Protein AF-A0A7S2CVH2-F1 (afdb_monomer)

pLDDT: mean 74.97, std 20.85, range [20.38, 96.75]

Mean predicted aligned error: 11.87 Å

Secondary structure (DSSP, 8-state):
-----------------------------------------------------------------------------------EEEEEEEETTTTTHHHHHHHHTTTTSS-S-EE-BTS-EEEEEEETTS-SGGGTT-EEEEEE--TT-PEEEE-EEEGGGTEEEE-B--SSEEEEEEEE-TTTPPPEEEEEEE-EEE-BTTTS-HHHHHHHHHHHHHHTT---HHHHHHTT--TT---HHHHHHHHHTTTTTTTS--TTSSSTHHHHHHHHHHHHHHHHHHHH-TT--S---B--HHHHHHH-SSGGGSGGGSTTTT--S-TT-TT-SSSTTPBPPBP-TT-SS--TTSBSS-TT-----SB----SEETTEE-S----B-TTSSB-SSS--SS--HHHHHHHHHH--BHHHHHHHHHHHHHHHHHHHH-EES--S--HHHHHHHH-HHHHHHHHHHHHHHHHTTHHHHTTS--EEPPPTT-S-TT------TTSS---TT-TTS-EEGGGGGGG--HHHHHHHHHHHHHHHTTSTTHHHHHHHHHHHHHS-HHHHHHHHHHHHHHHH---EE-TTT-TTTGGGSTTHHHHHHHHHHHHHHHHHHS-TT--SS-B----TT-TT-TT-TT-STTPEEEEEGGGGT-TTHHHHHHT----TTPEEEHHHHHHHT-TT-SSS-EEES--SS--

Structure (mmCIF, N/CA/C/O backbone):
data_AF-A0A7S2CVH2-F1
#
_entry.id   AF-A0A7S2CVH2-F1
#
loop_
_atom_site.group_PDB
_atom_site.id
_atom_site.type_symbol
_atom_site.label_atom_id
_atom_site.label_alt_id
_atom_site.label_comp_id
_atom_site.label_asym_id
_atom_site.label_entity_id
_atom_site.label_seq_id
_atom_site.pdbx_PDB_ins_code
_atom_site.Cartn_x
_atom_site.Cartn_y
_atom_site.Cartn_z
_atom_site.occupancy
_atom_site.B_iso_or_equiv
_atom_site.auth_seq_id
_atom_site.auth_comp_id
_atom_site.auth_asym_id
_atom_site.auth_atom_id
_atom_site.pdbx_PDB_model_num
ATOM 1 N N . MET A 1 1 ? -25.522 -8.352 -26.148 1.00 27.47 1 MET A N 1
ATOM 2 C CA . MET A 1 1 ? -26.181 -9.680 -26.181 1.00 27.47 1 MET A CA 1
ATOM 3 C C . MET A 1 1 ? -26.547 -10.046 -24.755 1.00 27.47 1 MET A C 1
ATOM 5 O O . MET A 1 1 ? -25.761 -9.744 -23.872 1.00 27.47 1 MET A O 1
ATOM 9 N N . ILE A 1 2 ? -27.731 -10.616 -24.527 1.00 24.89 2 ILE A N 1
ATOM 10 C CA . ILE A 1 2 ? -28.201 -10.998 -23.186 1.00 24.89 2 ILE A CA 1
ATOM 11 C C . ILE A 1 2 ? -27.830 -12.462 -22.962 1.00 24.89 2 ILE A C 1
ATOM 13 O O . ILE A 1 2 ? -28.225 -13.294 -23.775 1.00 24.89 2 ILE A O 1
ATOM 17 N N . TYR A 1 3 ? -27.139 -12.776 -21.866 1.00 23.91 3 TYR A N 1
ATOM 18 C CA . TYR A 1 3 ? -27.067 -14.140 -21.346 1.00 23.91 3 TYR A CA 1
ATOM 19 C C . TYR A 1 3 ? -27.321 -14.160 -19.841 1.00 23.91 3 TYR A C 1
ATOM 21 O O . TYR A 1 3 ? -26.864 -13.301 -19.093 1.00 23.91 3 TYR A O 1
ATOM 29 N N . THR A 1 4 ? -28.140 -15.126 -19.444 1.00 27.30 4 THR A N 1
ATOM 30 C CA . THR A 1 4 ? -28.680 -15.325 -18.100 1.00 27.30 4 THR A CA 1
ATOM 31 C C . THR A 1 4 ? -27.758 -16.186 -17.246 1.00 27.30 4 THR A C 1
ATOM 33 O O . THR A 1 4 ? -27.109 -17.093 -17.761 1.00 27.30 4 THR A O 1
ATOM 36 N N . ALA A 1 5 ? -27.777 -15.956 -15.933 1.00 24.83 5 ALA A N 1
ATOM 37 C CA . ALA A 1 5 ? -27.140 -16.836 -14.961 1.00 24.83 5 ALA A CA 1
ATOM 38 C C . ALA A 1 5 ? -27.733 -18.258 -14.993 1.00 24.83 5 ALA A C 1
ATOM 40 O O . ALA A 1 5 ? -28.931 -18.435 -15.225 1.00 24.83 5 ALA A O 1
ATOM 41 N N . SER A 1 6 ? -26.901 -19.256 -14.690 1.00 26.22 6 SER A N 1
ATOM 42 C CA . SER A 1 6 ? -27.329 -20.618 -14.365 1.00 26.22 6 SER A CA 1
ATOM 43 C C . SER A 1 6 ? -26.552 -21.137 -13.159 1.00 26.22 6 SER A C 1
ATOM 45 O O . SER A 1 6 ? -25.338 -20.959 -13.075 1.00 26.22 6 SER A O 1
ATOM 47 N N . GLU A 1 7 ? -27.270 -21.770 -12.241 1.00 26.78 7 GLU A N 1
ATOM 48 C CA . GLU A 1 7 ? -26.791 -22.241 -10.942 1.00 26.78 7 GLU A CA 1
ATOM 49 C C . GLU A 1 7 ? -25.737 -23.358 -11.070 1.00 26.78 7 GLU A C 1
ATOM 51 O O . GLU A 1 7 ? -25.825 -24.206 -11.959 1.00 26.78 7 GLU A O 1
ATOM 56 N N . MET A 1 8 ? -24.786 -23.425 -10.130 1.00 25.12 8 MET A N 1
ATOM 57 C CA . MET A 1 8 ? -23.955 -24.617 -9.918 1.00 25.12 8 MET A CA 1
ATOM 58 C C . MET A 1 8 ? -24.217 -25.205 -8.531 1.00 25.12 8 MET A C 1
ATOM 60 O O . MET A 1 8 ? -23.917 -24.591 -7.510 1.00 25.12 8 MET A O 1
ATOM 64 N N . ASN A 1 9 ? -24.765 -26.422 -8.513 1.00 24.53 9 ASN A N 1
ATOM 65 C CA . ASN A 1 9 ? -24.927 -27.221 -7.302 1.00 24.53 9 ASN A CA 1
ATOM 66 C C . ASN A 1 9 ? -23.589 -27.827 -6.853 1.00 24.53 9 ASN A C 1
ATOM 68 O O . ASN A 1 9 ? -22.853 -28.405 -7.653 1.00 24.53 9 ASN A O 1
ATOM 72 N N . LEU A 1 10 ? -23.343 -27.782 -5.545 1.00 27.03 10 LEU A N 1
ATOM 73 C CA . LEU A 1 10 ? -22.380 -28.637 -4.849 1.00 27.03 10 LEU A CA 1
ATOM 74 C C . LEU A 1 10 ? -22.912 -30.078 -4.770 1.00 27.03 10 LEU A C 1
ATOM 76 O O . LEU A 1 10 ? -24.043 -30.243 -4.326 1.00 27.03 10 LEU A O 1
ATOM 80 N N . GLN A 1 11 ? -22.091 -31.094 -5.079 1.00 25.11 11 GLN A N 1
ATOM 81 C CA . GLN A 1 11 ? -21.989 -32.354 -4.307 1.00 25.11 11 GLN A CA 1
ATOM 82 C C . GLN A 1 11 ? -20.762 -33.215 -4.710 1.00 25.11 11 GLN A C 1
ATOM 84 O O . GLN A 1 11 ? -20.609 -33.596 -5.862 1.00 25.11 11 GLN A O 1
ATOM 89 N N . GLU A 1 12 ? -19.942 -33.518 -3.694 1.00 27.39 12 GLU A N 1
ATOM 90 C CA . GLU A 1 12 ? -19.184 -34.755 -3.372 1.00 27.39 12 GLU A CA 1
ATOM 91 C C . GLU A 1 12 ? -18.393 -35.592 -4.418 1.00 27.39 12 GLU A C 1
ATOM 93 O O . GLU A 1 12 ? -18.912 -36.043 -5.433 1.00 27.39 12 GLU A O 1
ATOM 98 N N . GLY A 1 13 ? -17.152 -35.973 -4.042 1.00 25.42 13 GLY A N 1
ATOM 99 C CA . GLY A 1 13 ? -16.353 -37.025 -4.710 1.00 25.42 13 GLY A CA 1
ATOM 100 C C . GLY A 1 13 ? -14.822 -36.952 -4.489 1.00 25.42 13 GLY A C 1
ATOM 101 O O . GLY A 1 13 ? -14.085 -36.731 -5.435 1.00 25.42 13 GLY A O 1
ATOM 102 N N . VAL A 1 14 ? -14.291 -36.934 -3.258 1.00 26.34 14 VAL A N 1
ATOM 103 C CA . VAL A 1 14 ? -13.813 -38.120 -2.491 1.00 26.34 14 VAL A CA 1
ATOM 104 C C . VAL A 1 14 ? -12.439 -38.727 -2.914 1.00 26.34 14 VAL A C 1
ATOM 106 O O . VAL A 1 14 ? -12.370 -39.622 -3.746 1.00 26.34 14 VAL A O 1
ATOM 109 N N . LYS A 1 15 ? -11.408 -38.372 -2.113 1.00 25.67 15 LYS A N 1
ATOM 110 C CA . LYS A 1 15 ? -10.252 -39.171 -1.596 1.00 25.67 15 LYS A CA 1
ATOM 111 C C . LYS A 1 15 ? -8.948 -39.433 -2.395 1.00 25.67 15 LYS A C 1
ATOM 113 O O . LYS A 1 15 ? -8.933 -40.170 -3.367 1.00 25.67 15 LYS A O 1
ATOM 118 N N . LYS A 1 16 ? -7.860 -39.109 -1.660 1.00 27.06 16 LYS A N 1
ATOM 119 C CA . LYS A 1 16 ? -6.543 -39.782 -1.505 1.00 27.06 16 LYS A CA 1
ATOM 120 C C . LYS A 1 16 ? -5.520 -39.717 -2.652 1.00 27.06 16 LYS A C 1
ATOM 122 O O . LYS A 1 16 ? -5.635 -40.466 -3.606 1.00 27.06 16 LYS A O 1
ATOM 127 N N . GLU A 1 17 ? -4.378 -39.087 -2.359 1.00 25.11 17 GLU A N 1
ATOM 128 C CA . GLU A 1 17 ? -3.183 -39.808 -1.875 1.00 25.11 17 GLU A CA 1
ATOM 129 C C . GLU A 1 17 ? -2.282 -38.900 -1.009 1.00 25.11 17 GLU A C 1
ATOM 131 O O . GLU A 1 17 ? -2.092 -37.732 -1.320 1.00 25.11 17 GLU A O 1
ATOM 136 N N . ILE A 1 18 ? -1.768 -39.437 0.106 1.00 24.36 18 ILE A N 1
ATOM 137 C CA . ILE A 1 18 ? -0.672 -38.870 0.914 1.00 24.36 18 ILE A CA 1
ATOM 138 C C . ILE A 1 18 ? 0.198 -40.056 1.337 1.00 24.36 18 ILE A C 1
ATOM 140 O O . ILE A 1 18 ? -0.311 -41.000 1.947 1.00 24.36 18 ILE A O 1
ATOM 144 N N . ALA A 1 19 ? 1.496 -39.984 1.053 1.00 23.42 19 ALA A N 1
ATOM 145 C CA . ALA A 1 19 ? 2.533 -40.821 1.650 1.00 23.42 19 ALA A CA 1
ATOM 146 C C . ALA A 1 19 ? 3.827 -39.985 1.762 1.00 23.42 19 ALA A C 1
ATOM 148 O O . ALA A 1 19 ? 4.158 -39.290 0.802 1.00 23.42 19 ALA A O 1
ATOM 149 N N . PRO A 1 20 ? 4.536 -39.998 2.906 1.00 30.91 20 PRO A N 1
ATOM 150 C CA . PRO A 1 20 ? 5.697 -39.138 3.131 1.00 30.91 20 PRO A CA 1
ATOM 151 C C . PRO A 1 20 ? 7.008 -39.798 2.682 1.00 30.91 20 PRO A C 1
ATOM 153 O O . PRO A 1 20 ? 7.160 -41.017 2.781 1.00 30.91 20 PRO A O 1
ATOM 156 N N . LEU A 1 21 ? 7.988 -38.982 2.287 1.00 23.69 21 LEU A N 1
ATOM 157 C CA . LEU A 1 21 ? 9.384 -39.403 2.163 1.00 23.69 21 LEU A CA 1
ATOM 158 C C . LEU A 1 21 ? 10.177 -38.960 3.398 1.00 23.69 21 LEU A C 1
ATOM 160 O O . LEU A 1 21 ? 10.335 -37.773 3.663 1.00 23.69 21 LEU A O 1
ATOM 164 N N . LEU A 1 22 ? 10.671 -39.952 4.138 1.00 23.78 22 LEU A N 1
ATOM 165 C CA . LEU A 1 22 ? 11.680 -39.821 5.187 1.00 23.78 22 LEU A CA 1
ATOM 166 C C . LEU A 1 22 ? 13.015 -40.334 4.630 1.00 23.78 22 LEU A C 1
ATOM 168 O O . LEU A 1 22 ? 13.083 -41.502 4.257 1.00 23.78 22 LEU A O 1
ATOM 172 N N . CYS A 1 23 ? 14.053 -39.497 4.648 1.00 25.66 23 CYS A N 1
ATOM 173 C CA . CYS A 1 23 ? 15.473 -39.876 4.597 1.00 25.66 23 CYS A CA 1
ATOM 174 C C . CYS A 1 23 ? 16.209 -38.865 5.494 1.00 25.66 23 CYS A C 1
ATOM 176 O O . CYS A 1 23 ? 16.246 -37.683 5.175 1.00 25.66 23 CYS A O 1
ATOM 178 N N . GLU A 1 24 ? 16.497 -39.207 6.748 1.00 25.64 24 GLU A N 1
ATOM 179 C CA . GLU A 1 24 ? 17.711 -39.902 7.222 1.00 25.64 24 GLU A CA 1
ATOM 180 C C . GLU A 1 24 ? 18.956 -39.001 7.319 1.00 25.64 24 GLU A C 1
ATOM 182 O O . GLU A 1 24 ? 19.482 -38.484 6.337 1.00 25.64 24 GLU A O 1
ATOM 187 N N . GLU A 1 25 ? 19.434 -38.852 8.557 1.00 28.39 25 GLU A N 1
ATOM 188 C CA . GLU A 1 25 ? 20.611 -38.076 8.944 1.00 28.39 25 GLU A CA 1
ATOM 189 C C . GLU A 1 25 ? 21.915 -38.707 8.419 1.00 28.39 25 GLU A C 1
ATOM 191 O O . GLU A 1 25 ? 22.146 -39.909 8.552 1.00 28.39 25 GLU A O 1
ATOM 196 N N . GLY A 1 26 ? 22.820 -37.877 7.889 1.00 26.64 26 GLY A N 1
ATOM 197 C CA . GLY A 1 26 ? 24.069 -38.314 7.253 1.00 26.64 26 GLY A CA 1
ATOM 198 C C . GLY A 1 26 ? 25.339 -37.705 7.853 1.00 26.64 26 GLY A C 1
ATOM 199 O O . GLY A 1 26 ? 26.176 -37.187 7.117 1.00 26.64 26 GLY A O 1
ATOM 200 N N . THR A 1 27 ? 25.516 -37.738 9.177 1.00 30.50 27 THR A N 1
ATOM 201 C CA . THR A 1 27 ? 26.716 -37.166 9.821 1.00 30.50 27 THR A CA 1
ATOM 202 C C . THR A 1 27 ? 28.008 -37.906 9.436 1.00 30.50 27 THR A C 1
ATOM 204 O O . THR A 1 27 ? 28.239 -39.053 9.825 1.00 30.50 27 THR A O 1
ATOM 207 N N . ARG A 1 28 ? 28.919 -37.228 8.723 1.00 28.53 28 ARG A N 1
ATOM 208 C CA . ARG A 1 28 ? 30.332 -37.637 8.593 1.00 28.53 28 ARG A CA 1
ATOM 209 C C . ARG A 1 28 ? 31.278 -36.443 8.651 1.00 28.53 28 ARG A C 1
ATOM 211 O O . ARG A 1 28 ? 31.585 -35.820 7.641 1.00 28.53 28 ARG A O 1
ATOM 218 N N . SER A 1 29 ? 31.804 -36.182 9.842 1.00 29.62 29 SER A N 1
ATOM 219 C CA . SER A 1 29 ? 32.958 -35.308 10.029 1.00 29.62 29 SER A CA 1
ATOM 220 C C . SER A 1 29 ? 34.237 -35.976 9.506 1.00 29.62 29 SER A C 1
ATOM 222 O O . SER A 1 29 ? 34.537 -37.121 9.849 1.00 29.62 29 SER A O 1
ATOM 224 N N . ASN A 1 30 ? 35.029 -35.251 8.711 1.00 29.48 30 ASN A N 1
ATOM 225 C CA . ASN A 1 30 ? 36.414 -35.619 8.408 1.00 29.48 30 ASN A CA 1
ATOM 226 C C . ASN A 1 30 ? 37.365 -34.588 9.046 1.00 29.48 30 ASN A C 1
ATOM 228 O O . ASN A 1 30 ? 37.430 -33.455 8.571 1.00 29.48 30 ASN A O 1
ATOM 232 N N . PRO A 1 31 ? 38.086 -34.931 10.127 1.00 31.86 31 PRO A N 1
ATOM 233 C CA . PRO A 1 31 ? 38.907 -33.982 10.867 1.00 31.86 31 PRO A CA 1
ATOM 234 C C . PRO A 1 31 ? 40.363 -34.010 10.382 1.00 31.86 31 PRO A C 1
ATOM 236 O O . PRO A 1 31 ? 41.238 -34.504 11.090 1.00 31.86 31 PRO A O 1
ATOM 239 N N . ASN A 1 32 ? 40.636 -33.489 9.184 1.00 31.50 32 ASN A N 1
ATOM 240 C CA . ASN A 1 32 ? 41.999 -33.216 8.713 1.00 31.50 32 ASN A CA 1
ATOM 241 C C . ASN A 1 32 ? 42.002 -32.113 7.646 1.00 31.50 32 ASN A C 1
ATOM 243 O O . ASN A 1 32 ? 41.921 -32.423 6.466 1.00 31.50 32 ASN A O 1
ATOM 247 N N . ASP A 1 33 ? 42.189 -30.858 8.060 1.00 30.81 33 ASP A N 1
ATOM 248 C CA . ASP A 1 33 ? 43.207 -30.020 7.418 1.00 30.81 33 ASP A CA 1
ATOM 249 C C . ASP A 1 33 ? 43.657 -28.865 8.328 1.00 30.81 33 ASP A C 1
ATOM 251 O O . ASP A 1 33 ? 42.890 -27.988 8.720 1.00 30.81 33 ASP A O 1
ATOM 255 N N . ILE A 1 34 ? 44.942 -28.888 8.694 1.00 29.58 34 ILE A N 1
ATOM 256 C CA . ILE A 1 34 ? 45.642 -27.806 9.397 1.00 29.58 34 ILE A CA 1
ATOM 257 C C . ILE A 1 34 ? 46.995 -27.602 8.710 1.00 29.58 34 ILE A C 1
ATOM 259 O O . ILE A 1 34 ? 47.898 -28.426 8.877 1.00 29.58 34 ILE A O 1
ATOM 263 N N . LYS A 1 35 ? 47.159 -26.462 8.023 1.00 28.78 35 LYS A N 1
ATOM 264 C CA . LYS A 1 35 ? 48.419 -25.692 7.886 1.00 28.78 35 LYS A CA 1
ATOM 265 C C . LYS A 1 35 ? 48.107 -24.320 7.249 1.00 28.78 35 LYS A C 1
ATOM 267 O O . LYS A 1 35 ? 47.714 -24.282 6.098 1.00 28.78 35 LYS A O 1
ATOM 272 N N . LEU A 1 36 ? 48.056 -23.196 7.973 1.00 27.42 36 LEU A N 1
ATOM 273 C CA . LEU A 1 36 ? 49.132 -22.425 8.635 1.00 27.42 36 LEU A CA 1
ATOM 274 C C . LEU A 1 36 ? 50.075 -21.687 7.661 1.00 27.42 36 LEU A C 1
ATOM 276 O O . LEU A 1 36 ? 50.968 -22.318 7.104 1.00 27.42 36 LEU A O 1
ATOM 280 N N . LEU A 1 37 ? 49.903 -20.354 7.548 1.00 24.92 37 LEU A N 1
ATOM 281 C CA . LEU A 1 37 ? 50.918 -19.274 7.688 1.00 24.92 37 LEU A CA 1
ATOM 282 C C . LEU A 1 37 ? 50.288 -17.897 7.328 1.00 24.92 37 LEU A C 1
ATOM 284 O O . LEU A 1 37 ? 49.838 -17.712 6.210 1.00 24.92 37 LEU A O 1
ATOM 288 N N . SER A 1 38 ? 50.054 -16.998 8.305 1.00 27.00 38 SER A N 1
ATOM 289 C CA . SER A 1 38 ? 50.841 -15.763 8.606 1.00 27.00 38 SER A CA 1
ATOM 290 C C . SER A 1 38 ? 50.667 -14.606 7.600 1.00 27.00 38 SER A C 1
ATOM 292 O O . SER A 1 38 ? 50.773 -14.856 6.412 1.00 27.00 38 SER A O 1
ATOM 294 N N . SER A 1 39 ? 50.522 -13.315 7.938 1.00 27.36 39 SER A N 1
ATOM 295 C CA . SER A 1 39 ? 50.547 -12.504 9.184 1.00 27.36 39 SER A CA 1
ATOM 296 C C . SER A 1 39 ? 49.914 -11.119 8.847 1.00 27.36 39 SER A C 1
ATOM 298 O O . SER A 1 39 ? 49.868 -10.782 7.674 1.00 27.36 39 SER A O 1
ATOM 300 N N . THR A 1 40 ? 49.441 -10.217 9.727 1.00 28.53 40 THR A N 1
ATOM 301 C CA . THR A 1 40 ? 50.095 -9.624 10.915 1.00 28.53 40 THR A CA 1
ATOM 302 C C . THR A 1 40 ? 49.101 -8.724 11.703 1.00 28.53 40 THR A C 1
ATOM 304 O O . THR A 1 40 ? 48.472 -7.876 11.095 1.00 28.53 40 THR A O 1
ATOM 307 N N . LYS A 1 41 ? 49.016 -8.892 13.041 1.00 28.56 41 LYS A N 1
ATOM 308 C CA . LYS A 1 41 ? 48.983 -7.886 14.157 1.00 28.56 41 LYS A CA 1
ATOM 309 C C . LYS A 1 41 ? 48.361 -6.472 13.974 1.00 28.56 41 LYS A C 1
ATOM 311 O O . LYS A 1 41 ? 48.644 -5.821 12.986 1.00 28.56 41 LYS A O 1
ATOM 316 N N . LYS A 1 42 ? 47.813 -5.790 15.004 1.00 29.30 42 LYS A N 1
ATOM 317 C CA . LYS A 1 42 ? 47.254 -6.083 16.366 1.00 29.30 42 LYS A CA 1
ATOM 318 C C . LYS A 1 42 ? 47.057 -4.731 17.101 1.00 29.30 42 LYS A C 1
ATOM 320 O O . LYS A 1 42 ? 48.008 -3.963 17.077 1.00 29.30 42 LYS A O 1
ATOM 325 N N . MET A 1 43 ? 45.978 -4.537 17.874 1.00 23.73 43 MET A N 1
ATOM 326 C CA . MET A 1 43 ? 45.884 -3.857 19.203 1.00 23.73 43 MET A CA 1
ATOM 327 C C . MET A 1 43 ? 44.395 -3.609 19.544 1.00 23.73 43 MET A C 1
ATOM 329 O O . MET A 1 43 ? 43.630 -3.355 18.629 1.00 23.73 43 MET A O 1
ATOM 333 N N . ALA A 1 44 ? 43.912 -3.617 20.793 1.00 25.53 44 ALA A N 1
ATOM 334 C CA . ALA A 1 44 ? 44.374 -4.263 22.028 1.00 25.53 44 ALA A CA 1
ATOM 335 C C . ALA A 1 44 ? 43.185 -4.357 23.019 1.00 25.53 44 ALA A C 1
ATOM 337 O O . ALA A 1 44 ? 42.342 -3.469 23.056 1.00 25.53 44 ALA A O 1
ATOM 338 N N . LEU A 1 45 ? 43.136 -5.418 23.830 1.00 22.77 45 LEU A N 1
ATOM 339 C CA . LEU A 1 45 ? 42.080 -5.680 24.820 1.00 22.77 45 LEU A CA 1
ATOM 340 C C . LEU A 1 45 ? 42.537 -5.247 26.226 1.00 22.77 45 LEU A C 1
ATOM 342 O O . LEU A 1 45 ? 43.716 -5.420 26.546 1.00 22.77 45 LEU A O 1
ATOM 346 N N . LEU A 1 46 ? 41.621 -4.817 27.102 1.00 20.38 46 LEU A N 1
ATOM 347 C CA . LEU A 1 46 ? 41.854 -4.847 28.551 1.00 20.38 46 LEU A CA 1
ATOM 348 C C . LEU A 1 46 ? 40.572 -5.212 29.314 1.00 20.38 46 LEU A C 1
ATOM 350 O O . LEU A 1 46 ? 39.574 -4.506 29.236 1.00 20.38 46 LEU A O 1
ATOM 354 N N . ALA A 1 47 ? 40.628 -6.295 30.087 1.00 24.72 47 ALA A N 1
ATOM 355 C CA . ALA A 1 47 ? 39.594 -6.693 31.037 1.00 24.72 47 ALA A CA 1
ATOM 356 C C . ALA A 1 47 ? 40.270 -7.176 32.326 1.00 24.72 47 ALA A C 1
ATOM 358 O O . ALA A 1 47 ? 41.248 -7.922 32.264 1.00 24.72 47 ALA A O 1
ATOM 359 N N . CYS A 1 48 ? 39.751 -6.764 33.485 1.00 21.67 48 CYS A N 1
ATOM 360 C CA . CYS A 1 48 ? 40.192 -7.239 34.796 1.00 21.67 48 CYS A CA 1
ATOM 361 C C . CYS A 1 48 ? 38.985 -7.464 35.712 1.00 21.67 48 CYS A C 1
ATOM 363 O O . CYS A 1 48 ? 38.093 -6.625 35.804 1.00 21.67 48 CYS A O 1
ATOM 365 N N . ILE A 1 49 ? 38.991 -8.606 36.397 1.00 25.72 49 ILE A N 1
ATOM 366 C CA . ILE A 1 49 ? 37.939 -9.083 37.300 1.00 25.72 49 ILE A CA 1
ATOM 367 C C . ILE A 1 49 ? 38.241 -8.619 38.729 1.00 25.72 49 ILE A C 1
ATOM 369 O O . ILE A 1 49 ? 39.353 -8.851 39.203 1.00 25.72 49 ILE A O 1
ATOM 373 N N . ILE A 1 50 ? 37.246 -8.091 39.453 1.00 24.41 50 ILE A N 1
ATOM 374 C CA . ILE A 1 50 ? 37.225 -8.096 40.927 1.00 24.41 50 ILE A CA 1
ATOM 375 C C . ILE A 1 50 ? 35.812 -8.448 41.422 1.00 24.41 50 ILE A C 1
ATOM 377 O O . ILE A 1 50 ? 34.838 -7.793 41.069 1.00 24.41 50 ILE A O 1
ATOM 381 N N . ILE A 1 51 ? 35.737 -9.467 42.280 1.00 32.62 51 ILE A N 1
ATOM 382 C CA . ILE A 1 51 ? 34.575 -9.852 43.100 1.00 32.62 51 ILE A CA 1
ATOM 383 C C . ILE A 1 51 ? 34.863 -9.419 44.548 1.00 32.62 51 ILE A C 1
ATOM 385 O O . ILE A 1 51 ? 36.023 -9.472 44.967 1.00 32.62 51 ILE A O 1
ATOM 389 N N . PRO A 1 52 ? 33.837 -9.086 45.350 1.00 31.72 52 PRO A N 1
ATOM 390 C CA . PRO A 1 52 ? 33.878 -9.514 46.750 1.00 31.72 52 PRO A CA 1
ATOM 391 C C . PRO A 1 52 ? 32.564 -10.142 47.257 1.00 31.72 52 PRO A C 1
ATOM 393 O O . PRO A 1 52 ? 31.484 -9.576 47.106 1.00 31.72 52 PRO A O 1
ATOM 396 N N . THR A 1 53 ? 32.688 -11.275 47.961 1.00 30.84 53 THR A N 1
ATOM 397 C CA . THR A 1 53 ? 31.593 -11.970 48.668 1.00 30.84 53 THR A CA 1
ATOM 398 C C . THR A 1 53 ? 31.987 -12.208 50.135 1.00 30.84 53 THR A C 1
ATOM 400 O O . THR A 1 53 ? 32.876 -13.017 50.389 1.00 30.84 53 THR A O 1
ATOM 403 N N . VAL A 1 54 ? 31.349 -11.513 51.092 1.00 28.42 54 VAL A N 1
ATOM 404 C CA . VAL A 1 54 ? 31.560 -11.553 52.569 1.00 28.42 54 VAL A CA 1
ATOM 405 C C . VAL A 1 54 ? 30.297 -10.955 53.242 1.00 28.42 54 VAL A C 1
ATOM 407 O O . VAL A 1 54 ? 29.859 -9.910 52.779 1.00 28.42 54 VAL A O 1
ATOM 410 N N . LEU A 1 55 ? 29.662 -11.471 54.313 1.00 28.19 55 LEU A N 1
ATOM 411 C CA . LEU A 1 55 ? 29.730 -12.761 55.034 1.00 28.19 55 LEU A CA 1
ATOM 412 C C . LEU A 1 55 ? 28.374 -13.051 55.758 1.00 28.19 55 LEU A C 1
ATOM 414 O O . LEU A 1 55 ? 27.409 -12.312 55.603 1.00 28.19 55 LEU A O 1
ATOM 418 N N . PHE A 1 56 ? 28.316 -14.127 56.553 1.00 30.83 56 PHE A N 1
ATOM 419 C CA . PHE A 1 56 ? 27.183 -14.598 57.379 1.00 30.83 56 PHE A CA 1
ATOM 420 C C . PHE A 1 56 ? 27.001 -13.900 58.749 1.00 30.83 56 PHE A C 1
ATOM 422 O O . PHE A 1 56 ? 27.994 -13.676 59.438 1.00 30.83 56 PHE A O 1
ATOM 429 N N . SER A 1 57 ? 25.745 -13.814 59.223 1.00 28.28 57 SER A N 1
ATOM 430 C CA . SER A 1 57 ? 25.231 -14.362 60.514 1.00 28.28 57 SER A CA 1
ATOM 431 C C . SER A 1 57 ? 23.694 -14.171 60.584 1.00 28.28 57 SER A C 1
ATOM 433 O O . SER A 1 57 ? 23.188 -13.207 60.026 1.00 28.28 57 SER A O 1
ATOM 435 N N . GLY A 1 58 ? 22.883 -15.159 60.997 1.00 26.89 58 GLY A N 1
ATOM 436 C CA . GLY A 1 58 ? 22.453 -15.418 62.393 1.00 26.89 58 GLY A CA 1
ATOM 437 C C . GLY A 1 58 ? 21.185 -14.594 62.729 1.00 26.89 58 GLY A C 1
ATOM 438 O O . GLY A 1 58 ? 21.214 -13.387 62.551 1.00 26.89 58 GLY A O 1
ATOM 439 N N . ASP A 1 59 ? 20.025 -15.122 63.148 1.00 27.59 59 ASP A N 1
ATOM 440 C CA . ASP A 1 59 ? 19.740 -16.377 63.862 1.00 27.59 59 ASP A CA 1
ATOM 441 C C . ASP A 1 59 ? 18.343 -16.975 63.558 1.00 27.59 59 ASP A C 1
ATOM 443 O O . ASP A 1 59 ? 17.372 -16.266 63.300 1.00 27.59 59 ASP A O 1
ATOM 447 N N . MET A 1 60 ? 18.221 -18.301 63.705 1.00 30.94 60 MET A N 1
ATOM 448 C CA . MET A 1 60 ? 16.964 -18.979 64.069 1.00 30.94 60 MET A CA 1
ATOM 449 C C . MET A 1 60 ? 16.884 -19.093 65.596 1.00 30.94 60 MET A C 1
ATOM 451 O O . MET A 1 60 ? 17.916 -19.376 66.196 1.00 30.94 60 MET A O 1
ATOM 455 N N . LEU A 1 61 ? 15.678 -19.076 66.194 1.00 30.42 61 LEU A N 1
ATOM 456 C CA . LEU A 1 61 ? 15.274 -20.075 67.209 1.00 30.42 61 LEU A CA 1
ATOM 457 C C . LEU A 1 61 ? 13.793 -19.979 67.653 1.00 30.42 61 LEU A C 1
ATOM 459 O O . LEU A 1 61 ? 13.343 -18.972 68.179 1.00 30.42 61 LEU A O 1
ATOM 463 N N . LEU A 1 62 ? 13.119 -21.127 67.511 1.00 29.66 62 LEU A N 1
ATOM 464 C CA . LEU A 1 62 ? 12.017 -21.705 68.302 1.00 29.66 62 LEU A CA 1
ATOM 465 C C . LEU A 1 62 ? 10.695 -20.960 68.593 1.00 29.66 62 LEU A C 1
ATOM 467 O O . LEU A 1 62 ? 10.614 -19.898 69.198 1.00 29.66 62 LEU A O 1
ATOM 471 N N . ALA A 1 63 ? 9.622 -21.706 68.315 1.00 32.69 63 ALA A N 1
ATOM 472 C CA . ALA A 1 63 ? 8.267 -21.489 68.801 1.00 32.69 63 ALA A CA 1
ATOM 473 C C . ALA A 1 63 ? 8.079 -21.911 70.273 1.00 32.69 63 ALA A C 1
ATOM 475 O O . ALA A 1 63 ? 8.794 -22.775 70.783 1.00 32.69 63 ALA A O 1
ATOM 476 N N . SER A 1 64 ? 7.000 -21.428 70.899 1.00 31.06 64 SER A N 1
ATOM 477 C CA . SER A 1 64 ? 6.165 -22.244 71.796 1.00 31.06 64 SER A CA 1
ATOM 478 C C . SER A 1 64 ? 4.747 -21.679 71.922 1.00 31.06 64 SER A C 1
ATOM 480 O O . SER A 1 64 ? 4.531 -20.474 71.981 1.00 31.06 64 SER A O 1
ATOM 482 N N . SER A 1 65 ? 3.780 -22.591 71.936 1.00 32.97 65 SER A N 1
ATOM 483 C CA . SER A 1 65 ? 2.333 -22.360 71.965 1.00 32.97 65 SER A CA 1
ATOM 484 C C . SER A 1 65 ? 1.791 -21.905 73.323 1.00 32.97 65 SER A C 1
ATOM 486 O O . SER A 1 65 ? 2.267 -22.382 74.354 1.00 32.97 65 SER A O 1
ATOM 488 N N . LEU A 1 66 ? 0.656 -21.195 73.328 1.00 28.91 66 LEU A N 1
ATOM 489 C CA . LEU A 1 66 ? -0.310 -21.316 74.427 1.00 28.91 66 LEU A CA 1
ATOM 490 C C . LEU A 1 66 ? -1.764 -21.172 73.951 1.00 28.91 66 LEU A C 1
ATOM 492 O O . LEU A 1 66 ? -2.071 -20.393 73.054 1.00 28.91 66 LEU A O 1
ATOM 496 N N . LEU A 1 67 ? -2.644 -21.985 74.539 1.00 34.94 67 LEU A N 1
ATOM 497 C CA . LEU A 1 67 ? -4.058 -22.109 74.179 1.00 34.94 67 LEU A CA 1
ATOM 498 C C . LEU A 1 67 ? -4.911 -20.971 74.755 1.00 34.94 67 LEU A C 1
ATOM 500 O O . LEU A 1 67 ? -4.768 -20.625 75.925 1.00 34.94 67 LEU A O 1
ATOM 504 N N . ALA A 1 68 ? -5.915 -20.533 73.992 1.00 31.78 68 ALA A N 1
ATOM 505 C CA . ALA A 1 68 ? -7.109 -19.884 74.532 1.00 31.78 68 ALA A CA 1
ATOM 506 C C . ALA A 1 68 ? -8.354 -20.314 73.736 1.00 31.78 68 ALA A C 1
ATOM 508 O O . ALA A 1 68 ? -8.612 -19.842 72.632 1.00 31.78 68 ALA A O 1
ATOM 509 N N . THR A 1 69 ? -9.139 -21.237 74.293 1.00 38.19 69 THR A N 1
ATOM 510 C CA . THR A 1 69 ? -10.414 -21.680 73.711 1.00 38.19 69 THR A CA 1
ATOM 511 C C . THR A 1 69 ? -11.523 -20.667 74.005 1.00 38.19 69 THR A C 1
ATOM 513 O O . THR A 1 69 ? -12.094 -20.680 75.096 1.00 38.19 69 THR A O 1
ATOM 516 N N . GLY A 1 70 ? -11.856 -19.816 73.033 1.00 29.67 70 GLY A N 1
ATOM 517 C CA . GLY A 1 70 ? -12.983 -18.880 73.099 1.00 29.67 70 GLY A CA 1
ATOM 518 C C . GLY A 1 70 ? -14.090 -19.253 72.113 1.00 29.67 70 GLY A C 1
ATOM 519 O O . GLY A 1 70 ? -14.008 -18.924 70.936 1.00 29.67 70 GLY A O 1
ATOM 520 N N . ARG A 1 71 ? -15.143 -19.934 72.583 1.00 40.91 71 ARG A N 1
ATOM 521 C CA . ARG A 1 71 ? -16.348 -20.195 71.777 1.00 40.91 71 ARG A CA 1
ATOM 522 C C . ARG A 1 71 ? -17.167 -18.904 71.667 1.00 40.91 71 ARG A C 1
ATOM 524 O O . ARG A 1 71 ? -17.859 -18.544 72.614 1.00 40.91 71 ARG A O 1
ATOM 531 N N . ALA A 1 72 ? -17.127 -18.253 70.510 1.00 33.41 72 ALA A N 1
ATOM 532 C CA . ALA A 1 72 ? -18.074 -17.210 70.134 1.00 33.41 72 ALA A CA 1
ATOM 533 C C . ALA A 1 72 ? -18.757 -17.616 68.825 1.00 33.41 72 ALA A C 1
ATOM 535 O O . ALA A 1 72 ? -18.128 -17.655 67.771 1.00 33.41 72 ALA A O 1
ATOM 536 N N . SER A 1 73 ? -20.046 -17.943 68.894 1.00 38.03 73 SER A N 1
ATOM 537 C CA . SER A 1 73 ? -20.894 -18.142 67.718 1.00 38.03 73 SER A CA 1
ATOM 538 C C . SER A 1 73 ? -21.314 -16.781 67.158 1.00 38.03 73 SER A C 1
ATOM 540 O O . SER A 1 73 ? -22.460 -16.364 67.323 1.00 38.03 73 SER A O 1
ATOM 542 N N . GLY A 1 74 ? -20.364 -16.068 66.556 1.00 34.69 74 GLY A N 1
ATOM 543 C CA . GLY A 1 74 ? -20.662 -14.991 65.617 1.00 34.69 74 GLY A CA 1
ATOM 544 C C . GLY A 1 74 ? -20.900 -15.595 64.238 1.00 34.69 74 GLY A C 1
ATOM 545 O O . GLY A 1 74 ? -20.216 -16.550 63.868 1.00 34.69 74 GLY A O 1
ATOM 546 N N . ALA A 1 75 ? -21.867 -15.067 63.490 1.00 39.72 75 ALA A N 1
ATOM 547 C CA . ALA A 1 75 ? -21.965 -15.386 62.075 1.00 39.72 75 ALA A CA 1
ATOM 548 C C . ALA A 1 75 ? -20.671 -14.914 61.403 1.00 39.72 75 ALA A C 1
ATOM 550 O O . ALA A 1 75 ? -20.363 -13.723 61.422 1.00 39.72 75 ALA A O 1
ATOM 551 N N . VAL A 1 76 ? -19.907 -15.849 60.841 1.00 35.69 76 VAL A N 1
ATOM 552 C CA . VAL A 1 76 ? -18.923 -15.491 59.826 1.00 35.69 76 VAL A CA 1
ATOM 553 C C . VAL A 1 76 ? -19.756 -15.134 58.605 1.00 35.69 76 VAL A C 1
ATOM 555 O O . VAL A 1 76 ? -20.194 -16.021 57.874 1.00 35.69 76 VAL A O 1
ATOM 558 N N . GLU A 1 77 ? -20.023 -13.840 58.423 1.00 41.84 77 GLU A N 1
ATOM 559 C CA . GLU A 1 77 ? -20.197 -13.314 57.075 1.00 41.84 77 GLU A CA 1
ATOM 560 C C . GLU A 1 77 ? -18.905 -13.660 56.343 1.00 41.84 77 GLU A C 1
ATOM 562 O O . GLU A 1 77 ? -17.854 -13.049 56.539 1.00 41.84 77 GLU A O 1
ATOM 567 N N . GLU A 1 78 ? -18.979 -14.753 55.586 1.00 42.88 78 GLU A N 1
ATOM 568 C CA . GLU A 1 78 ? -17.986 -15.141 54.605 1.00 42.88 78 GLU A CA 1
ATOM 569 C C . GLU A 1 78 ? -17.960 -13.991 53.602 1.00 42.88 78 GLU A C 1
ATOM 571 O O . GLU A 1 78 ? -18.810 -13.908 52.718 1.00 42.88 78 GLU A O 1
ATOM 576 N N . MET A 1 79 ? -17.060 -13.036 53.846 1.00 42.09 79 MET A N 1
ATOM 577 C CA . MET A 1 79 ? -16.940 -11.790 53.102 1.00 42.09 79 MET A CA 1
ATOM 578 C C . MET A 1 79 ? -16.401 -12.132 51.716 1.00 42.09 79 MET A C 1
ATOM 580 O O . MET A 1 79 ? -15.200 -12.083 51.452 1.00 42.09 79 MET A O 1
ATOM 584 N N . ARG A 1 80 ? -17.312 -12.589 50.856 1.00 50.38 80 ARG A N 1
ATOM 585 C CA . ARG A 1 80 ? -17.045 -12.959 49.476 1.00 50.38 80 ARG A CA 1
ATOM 586 C C . ARG A 1 80 ? -16.662 -11.688 48.735 1.00 50.38 80 ARG A C 1
ATOM 588 O O . ARG A 1 80 ? -17.533 -10.965 48.271 1.00 50.38 80 ARG A O 1
ATOM 595 N N . SER A 1 81 ? -15.352 -11.450 48.625 1.00 51.25 81 SER A N 1
ATOM 596 C CA . SER A 1 81 ? -14.769 -10.635 47.556 1.00 51.25 81 SER A CA 1
ATOM 597 C C . SER A 1 81 ? -15.204 -11.267 46.233 1.00 51.25 81 SER A C 1
ATOM 599 O O . SER A 1 81 ? -14.553 -12.167 45.704 1.00 51.25 81 SER A O 1
ATOM 601 N N . SER A 1 82 ? -16.375 -10.868 45.742 1.00 54.66 82 SER A N 1
ATOM 602 C CA . SER A 1 82 ? -16.915 -11.205 44.423 1.00 54.66 82 SER A CA 1
ATOM 603 C C . SER A 1 82 ? -16.443 -10.182 43.389 1.00 54.66 82 SER A C 1
ATOM 605 O O . SER A 1 82 ? -17.161 -9.818 42.464 1.00 54.66 82 SER A O 1
ATOM 607 N N . THR A 1 83 ? -15.207 -9.719 43.558 1.00 67.25 83 THR A N 1
ATOM 608 C CA . THR A 1 83 ? -14.547 -8.761 42.685 1.00 67.25 83 THR A CA 1
ATOM 609 C C . THR A 1 83 ? -14.233 -9.469 41.364 1.00 67.25 83 THR A C 1
ATOM 611 O O . THR A 1 83 ? -13.479 -10.448 41.319 1.00 67.25 83 THR A O 1
ATOM 614 N N . ILE A 1 84 ? -14.842 -8.998 40.271 1.00 64.62 84 ILE A N 1
ATOM 615 C CA . ILE A 1 84 ? -14.320 -9.250 38.921 1.00 64.62 84 ILE A CA 1
ATOM 616 C C . ILE A 1 84 ? -12.922 -8.613 38.876 1.00 64.62 84 ILE A C 1
ATOM 618 O O . ILE A 1 84 ? -12.683 -7.602 39.529 1.00 64.62 84 ILE A O 1
ATOM 622 N N . VAL A 1 85 ? -11.960 -9.218 38.188 1.00 70.94 85 VAL A N 1
ATOM 623 C CA . VAL A 1 85 ? -10.579 -8.687 38.153 1.00 70.94 85 VAL A CA 1
ATOM 624 C C . VAL A 1 85 ? -10.070 -8.526 36.729 1.00 70.94 85 VAL A C 1
ATOM 626 O O . VAL A 1 85 ? -9.230 -7.667 36.454 1.00 70.94 85 VAL A O 1
ATOM 629 N N . SER A 1 86 ? -10.617 -9.294 35.792 1.00 86.31 86 SER A N 1
ATOM 630 C CA . SER A 1 86 ? -10.299 -9.151 34.382 1.00 86.31 86 SER A CA 1
ATOM 631 C C . SER A 1 86 ? -11.518 -9.341 33.492 1.00 86.31 86 SER A C 1
ATOM 633 O O . SER A 1 86 ? -12.457 -10.081 33.789 1.00 86.31 86 SER A O 1
ATOM 635 N N . LEU A 1 87 ? -11.453 -8.647 32.363 1.00 90.12 87 LEU A N 1
ATOM 636 C CA . LEU A 1 87 ? -12.263 -8.880 31.187 1.00 90.12 87 LEU A CA 1
ATOM 637 C C . LEU A 1 87 ? -11.369 -9.606 30.174 1.00 90.12 87 LEU A C 1
ATOM 639 O O . LEU A 1 87 ? -10.275 -9.125 29.884 1.00 90.12 87 LEU A O 1
ATOM 643 N N . ASN A 1 88 ? -11.816 -10.747 29.656 1.00 90.31 88 ASN A N 1
ATOM 644 C CA . ASN A 1 88 ? -11.288 -11.334 28.426 1.00 90.31 88 ASN A CA 1
ATOM 645 C C . ASN A 1 88 ? -12.218 -10.900 27.278 1.00 90.31 88 ASN A C 1
ATOM 647 O O . ASN A 1 88 ? -13.446 -10.926 27.423 1.00 90.31 88 ASN A O 1
ATOM 651 N N . VAL A 1 89 ? -11.623 -10.446 26.176 1.00 90.56 89 VAL A N 1
ATOM 652 C CA . VAL A 1 89 ? -12.311 -10.016 24.957 1.00 90.56 89 VAL A CA 1
ATOM 653 C C . VAL A 1 89 ? -11.782 -10.889 23.831 1.00 90.56 89 VAL A C 1
ATOM 655 O O . VAL A 1 89 ? -10.592 -10.842 23.529 1.00 90.56 89 VAL A O 1
ATOM 658 N N . SER A 1 90 ? -12.660 -11.687 23.232 1.00 90.31 90 SER A N 1
ATOM 659 C CA . SER A 1 90 ? -12.302 -12.677 22.214 1.00 90.31 90 SER A CA 1
ATOM 660 C C . SER A 1 90 ? -13.220 -12.589 21.003 1.00 90.31 90 SER A C 1
ATOM 662 O O . SER A 1 90 ? -14.390 -12.211 21.108 1.00 90.31 90 SER A O 1
ATOM 664 N N . ASN A 1 91 ? -12.686 -12.953 19.843 1.00 87.50 91 ASN A N 1
ATOM 665 C CA . ASN A 1 91 ? -13.418 -13.030 18.589 1.00 87.50 91 ASN A CA 1
ATOM 666 C C . ASN A 1 91 ? -13.518 -14.502 18.165 1.00 87.50 91 ASN A C 1
ATOM 668 O O . ASN A 1 91 ? -12.501 -15.191 18.085 1.00 87.50 91 ASN A O 1
ATOM 672 N N . SER A 1 92 ? -14.734 -14.993 17.901 1.00 81.62 92 SER A N 1
ATOM 673 C CA . SER A 1 92 ? -14.955 -16.396 17.522 1.00 81.62 92 SER A CA 1
ATOM 674 C C . SER A 1 92 ? -14.272 -16.793 16.218 1.00 81.62 92 SER A C 1
ATOM 676 O O . SER A 1 92 ? -13.973 -17.971 16.039 1.00 81.62 92 SER A O 1
ATOM 678 N N . ASP A 1 93 ? -14.044 -15.831 15.324 1.00 80.38 93 ASP A N 1
ATOM 679 C CA . ASP A 1 93 ? -13.529 -16.096 13.983 1.00 80.38 93 ASP A CA 1
ATOM 680 C C . ASP A 1 93 ? -12.052 -16.527 14.035 1.00 80.38 93 ASP A C 1
ATOM 682 O O . ASP A 1 93 ? -11.691 -17.514 13.403 1.00 80.38 93 ASP A O 1
ATOM 686 N N . TYR A 1 94 ? -11.241 -15.848 14.861 1.00 74.62 94 TYR A N 1
ATOM 687 C CA . TYR A 1 94 ? -9.780 -16.026 14.961 1.00 74.62 94 TYR A CA 1
ATOM 688 C C . TYR A 1 94 ? -9.323 -16.929 16.128 1.00 74.62 94 TYR A C 1
ATOM 690 O O . TYR A 1 94 ? -8.128 -17.146 16.314 1.00 74.62 94 TYR A O 1
ATOM 698 N N . GLY A 1 95 ? -10.253 -17.492 16.908 1.00 74.69 95 GLY A N 1
ATOM 699 C CA . GLY A 1 95 ? -9.971 -18.581 17.853 1.00 74.69 95 GLY A CA 1
ATOM 700 C C . GLY A 1 95 ? -8.887 -18.285 18.903 1.00 74.69 95 GLY A C 1
ATOM 701 O O . GLY A 1 95 ? -8.907 -17.242 19.551 1.00 74.69 95 GLY A O 1
ATOM 702 N N . SER A 1 96 ? -7.972 -19.241 19.106 1.00 68.00 96 SER A N 1
ATOM 703 C CA . SER A 1 96 ? -6.826 -19.126 20.028 1.00 68.00 96 SER A CA 1
ATOM 704 C C . SER A 1 96 ? -5.797 -18.096 19.581 1.00 68.00 96 SER A C 1
ATOM 706 O O . SER A 1 96 ? -5.205 -17.425 20.418 1.00 68.00 96 SER A O 1
ATOM 708 N N . ASP A 1 97 ? -5.621 -17.947 18.271 1.00 66.81 97 ASP A N 1
ATOM 709 C CA . ASP A 1 97 ? -4.618 -17.074 17.659 1.00 66.81 97 ASP A CA 1
ATOM 710 C C . ASP A 1 97 ? -4.907 -15.604 18.002 1.00 66.81 97 ASP A C 1
ATOM 712 O O . ASP A 1 97 ? -4.001 -14.773 18.038 1.00 66.81 97 ASP A O 1
ATOM 716 N N . TRP A 1 98 ? -6.166 -15.298 18.343 1.00 68.31 98 TRP A N 1
ATOM 717 C CA . TRP A 1 98 ? -6.551 -14.035 18.956 1.00 68.31 98 TRP A CA 1
ATOM 718 C C . TRP A 1 98 ? -5.772 -13.750 20.246 1.00 68.31 98 TRP A C 1
ATOM 720 O O . TRP A 1 98 ? -5.297 -12.635 20.387 1.00 68.31 98 TRP A O 1
ATOM 730 N N . GLU A 1 99 ? -5.588 -14.702 21.170 1.00 67.25 99 GLU A N 1
ATOM 731 C CA . GLU A 1 99 ? -4.854 -14.451 22.427 1.00 67.25 99 GLU A CA 1
ATOM 732 C C . GLU A 1 99 ? -3.350 -14.213 22.191 1.00 67.25 99 GLU A C 1
ATOM 734 O O . GLU A 1 99 ? -2.752 -13.383 22.881 1.00 67.25 99 GLU A O 1
ATOM 739 N N . ASP A 1 100 ? -2.749 -14.850 21.182 1.00 64.56 100 ASP A N 1
ATOM 740 C CA . ASP A 1 100 ? -1.347 -14.623 20.799 1.00 64.56 100 ASP A CA 1
ATOM 741 C C . ASP A 1 100 ? -1.152 -13.250 20.133 1.00 64.56 100 ASP A C 1
ATOM 743 O O . ASP A 1 100 ? -0.269 -12.489 20.541 1.00 64.56 100 ASP A O 1
ATOM 747 N N . LEU A 1 101 ? -2.033 -12.888 19.187 1.00 64.94 101 LEU A N 1
ATOM 748 C CA . LEU A 1 101 ? -2.116 -11.544 18.595 1.00 64.94 101 LEU A CA 1
ATOM 749 C C . LEU A 1 101 ? -2.308 -10.469 19.676 1.00 64.94 101 LEU A C 1
ATOM 751 O O . LEU A 1 101 ? -1.644 -9.429 19.669 1.00 64.94 101 LEU A O 1
ATOM 755 N N . TYR A 1 102 ? -3.198 -10.733 20.634 1.00 68.50 102 TYR A N 1
ATOM 756 C CA . TYR A 1 102 ? -3.540 -9.796 21.696 1.00 68.50 102 TYR A CA 1
ATOM 757 C C . TYR A 1 102 ? -2.395 -9.594 22.693 1.00 68.50 102 TYR A C 1
ATOM 759 O O . TYR A 1 102 ? -2.117 -8.472 23.112 1.00 68.50 102 TYR A O 1
ATOM 767 N N . SER A 1 103 ? -1.741 -10.676 23.110 1.00 64.25 103 SER A N 1
ATOM 768 C CA . SER A 1 103 ? -0.739 -10.632 24.179 1.00 64.25 103 SER A CA 1
ATOM 769 C C . SER A 1 103 ? 0.575 -9.976 23.756 1.00 64.25 103 SER A C 1
ATOM 771 O O . SER A 1 103 ? 1.193 -9.309 24.586 1.00 64.25 103 SER A O 1
ATOM 773 N N . HIS A 1 104 ? 0.978 -10.117 22.490 1.00 67.88 104 HIS A N 1
ATOM 774 C CA . HIS A 1 104 ? 2.246 -9.576 21.994 1.00 67.88 104 HIS A CA 1
ATOM 775 C C . HIS A 1 104 ? 2.100 -8.175 21.382 1.00 67.88 104 HIS A C 1
ATOM 777 O O . HIS A 1 104 ? 2.879 -7.285 21.717 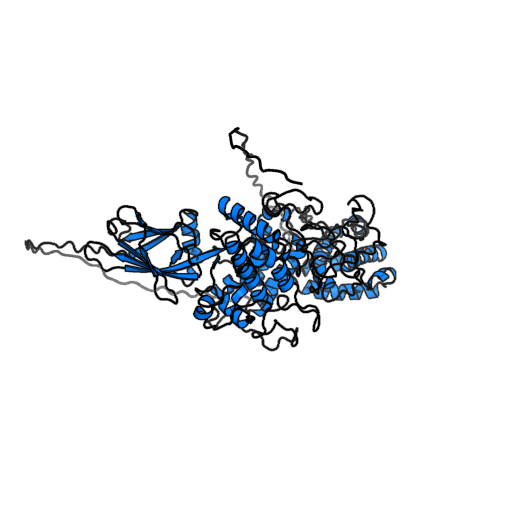1.00 67.88 104 HIS A O 1
ATOM 783 N N . ASN A 1 105 ? 1.091 -7.945 20.533 1.00 72.69 105 ASN A N 1
ATOM 784 C CA . ASN A 1 105 ? 1.060 -6.754 19.671 1.00 72.69 105 ASN A CA 1
ATOM 785 C C . ASN A 1 105 ? 0.203 -5.613 20.237 1.00 72.69 105 ASN A C 1
ATOM 787 O O . ASN A 1 105 ? 0.611 -4.451 20.202 1.00 72.69 105 ASN A O 1
ATOM 791 N N . MET A 1 106 ? -0.942 -5.921 20.862 1.00 78.88 106 MET A N 1
ATOM 792 C CA . MET A 1 106 ? -1.774 -4.888 21.507 1.00 78.88 106 MET A CA 1
ATOM 793 C C . MET A 1 106 ? -1.087 -4.217 22.703 1.00 78.88 106 MET A C 1
ATOM 795 O O . MET A 1 106 ? -1.498 -3.129 23.094 1.00 78.88 106 MET A O 1
ATOM 799 N N . GLY A 1 107 ? -0.023 -4.815 23.252 1.00 82.56 107 GLY A N 1
ATOM 800 C CA . GLY A 1 107 ? 0.799 -4.207 24.302 1.00 82.56 107 GLY A CA 1
ATOM 801 C C . GLY A 1 107 ? 1.559 -2.945 23.870 1.00 82.56 107 GLY A C 1
ATOM 802 O O . GLY A 1 107 ? 1.943 -2.166 24.739 1.00 82.56 107 GLY A O 1
ATOM 803 N N . MET A 1 108 ? 1.757 -2.727 22.563 1.00 89.06 108 MET A N 1
ATOM 804 C CA . MET A 1 108 ? 2.381 -1.505 22.033 1.00 89.06 108 MET A CA 1
ATOM 805 C C . MET A 1 108 ? 1.366 -0.382 21.772 1.00 89.06 108 MET A C 1
ATOM 807 O O . MET A 1 108 ? 1.703 0.798 21.845 1.00 89.06 108 MET A O 1
ATOM 811 N N . TYR A 1 109 ? 0.106 -0.732 21.503 1.00 92.94 109 TYR A N 1
ATOM 812 C CA . TYR A 1 109 ? -0.984 0.228 21.343 1.00 92.94 109 TYR A CA 1
ATOM 813 C C . TYR A 1 109 ? -1.461 0.777 22.705 1.00 92.94 109 TYR A C 1
ATOM 815 O O . TYR A 1 109 ? -1.394 0.086 23.721 1.00 92.94 109 TYR A O 1
ATOM 823 N N . PRO A 1 110 ? -2.034 1.996 22.772 1.00 91.94 110 PRO A N 1
ATOM 824 C CA . PRO A 1 110 ? -2.487 2.585 24.038 1.00 91.94 110 PRO A CA 1
ATOM 825 C C . PRO A 1 110 ? -3.792 1.972 24.588 1.00 91.94 110 PRO A C 1
ATOM 827 O O . PRO A 1 110 ? -4.294 2.420 25.623 1.00 91.94 110 PRO A O 1
ATOM 830 N N . TRP A 1 111 ? -4.381 0.979 23.910 1.00 91.62 111 TRP A N 1
ATOM 831 C CA . TRP A 1 111 ? -5.672 0.387 24.271 1.00 91.62 111 TRP A CA 1
ATOM 832 C C . TRP A 1 111 ? -5.518 -1.007 24.864 1.00 91.62 111 TRP A C 1
ATOM 834 O O . TRP A 1 111 ? -5.021 -1.926 24.222 1.00 91.62 111 TRP A O 1
ATOM 844 N N . LYS A 1 112 ? -6.067 -1.202 26.068 1.00 90.25 112 LYS A N 1
ATOM 845 C CA . LYS A 1 112 ? -6.092 -2.521 26.709 1.00 90.25 112 LYS A CA 1
ATOM 846 C C . LYS A 1 112 ? -7.043 -3.508 26.026 1.00 90.25 112 LYS A C 1
ATOM 848 O O . LYS A 1 112 ? -6.769 -4.701 26.057 1.00 90.25 112 LYS A O 1
ATOM 853 N N . PHE A 1 113 ? -8.139 -3.034 25.432 1.00 92.44 113 PHE A N 1
ATOM 854 C CA . PHE A 1 113 ? -9.143 -3.874 24.773 1.00 92.44 113 PHE A CA 1
ATOM 855 C C . PHE A 1 113 ? -9.452 -3.369 23.356 1.00 92.44 113 PHE A C 1
ATOM 857 O O . PHE A 1 113 ? -9.621 -2.168 23.149 1.00 92.44 113 PHE A O 1
ATOM 864 N N . LEU A 1 114 ? -9.562 -4.291 22.401 1.00 93.00 114 LEU A N 1
ATOM 865 C CA . LEU A 1 114 ? -9.888 -4.049 20.998 1.00 93.00 114 LEU A CA 1
ATOM 866 C C . LEU A 1 114 ? -11.048 -4.959 20.592 1.00 93.00 114 LEU A C 1
ATOM 868 O O . LEU A 1 114 ? -11.102 -6.122 20.991 1.00 93.00 114 LEU A O 1
ATOM 872 N N . VAL A 1 115 ? -11.955 -4.423 19.778 1.00 92.81 115 VAL A N 1
ATOM 873 C CA . VAL A 1 115 ? -13.001 -5.185 19.087 1.00 92.81 115 VAL A CA 1
ATOM 874 C C . VAL A 1 115 ? -13.031 -4.813 17.615 1.00 92.81 115 VAL A C 1
ATOM 876 O O . VAL A 1 115 ? -12.785 -3.661 17.257 1.00 92.81 115 VAL A O 1
ATOM 879 N N . GLU A 1 116 ? -13.380 -5.774 16.770 1.00 93.06 116 GLU A N 1
ATOM 880 C CA . GLU A 1 116 ? -13.520 -5.540 15.336 1.00 93.06 116 GLU A CA 1
ATOM 881 C C . GLU A 1 116 ? -14.954 -5.126 14.967 1.00 93.06 116 GLU A C 1
ATOM 883 O O . GLU A 1 116 ? -15.921 -5.716 15.468 1.00 93.06 116 GLU A O 1
ATOM 888 N N . PRO A 1 117 ? -15.127 -4.143 14.065 1.00 92.44 117 PRO A N 1
ATOM 889 C CA . PRO A 1 117 ? -16.403 -3.878 13.422 1.00 92.44 117 PRO A CA 1
ATOM 890 C C . PRO A 1 117 ? -16.943 -5.122 12.707 1.00 92.44 117 PRO A C 1
ATOM 892 O O . PRO A 1 117 ? -16.197 -5.904 12.124 1.00 92.44 117 PRO A O 1
ATOM 895 N N . PHE A 1 118 ? -18.262 -5.288 12.744 1.00 92.19 118 PHE A N 1
ATOM 896 C CA . PHE A 1 118 ? -19.040 -6.321 12.050 1.00 92.19 118 PHE A CA 1
ATOM 897 C C . PHE A 1 118 ? -18.726 -7.779 12.417 1.00 92.19 118 PHE A C 1
ATOM 899 O O . PHE A 1 118 ? -19.341 -8.686 11.855 1.00 92.19 118 PHE A O 1
ATOM 906 N N . ARG A 1 119 ? -17.869 -8.020 13.416 1.00 91.25 119 ARG A N 1
ATOM 907 C CA . ARG A 1 119 ? -17.595 -9.353 13.971 1.00 91.25 119 ARG A CA 1
ATOM 908 C C . ARG A 1 119 ? -18.287 -9.582 15.310 1.00 91.25 119 ARG A C 1
ATOM 910 O O . ARG A 1 119 ? -18.604 -8.642 16.044 1.00 91.25 119 ARG A O 1
ATOM 917 N N . LEU A 1 120 ? -18.552 -10.846 15.634 1.00 93.19 120 LEU A N 1
ATOM 918 C CA . LEU A 1 120 ? -19.177 -11.226 16.899 1.00 93.19 120 LEU A CA 1
ATOM 919 C C . LEU A 1 120 ? -18.110 -11.344 17.992 1.00 93.19 120 LEU A C 1
ATOM 921 O O . LEU A 1 120 ? -17.337 -12.298 18.040 1.00 93.19 120 LEU A O 1
ATOM 925 N N . THR A 1 121 ? -18.081 -10.363 18.887 1.00 93.38 121 THR A N 1
ATOM 926 C CA . THR A 1 121 ? -17.149 -10.326 20.015 1.00 93.38 121 THR A CA 1
ATOM 927 C C . THR A 1 121 ? -17.787 -10.950 21.252 1.00 93.38 121 THR A C 1
ATOM 929 O O . THR A 1 121 ? -18.918 -10.616 21.616 1.00 93.38 121 THR A O 1
ATOM 932 N N . THR A 1 122 ? -17.039 -11.822 21.927 1.00 94.62 122 THR A N 1
ATOM 933 C CA . THR A 1 122 ? -17.389 -12.396 23.229 1.00 94.62 122 THR A CA 1
ATOM 934 C C . THR A 1 122 ? -16.617 -11.693 24.339 1.00 94.62 122 THR A C 1
ATOM 936 O O . THR A 1 122 ? -15.386 -11.713 24.382 1.00 94.62 122 THR A O 1
ATOM 939 N N . PHE A 1 123 ? -17.363 -11.113 25.270 1.00 93.31 123 PHE A N 1
ATOM 940 C CA . PHE A 1 123 ? -16.874 -10.510 26.503 1.00 93.31 123 PHE A CA 1
ATOM 941 C C . PHE A 1 123 ? -17.059 -11.515 27.631 1.00 93.31 123 PHE A C 1
ATOM 943 O O . PHE A 1 123 ? -18.166 -12.020 27.812 1.00 93.31 123 PHE A O 1
ATOM 950 N N . ARG A 1 124 ? -16.014 -11.803 28.406 1.00 92.44 124 ARG A N 1
ATOM 951 C CA . ARG A 1 124 ? -16.078 -12.731 29.543 1.00 92.44 124 ARG A CA 1
ATOM 952 C C . ARG A 1 124 ? -15.437 -12.114 30.776 1.00 92.44 124 ARG A C 1
ATOM 954 O O . ARG A 1 124 ? -14.269 -11.737 30.748 1.00 92.44 124 ARG A O 1
ATOM 961 N N . ALA A 1 125 ? -16.199 -12.036 31.863 1.00 89.50 125 ALA A N 1
ATOM 962 C CA . ALA A 1 125 ? -15.692 -11.575 33.149 1.00 89.50 125 ALA A CA 1
ATOM 963 C C . ALA A 1 125 ? -15.041 -12.748 33.890 1.00 89.50 125 ALA A C 1
ATOM 965 O O . ALA A 1 125 ? -15.640 -13.818 34.017 1.00 89.50 125 ALA A O 1
ATOM 966 N N . ALA A 1 126 ? -13.830 -12.541 34.399 1.00 85.81 126 ALA A N 1
ATOM 967 C CA . ALA A 1 126 ? -13.124 -13.502 35.234 1.00 85.81 126 ALA A CA 1
ATOM 968 C C . ALA A 1 126 ? -12.870 -12.923 36.632 1.00 85.81 126 ALA A C 1
ATOM 970 O O . ALA A 1 126 ? -12.556 -11.741 36.813 1.00 85.81 126 ALA A O 1
ATOM 971 N N . CYS A 1 127 ? -13.046 -13.779 37.635 1.00 82.88 127 CYS A N 1
ATOM 972 C CA . CYS A 1 127 ? -12.949 -13.419 39.043 1.00 82.88 127 CYS A CA 1
ATOM 973 C C . CYS A 1 127 ? -11.506 -13.541 39.549 1.00 82.88 127 CYS A C 1
ATOM 975 O O . CYS A 1 127 ? -10.699 -14.283 38.992 1.00 82.88 127 CYS A O 1
ATOM 977 N N . GLU A 1 128 ? -11.223 -12.898 40.679 1.00 76.75 128 GLU A N 1
ATOM 978 C CA . GLU A 1 128 ? -9.922 -12.854 41.376 1.00 76.75 128 GLU A CA 1
ATOM 979 C C . GLU A 1 128 ? -9.218 -14.223 41.542 1.00 76.75 128 GLU A C 1
ATOM 981 O O . GLU A 1 128 ? -7.996 -14.315 41.480 1.00 76.75 128 GLU A O 1
ATOM 986 N N . ASN A 1 129 ? -9.989 -15.310 41.680 1.00 74.94 129 ASN A N 1
ATOM 987 C CA . ASN A 1 129 ? -9.492 -16.686 41.834 1.00 74.94 129 ASN A CA 1
ATOM 988 C C . ASN A 1 129 ? -9.433 -17.500 40.517 1.00 74.94 129 ASN A C 1
ATOM 990 O O . ASN A 1 129 ? -9.378 -18.728 40.561 1.00 74.94 129 ASN A O 1
ATOM 994 N N . GLY A 1 130 ? -9.559 -16.865 39.347 1.00 67.31 130 GLY A N 1
ATOM 995 C CA . GLY A 1 130 ? -9.619 -17.525 38.030 1.00 67.31 130 GLY A CA 1
ATOM 996 C C . GLY A 1 130 ? -10.903 -18.325 37.749 1.00 67.31 130 GLY A C 1
ATOM 997 O O . GLY A 1 130 ? -11.102 -18.814 36.640 1.00 67.31 130 GLY A O 1
ATOM 998 N N . GLY A 1 131 ? -11.798 -18.463 38.731 1.00 71.31 131 GLY A N 1
ATOM 999 C CA . GLY A 1 131 ? -13.123 -19.051 38.543 1.00 71.31 131 GLY A CA 1
ATOM 1000 C C . GLY A 1 131 ? -14.085 -18.097 37.828 1.00 71.31 131 GLY A C 1
ATOM 1001 O O . GLY A 1 131 ? -13.975 -16.883 37.962 1.00 71.31 131 GLY A O 1
ATOM 1002 N N . LEU A 1 132 ? -15.071 -18.648 37.116 1.00 68.88 132 LEU A N 1
ATOM 1003 C CA . LEU A 1 132 ? -16.109 -17.873 36.411 1.00 68.88 132 LEU A CA 1
ATOM 1004 C C . LEU A 1 132 ? -17.361 -17.596 37.272 1.00 68.88 132 LEU A C 1
ATOM 1006 O O . LEU A 1 132 ? -18.285 -16.904 36.853 1.00 68.88 132 LEU A O 1
ATOM 1010 N N . THR A 1 133 ? -17.438 -18.155 38.482 1.00 74.94 133 THR A N 1
ATOM 1011 C CA . THR A 1 133 ? -18.693 -18.250 39.246 1.00 74.94 133 THR A CA 1
ATOM 1012 C C . THR A 1 133 ? -19.192 -16.941 39.861 1.00 74.94 133 THR A C 1
ATOM 1014 O O . THR A 1 133 ? -20.382 -16.867 40.155 1.00 74.94 133 THR A O 1
ATOM 1017 N N . CYS A 1 134 ? -18.354 -15.911 40.041 1.00 72.50 134 CYS A N 1
ATOM 1018 C CA . CYS A 1 134 ? -18.809 -14.624 40.593 1.00 72.50 134 CYS A CA 1
ATOM 1019 C C . CYS A 1 134 ? -19.622 -13.783 39.592 1.00 72.50 134 CYS A C 1
ATOM 1021 O O . CYS A 1 134 ? -20.403 -12.942 40.016 1.00 72.50 134 CYS A O 1
ATOM 1023 N N . ALA A 1 135 ? -19.480 -14.029 38.284 1.00 77.88 135 ALA A N 1
ATOM 1024 C CA . ALA A 1 135 ? -20.187 -13.292 37.234 1.00 77.88 135 ALA A CA 1
ATOM 1025 C C . ALA A 1 135 ? -21.545 -13.921 36.845 1.00 77.88 135 ALA A C 1
ATOM 1027 O O . ALA A 1 135 ? -22.178 -13.503 35.878 1.00 77.88 135 ALA A O 1
ATOM 1028 N N . VAL A 1 136 ? -22.021 -14.938 37.574 1.00 84.06 136 VAL A N 1
ATOM 1029 C CA . VAL A 1 136 ? -23.348 -15.529 37.328 1.00 84.06 136 VAL A CA 1
ATOM 1030 C C . VAL A 1 136 ? -24.437 -14.494 37.620 1.00 84.06 136 VAL A C 1
ATOM 1032 O O . VAL A 1 136 ? -24.454 -13.863 38.673 1.00 84.06 136 VAL A O 1
ATOM 1035 N N . GLY A 1 137 ? -25.355 -14.323 36.672 1.00 85.50 137 GLY A N 1
ATOM 1036 C CA . GLY A 1 137 ? -26.403 -13.307 36.707 1.00 85.50 137 GLY A CA 1
ATOM 1037 C C . GLY A 1 137 ? -25.938 -11.877 36.415 1.00 85.50 137 GLY A C 1
ATOM 1038 O O . GLY A 1 137 ? -26.762 -10.974 36.536 1.00 85.50 137 GLY A O 1
ATOM 1039 N N . ALA A 1 138 ? -24.671 -11.647 36.044 1.00 88.44 138 ALA A N 1
ATOM 1040 C CA . ALA A 1 138 ? -24.187 -10.300 35.755 1.00 88.44 138 ALA A CA 1
ATOM 1041 C C . ALA A 1 138 ? -24.922 -9.652 34.567 1.00 88.44 138 ALA A C 1
ATOM 1043 O O . ALA A 1 138 ? -25.245 -10.308 33.570 1.00 88.44 138 ALA A O 1
ATOM 1044 N N . THR A 1 139 ? -25.178 -8.350 34.679 1.00 91.50 139 THR A N 1
ATOM 1045 C CA . THR A 1 139 ? -25.715 -7.514 33.603 1.00 91.50 139 THR A CA 1
ATOM 1046 C C . THR A 1 139 ? -24.585 -6.769 32.905 1.00 91.50 139 THR A C 1
ATOM 1048 O O . THR A 1 139 ? -23.602 -6.369 33.532 1.00 91.50 139 THR A O 1
ATOM 1051 N N . TRP A 1 140 ? -24.736 -6.608 31.591 1.00 94.06 140 TRP A N 1
ATOM 1052 C CA . TRP A 1 140 ? -23.696 -6.112 30.698 1.00 94.06 140 TRP A CA 1
ATOM 1053 C C . TRP A 1 140 ? -24.223 -4.949 29.865 1.00 94.06 140 TRP A C 1
ATOM 1055 O O . TRP A 1 140 ? -25.190 -5.099 29.110 1.00 94.06 140 TRP A O 1
ATOM 1065 N N . THR A 1 141 ? -23.540 -3.817 29.968 1.00 93.56 141 THR A N 1
ATOM 1066 C CA . THR A 1 141 ? -23.872 -2.575 29.269 1.00 93.56 141 THR A CA 1
ATOM 1067 C C . THR A 1 141 ? -22.621 -2.076 28.557 1.00 93.56 141 THR A C 1
ATOM 1069 O O . THR A 1 141 ? -21.573 -1.982 29.184 1.00 93.56 141 THR A O 1
ATOM 1072 N N . MET A 1 142 ? -22.697 -1.741 27.269 1.00 93.00 142 MET A N 1
ATOM 1073 C CA . MET A 1 142 ? -21.617 -1.050 26.558 1.00 93.00 142 MET A CA 1
ATOM 1074 C C . MET A 1 142 ? -22.075 0.356 26.215 1.00 93.00 142 MET A C 1
ATOM 1076 O O . MET A 1 142 ? -23.149 0.534 25.650 1.00 93.00 142 MET A O 1
ATOM 1080 N N . THR A 1 143 ? -21.235 1.339 26.497 1.00 94.12 143 THR A N 1
ATOM 1081 C CA . THR A 1 143 ? -21.433 2.726 26.093 1.00 94.12 143 THR A CA 1
ATOM 1082 C C . THR A 1 143 ? -20.311 3.137 25.150 1.00 94.12 143 THR A C 1
ATOM 1084 O O . THR A 1 143 ? -19.139 2.952 25.476 1.00 94.12 143 THR A O 1
ATOM 1087 N N . TYR A 1 144 ? -20.669 3.674 23.988 1.00 89.62 144 TYR A N 1
ATOM 1088 C CA . TYR A 1 144 ? -19.738 4.263 23.028 1.00 89.62 144 TYR A CA 1
ATOM 1089 C C . TYR A 1 144 ? -19.539 5.748 23.310 1.00 89.62 144 TYR A C 1
ATOM 1091 O O . TYR A 1 144 ? -20.512 6.452 23.588 1.00 89.62 144 TYR A O 1
ATOM 1099 N N . ASP A 1 145 ? -18.302 6.221 23.186 1.00 86.00 145 ASP A N 1
ATOM 1100 C CA . ASP A 1 145 ? -17.994 7.650 23.192 1.00 86.00 145 ASP A CA 1
ATOM 1101 C C . ASP A 1 145 ? -18.300 8.214 21.783 1.00 86.00 145 ASP A C 1
ATOM 1103 O O . ASP A 1 145 ? -17.687 7.798 20.797 1.00 86.00 145 ASP A O 1
ATOM 1107 N N . GLU A 1 146 ? -19.274 9.126 21.669 1.00 78.44 146 GLU A N 1
ATOM 1108 C CA . GLU A 1 146 ? -19.706 9.753 20.403 1.00 78.44 146 GLU A CA 1
ATOM 1109 C C . GLU A 1 146 ? -19.924 11.267 20.571 1.00 78.44 146 GLU A C 1
ATOM 1111 O O . GLU A 1 146 ? -20.247 11.725 21.670 1.00 78.44 146 GLU A O 1
ATOM 1116 N N . ILE A 1 147 ? -19.808 12.037 19.475 1.00 65.69 147 ILE A N 1
ATOM 1117 C CA . ILE A 1 147 ? -20.047 13.497 19.461 1.00 65.69 147 ILE A CA 1
ATOM 1118 C C . ILE A 1 147 ? -21.430 13.862 20.004 1.00 65.69 147 ILE A C 1
ATOM 1120 O O . ILE A 1 147 ? -21.542 14.722 20.876 1.00 65.69 147 ILE A O 1
ATOM 1124 N N . ASP A 1 148 ? -22.478 13.194 19.518 1.00 72.62 148 ASP A N 1
ATOM 1125 C CA . ASP A 1 148 ? -23.873 13.500 19.874 1.00 72.62 148 ASP A CA 1
ATOM 1126 C C . ASP A 1 148 ? -24.263 13.002 21.282 1.00 72.62 148 ASP A C 1
ATOM 1128 O O . ASP A 1 148 ? -25.436 13.013 21.668 1.00 72.62 148 ASP A O 1
ATOM 1132 N N . GLY A 1 149 ? -23.272 12.578 22.068 1.00 76.75 149 GLY A N 1
ATOM 1133 C CA . GLY A 1 149 ? -23.417 12.009 23.396 1.00 76.75 149 GLY A CA 1
ATOM 1134 C C . GLY A 1 149 ? -23.338 10.478 23.401 1.00 76.75 149 GLY A C 1
ATOM 1135 O O . GLY A 1 149 ? -23.493 9.826 22.368 1.00 76.75 149 GLY A O 1
ATOM 1136 N N . PRO A 1 150 ? -23.093 9.884 24.581 1.00 82.94 150 PRO A N 1
ATOM 1137 C CA . PRO A 1 150 ? -22.858 8.453 24.712 1.00 82.94 150 PRO A CA 1
ATOM 1138 C C . PRO A 1 150 ? -24.039 7.602 24.226 1.00 82.94 150 PRO A C 1
ATOM 1140 O O . PRO A 1 150 ? -25.164 7.767 24.705 1.00 82.94 150 PRO A O 1
ATOM 1143 N N . GLN A 1 151 ? -23.778 6.641 23.333 1.00 85.38 151 GLN A N 1
ATOM 1144 C CA . GLN A 1 151 ? -24.776 5.649 22.915 1.00 85.38 151 GLN A CA 1
ATOM 1145 C C . GLN A 1 151 ? -24.592 4.340 23.677 1.00 85.38 151 GLN A C 1
ATOM 1147 O O . GLN A 1 151 ? -23.533 3.717 23.626 1.00 85.38 151 GLN A O 1
ATOM 1152 N N . THR A 1 152 ? -25.649 3.904 24.361 1.00 87.62 152 THR A N 1
ATOM 1153 C CA . THR A 1 152 ? -25.638 2.691 25.183 1.00 87.62 152 THR A CA 1
ATOM 1154 C C . THR A 1 152 ? -26.320 1.515 24.482 1.00 87.62 152 THR A C 1
ATOM 1156 O O . THR A 1 152 ? -27.493 1.587 24.116 1.00 87.62 152 THR A O 1
ATOM 1159 N N . ALA A 1 153 ? -25.599 0.402 24.361 1.00 87.69 153 ALA A N 1
ATOM 1160 C CA . ALA A 1 153 ? -26.083 -0.897 23.915 1.00 87.69 153 ALA A CA 1
ATOM 1161 C C . ALA A 1 153 ? -26.157 -1.887 25.092 1.00 87.69 153 ALA A C 1
ATOM 1163 O O . ALA A 1 153 ? -25.256 -1.957 25.929 1.00 87.69 153 ALA A O 1
ATOM 1164 N N . ILE A 1 154 ? -27.223 -2.689 25.137 1.00 85.62 154 ILE A N 1
ATOM 1165 C CA . ILE A 1 154 ? -27.346 -3.827 26.059 1.00 85.62 154 ILE A CA 1
ATOM 1166 C C . ILE A 1 154 ? -26.779 -5.056 25.346 1.00 85.62 154 ILE A C 1
ATOM 1168 O O . ILE A 1 154 ? -27.230 -5.378 24.245 1.00 85.62 154 ILE A O 1
ATOM 1172 N N . LEU A 1 155 ? -25.807 -5.740 25.953 1.00 89.44 155 LEU A N 1
ATOM 1173 C CA . LEU A 1 155 ? -25.172 -6.900 25.322 1.00 89.44 155 LEU A CA 1
ATOM 1174 C C . LEU A 1 155 ? -26.040 -8.156 25.463 1.00 89.44 155 LEU A C 1
ATOM 1176 O O . LEU A 1 155 ? -26.802 -8.322 26.419 1.00 89.44 155 LEU A O 1
ATOM 1180 N N . SER A 1 156 ? -25.885 -9.084 24.520 1.00 91.50 156 SER A N 1
ATOM 1181 C CA . SER A 1 156 ? -26.598 -10.363 24.540 1.00 91.50 156 SER A CA 1
ATOM 1182 C C . SER A 1 156 ? -25.929 -11.329 25.517 1.00 91.50 156 SER A C 1
ATOM 1184 O O . SER A 1 156 ? -24.948 -11.990 25.184 1.00 91.50 156 SER A O 1
ATOM 1186 N N . VAL A 1 157 ? -26.447 -11.386 26.743 1.00 90.75 157 VAL A N 1
ATOM 1187 C CA . VAL A 1 157 ? -25.906 -12.211 27.833 1.00 90.75 157 VAL A CA 1
ATOM 1188 C C . VAL A 1 157 ? -26.027 -13.712 27.532 1.00 90.75 157 VAL A C 1
ATOM 1190 O O . VAL A 1 157 ? -27.098 -14.206 27.175 1.00 90.75 157 VAL A O 1
ATOM 1193 N N . ILE A 1 158 ? -24.931 -14.441 27.740 1.00 90.75 158 ILE A N 1
ATOM 1194 C CA . ILE A 1 158 ? -24.792 -15.898 27.602 1.00 90.75 158 ILE A CA 1
ATOM 1195 C C . ILE A 1 158 ? -24.173 -16.498 28.882 1.00 90.75 158 ILE A C 1
ATOM 1197 O O . ILE A 1 158 ? -23.976 -15.795 29.874 1.00 90.75 158 ILE A O 1
ATOM 1201 N N . ASP A 1 159 ? -23.925 -17.813 28.908 1.00 86.94 159 ASP A N 1
ATOM 1202 C CA . ASP A 1 159 ? -23.265 -18.531 30.018 1.00 86.94 159 ASP A CA 1
ATOM 1203 C C . ASP A 1 159 ? -23.827 -18.210 31.420 1.00 86.94 159 ASP A C 1
ATOM 1205 O O . ASP A 1 159 ? -23.112 -18.113 32.417 1.00 86.94 159 ASP A O 1
ATOM 1209 N N . GLY A 1 160 ? -25.146 -18.000 31.499 1.00 84.38 160 GLY A N 1
ATOM 1210 C CA . GLY A 1 160 ? -25.838 -17.669 32.746 1.00 84.38 160 GLY A CA 1
ATOM 1211 C C . GLY A 1 160 ? -25.425 -16.334 33.378 1.00 84.38 160 GLY A C 1
ATOM 1212 O O . GLY A 1 160 ? -25.579 -16.189 34.587 1.00 84.38 160 GLY A O 1
ATOM 1213 N N . GLY A 1 161 ? -24.893 -15.380 32.607 1.00 84.62 161 GLY A N 1
ATOM 1214 C CA . GLY A 1 161 ? -24.419 -14.072 33.085 1.00 84.62 161 GLY A CA 1
ATOM 1215 C C . GLY A 1 161 ? -22.913 -13.860 32.938 1.00 84.62 161 GLY A C 1
ATOM 1216 O O . GLY A 1 161 ? -22.463 -12.722 32.869 1.00 84.62 161 GLY A O 1
ATOM 1217 N N . GLN A 1 162 ? -22.129 -14.937 32.852 1.00 88.38 162 GLN A N 1
ATOM 1218 C CA . GLN A 1 162 ? -20.661 -14.869 32.921 1.00 88.38 162 GLN A CA 1
ATOM 1219 C C . GLN A 1 162 ? -20.011 -14.245 31.682 1.00 88.38 162 GLN A C 1
ATOM 1221 O O . GLN A 1 162 ? -18.834 -13.873 31.698 1.00 88.38 162 GLN A O 1
ATOM 1226 N N . SER A 1 163 ? -20.738 -14.197 30.571 1.00 92.50 163 SER A N 1
ATOM 1227 C CA . SER A 1 163 ? -20.240 -13.685 29.302 1.00 92.50 163 SER A CA 1
ATOM 1228 C C . SER A 1 163 ? -21.365 -13.021 28.520 1.00 92.50 163 SER A C 1
ATOM 1230 O O . SER A 1 163 ? -22.543 -13.301 28.746 1.00 92.50 163 SER A O 1
ATOM 1232 N N . ALA A 1 164 ? -21.012 -12.133 27.601 1.00 94.50 164 ALA A N 1
ATOM 1233 C CA . ALA A 1 164 ? -21.966 -11.431 26.762 1.00 94.50 164 ALA A CA 1
ATOM 1234 C C . ALA A 1 164 ? -21.423 -11.252 25.343 1.00 94.50 164 ALA A C 1
ATOM 1236 O O . ALA A 1 164 ? -20.217 -11.138 25.130 1.00 94.50 164 ALA A O 1
ATOM 1237 N N . LEU A 1 165 ? -22.333 -11.246 24.376 1.00 95.19 165 LEU A N 1
ATOM 1238 C CA . LEU A 1 165 ? -22.041 -11.108 22.957 1.00 95.19 165 LEU A CA 1
ATOM 1239 C C . LEU A 1 165 ? -22.412 -9.710 22.469 1.00 95.19 165 LEU A C 1
ATOM 1241 O O . LEU A 1 165 ? -23.470 -9.179 22.827 1.00 95.19 165 LEU A O 1
ATOM 1245 N N . HIS A 1 166 ? -21.565 -9.145 21.613 1.00 94.75 166 HIS A N 1
ATOM 1246 C CA . HIS A 1 166 ? -21.821 -7.876 20.936 1.00 94.75 166 HIS A CA 1
ATOM 1247 C C . HIS A 1 166 ? -21.157 -7.828 19.561 1.00 94.75 166 HIS A C 1
ATOM 1249 O O . HIS A 1 166 ? -20.132 -8.468 19.337 1.00 94.75 166 HIS A O 1
ATOM 1255 N N . THR A 1 167 ? -21.704 -7.014 18.664 1.00 94.06 167 THR A N 1
ATOM 1256 C CA . THR A 1 167 ? -21.085 -6.688 17.376 1.00 94.06 167 THR A CA 1
ATOM 1257 C C . THR A 1 167 ? -20.965 -5.179 17.282 1.00 94.06 167 THR A C 1
ATOM 1259 O O . THR A 1 167 ? -21.972 -4.471 17.247 1.00 94.06 167 THR A O 1
ATOM 1262 N N . CYS A 1 168 ? -19.731 -4.677 17.250 1.00 91.44 168 CYS A N 1
ATOM 1263 C CA . CYS A 1 168 ? -19.498 -3.266 16.981 1.00 91.44 168 CYS A CA 1
ATOM 1264 C C . CYS A 1 168 ? -19.853 -2.945 15.522 1.00 91.44 168 CYS A C 1
ATOM 1266 O O . CYS A 1 168 ? -19.577 -3.739 14.630 1.00 91.44 168 CYS A O 1
ATOM 1268 N N . THR A 1 169 ? -20.433 -1.774 15.261 1.00 89.12 169 THR A N 1
ATOM 1269 C CA . THR A 1 169 ? -20.760 -1.305 13.898 1.00 89.12 169 THR A CA 1
ATOM 1270 C C . THR A 1 169 ? -20.193 0.082 13.582 1.00 89.12 169 THR A C 1
ATOM 1272 O O . THR A 1 169 ? -20.465 0.632 12.518 1.00 89.12 169 THR A O 1
ATOM 1275 N N . LYS A 1 170 ? -19.412 0.660 14.505 1.00 86.44 170 LYS A N 1
ATOM 1276 C CA . LYS A 1 170 ? -18.816 1.996 14.398 1.00 86.44 170 LYS A CA 1
ATOM 1277 C C . LYS A 1 170 ? -17.297 1.904 14.639 1.00 86.44 170 LYS A C 1
ATOM 1279 O O . LYS A 1 170 ? -16.888 1.942 15.801 1.00 86.44 170 LYS A O 1
ATOM 1284 N N . PRO A 1 171 ? -16.467 1.731 13.588 1.00 89.50 171 PRO A N 1
ATOM 1285 C CA . PRO A 1 171 ? -15.008 1.815 13.709 1.00 89.50 171 PRO A CA 1
ATOM 1286 C C . PRO A 1 171 ? -14.563 3.187 14.227 1.00 89.50 171 PRO A C 1
ATOM 1288 O O . PRO A 1 171 ? -15.317 4.158 14.163 1.00 89.50 171 PRO A O 1
ATOM 1291 N N . GLY A 1 172 ? -13.332 3.259 14.733 1.00 88.75 172 GLY A N 1
ATOM 1292 C CA . GLY A 1 172 ? -12.741 4.488 15.252 1.00 88.75 172 GLY A CA 1
ATOM 1293 C C . GLY A 1 172 ? -13.505 5.055 16.448 1.00 88.75 172 GLY A C 1
ATOM 1294 O O . GLY A 1 172 ? -13.736 6.259 16.517 1.00 88.75 172 GLY A O 1
ATOM 1295 N N . ARG A 1 173 ? -13.980 4.199 17.363 1.00 90.19 173 ARG A N 1
ATOM 1296 C CA . ARG A 1 173 ? -14.726 4.616 18.566 1.00 90.19 173 ARG A CA 1
ATOM 1297 C C . ARG A 1 173 ? -14.171 3.972 19.823 1.00 90.19 173 ARG A C 1
ATOM 1299 O O . ARG A 1 173 ? -13.910 2.769 19.841 1.00 90.19 173 ARG A O 1
ATOM 1306 N N . MET A 1 174 ? -14.056 4.757 20.890 1.00 93.50 174 MET A N 1
ATOM 1307 C CA . MET A 1 174 ? -13.869 4.216 22.234 1.00 93.50 174 MET A CA 1
ATOM 1308 C C . MET A 1 174 ? -15.185 3.634 22.747 1.00 93.50 174 MET A C 1
ATOM 1310 O O . MET A 1 174 ? -16.274 4.126 22.440 1.00 93.50 174 MET A O 1
ATOM 1314 N N . TRP A 1 175 ? -15.075 2.585 23.550 1.00 94.81 175 TRP A N 1
ATOM 1315 C CA . TRP A 1 175 ? -16.190 1.979 24.258 1.00 94.81 175 TRP A CA 1
ATOM 1316 C C . TRP A 1 175 ? -15.827 1.730 25.720 1.00 94.81 175 TRP A C 1
ATOM 1318 O O . TRP A 1 175 ? -14.675 1.457 26.067 1.00 94.81 175 TRP A O 1
ATOM 1328 N N . THR A 1 176 ? -16.836 1.790 26.582 1.00 95.31 176 THR A N 1
ATOM 1329 C CA . THR A 1 176 ? -16.774 1.382 27.986 1.00 95.31 176 THR A CA 1
ATOM 1330 C C . THR A 1 176 ? -17.795 0.271 28.211 1.00 95.31 176 THR A C 1
ATOM 1332 O O . THR A 1 176 ? -18.986 0.492 28.011 1.00 95.31 176 THR A O 1
ATOM 1335 N N . VAL A 1 177 ? -17.347 -0.917 28.621 1.00 94.69 177 VAL A N 1
ATOM 1336 C CA . VAL A 1 177 ? -18.220 -2.006 29.083 1.00 94.69 177 VAL A CA 1
ATOM 1337 C C . VAL A 1 177 ? -18.331 -1.934 30.596 1.00 94.69 177 VAL A C 1
ATOM 1339 O O . VAL A 1 177 ? -17.323 -2.034 31.292 1.00 94.69 177 VAL A O 1
ATOM 1342 N N . GLU A 1 178 ? -19.553 -1.790 31.090 1.00 94.69 178 GLU A N 1
ATOM 1343 C CA . GLU A 1 178 ? -19.909 -1.897 32.498 1.00 94.69 178 GLU A CA 1
ATOM 1344 C C . GLU A 1 178 ? -20.492 -3.284 32.787 1.00 94.69 178 GLU A C 1
ATOM 1346 O O . GLU A 1 178 ? -21.416 -3.744 32.107 1.00 94.69 178 GLU A O 1
ATOM 1351 N N . VAL A 1 179 ? -19.954 -3.940 33.816 1.00 92.81 179 VAL A N 1
ATOM 1352 C CA . VAL A 1 179 ? -20.406 -5.245 34.309 1.00 92.81 179 VAL A CA 1
ATOM 1353 C C . VAL A 1 179 ? -20.893 -5.078 35.742 1.00 92.81 179 VAL A C 1
ATOM 1355 O O . VAL A 1 179 ? -20.128 -4.652 36.610 1.00 92.81 179 VAL A O 1
ATOM 1358 N N . SER A 1 180 ? -22.158 -5.405 36.006 1.00 90.25 180 SER A N 1
ATOM 1359 C CA . SER A 1 180 ? -22.770 -5.300 37.339 1.00 90.25 180 SER A CA 1
ATOM 1360 C C . SER A 1 180 ? -23.261 -6.664 37.820 1.00 90.25 180 SER A C 1
ATOM 1362 O O . SER A 1 180 ? -23.909 -7.396 37.073 1.00 90.25 180 SER A O 1
ATOM 1364 N N . ILE A 1 181 ? -22.940 -7.025 39.065 1.00 85.56 181 ILE A N 1
ATOM 1365 C CA . ILE A 1 181 ? -23.251 -8.336 39.654 1.00 85.56 181 ILE A CA 1
ATOM 1366 C C . ILE A 1 181 ? -24.462 -8.196 40.598 1.00 85.56 181 ILE A C 1
ATOM 1368 O O . ILE A 1 181 ? -24.479 -7.266 41.406 1.00 85.56 181 ILE A O 1
ATOM 1372 N N . PRO A 1 182 ? -25.453 -9.113 40.583 1.00 79.88 182 PRO A N 1
ATOM 1373 C CA . PRO A 1 182 ? -26.686 -8.964 41.367 1.00 79.88 182 PRO A CA 1
ATOM 1374 C C . PRO A 1 182 ? -26.535 -8.860 42.895 1.00 79.88 182 PRO A C 1
ATOM 1376 O O . PRO A 1 182 ? -27.435 -8.343 43.553 1.00 79.88 182 PRO A O 1
ATOM 1379 N N . GLU A 1 183 ? -25.441 -9.362 43.480 1.00 75.44 183 GLU A N 1
ATOM 1380 C CA . GLU A 1 183 ? -25.263 -9.488 44.939 1.00 75.44 183 GLU A CA 1
ATOM 1381 C C . GLU A 1 183 ? -24.455 -8.334 45.573 1.00 75.44 183 GLU A C 1
ATOM 1383 O O . GLU A 1 183 ? -23.656 -8.543 46.482 1.00 75.44 183 GLU A O 1
ATOM 1388 N N . GLY A 1 184 ? -24.678 -7.097 45.117 1.00 63.06 184 GLY A N 1
ATOM 1389 C CA . GLY A 1 184 ? -24.206 -5.889 45.812 1.00 63.06 184 GLY A CA 1
ATOM 1390 C C . GLY A 1 184 ? -22.714 -5.566 45.674 1.00 63.06 184 GLY A C 1
ATOM 1391 O O . GLY A 1 184 ? -22.203 -4.770 46.457 1.00 63.06 184 GLY A O 1
ATOM 1392 N N . ALA A 1 185 ? -22.027 -6.156 44.693 1.00 67.31 185 ALA A N 1
ATOM 1393 C CA . ALA A 1 185 ? -20.702 -5.703 44.278 1.00 67.31 185 ALA A CA 1
ATOM 1394 C C . ALA A 1 185 ? -20.813 -4.450 43.391 1.00 67.31 185 ALA A C 1
ATOM 1396 O O . ALA A 1 185 ? -21.753 -4.326 42.600 1.00 67.31 185 ALA A O 1
ATOM 1397 N N . ASP A 1 186 ? -19.838 -3.545 43.498 1.00 79.06 186 ASP A N 1
ATOM 1398 C CA . ASP A 1 186 ? -19.753 -2.364 42.636 1.00 79.06 186 ASP A CA 1
ATOM 1399 C C . ASP A 1 186 ? -19.630 -2.765 41.156 1.00 79.06 186 ASP A C 1
ATOM 1401 O O . ASP A 1 186 ? -18.948 -3.732 40.803 1.00 79.06 186 ASP A O 1
ATOM 1405 N N . SER A 1 187 ? -20.277 -2.000 40.274 1.00 87.69 187 SER A N 1
ATOM 1406 C CA . SER A 1 187 ? -20.131 -2.164 38.827 1.00 87.69 187 SER A CA 1
ATOM 1407 C C . SER A 1 187 ? -18.701 -1.856 38.394 1.00 87.69 187 SER A C 1
ATOM 1409 O O . SER A 1 187 ? -18.162 -0.804 38.745 1.00 87.69 187 SER A O 1
ATOM 1411 N N . GLN A 1 188 ? -18.113 -2.722 37.575 1.00 91.25 188 GLN A N 1
ATOM 1412 C CA . GLN A 1 188 ? -16.775 -2.505 37.029 1.00 91.25 188 GLN A CA 1
ATOM 1413 C C . GLN A 1 188 ? -16.835 -2.048 35.583 1.00 91.25 188 GLN A C 1
ATOM 1415 O O . GLN A 1 188 ? -17.611 -2.589 34.798 1.00 91.25 188 GLN A O 1
ATOM 1420 N N . SER A 1 189 ? -15.992 -1.077 35.239 1.00 93.50 189 SER A N 1
ATOM 1421 C CA . SER A 1 189 ? -15.882 -0.530 33.892 1.00 93.50 189 SER A CA 1
ATOM 1422 C C . SER A 1 189 ? -14.553 -0.906 33.238 1.00 93.50 189 SER A C 1
ATOM 1424 O O . SER A 1 189 ? -13.476 -0.790 33.825 1.00 93.50 189 SER A O 1
ATOM 1426 N N . PHE A 1 190 ? -14.631 -1.343 31.984 1.00 94.00 190 PHE A N 1
ATOM 1427 C CA . PHE A 1 190 ? -13.492 -1.701 31.145 1.00 94.00 190 PHE A CA 1
ATOM 1428 C C . PHE A 1 190 ? -13.541 -0.871 29.868 1.00 94.00 190 PHE A C 1
ATOM 1430 O O . PHE A 1 190 ? -14.585 -0.809 29.222 1.00 94.00 190 PHE A O 1
ATOM 1437 N N . LYS A 1 191 ? -12.424 -0.237 29.499 1.00 94.44 191 LYS A N 1
ATOM 1438 C CA . LYS A 1 191 ? -12.338 0.617 28.308 1.00 94.44 191 LYS A CA 1
ATOM 1439 C C . LYS A 1 191 ? -11.538 -0.032 27.192 1.00 94.44 191 LYS A C 1
ATOM 1441 O O . LYS A 1 191 ? -10.451 -0.553 27.441 1.00 94.44 191 LYS A O 1
ATOM 1446 N N . GLY A 1 192 ? -12.039 0.085 25.973 1.00 93.81 192 GLY A N 1
ATOM 1447 C CA . GLY A 1 192 ? -11.353 -0.351 24.766 1.00 93.81 192 GLY A CA 1
ATOM 1448 C C . GLY A 1 192 ? -11.723 0.485 23.553 1.00 93.81 192 GLY A C 1
ATOM 1449 O O . GLY A 1 192 ? -12.428 1.486 23.668 1.00 93.81 192 GLY A O 1
ATOM 1450 N N . VAL A 1 193 ? -11.239 0.058 22.393 1.00 94.81 193 VAL A N 1
ATOM 1451 C CA . VAL A 1 193 ? -11.489 0.696 21.100 1.00 94.81 193 VAL A CA 1
ATOM 1452 C C . VAL A 1 193 ? -12.153 -0.288 20.135 1.00 94.81 193 VAL A C 1
ATOM 1454 O O . VAL A 1 193 ? -11.982 -1.503 20.247 1.00 94.81 193 VAL A O 1
ATOM 1457 N N . CYS A 1 194 ? -12.947 0.223 19.203 1.00 93.94 194 CYS A N 1
ATOM 1458 C CA . CYS A 1 194 ? -13.456 -0.522 18.060 1.00 93.94 194 CYS A CA 1
ATOM 1459 C C . CYS A 1 194 ? -12.710 -0.072 16.803 1.00 93.94 194 CYS A C 1
ATOM 1461 O O . CYS A 1 194 ? -12.814 1.094 16.419 1.00 93.94 194 CYS A O 1
ATOM 1463 N N . LYS A 1 195 ? -11.942 -0.971 16.186 1.00 94.00 195 LYS A N 1
ATOM 1464 C CA . LYS A 1 195 ? -11.109 -0.701 15.004 1.00 94.00 195 LYS A CA 1
ATOM 1465 C C . LYS A 1 195 ? -11.020 -1.943 14.126 1.00 94.00 195 LYS A C 1
ATOM 1467 O O . LYS A 1 195 ? -11.062 -3.062 14.633 1.00 94.00 195 LYS A O 1
ATOM 1472 N N . TYR A 1 196 ? -10.884 -1.752 12.819 1.00 94.12 196 TYR A N 1
ATOM 1473 C CA . TYR A 1 196 ? -10.507 -2.848 11.931 1.00 94.12 196 TYR A CA 1
ATOM 1474 C C . TYR A 1 196 ? -9.093 -3.333 12.255 1.00 94.12 196 TYR A C 1
ATOM 1476 O O . TYR A 1 196 ? -8.275 -2.594 12.802 1.00 94.12 196 TYR A O 1
ATOM 1484 N N . VAL A 1 197 ? -8.790 -4.566 11.873 1.00 93.62 197 VAL A N 1
ATOM 1485 C CA . VAL A 1 197 ? -7.439 -5.114 11.974 1.00 93.62 197 VAL A CA 1
ATOM 1486 C C . VAL A 1 197 ? -6.941 -5.396 10.560 1.00 93.62 197 VAL A C 1
ATOM 1488 O O . VAL A 1 197 ? -7.501 -6.252 9.865 1.00 93.62 197 VAL A O 1
ATOM 1491 N N . ARG A 1 198 ? -5.918 -4.649 10.133 1.00 95.56 198 ARG A N 1
ATOM 1492 C CA . ARG A 1 198 ? -5.098 -4.962 8.959 1.00 95.56 198 ARG A CA 1
ATOM 1493 C C . ARG A 1 198 ? -4.259 -6.182 9.308 1.00 95.56 198 ARG A C 1
ATOM 1495 O O . ARG A 1 198 ? -3.605 -6.198 10.345 1.00 95.56 198 ARG A O 1
ATOM 1502 N N . ARG A 1 199 ? -4.345 -7.212 8.473 1.00 93.56 199 ARG A N 1
ATOM 1503 C CA . ARG A 1 199 ? -3.702 -8.511 8.687 1.00 93.56 199 ARG A CA 1
ATOM 1504 C C . ARG A 1 199 ? -2.801 -8.856 7.526 1.00 93.56 199 ARG A C 1
ATOM 1506 O O . ARG A 1 199 ? -3.062 -8.413 6.405 1.00 93.56 199 ARG A O 1
ATOM 1513 N N . GLU A 1 200 ? -1.830 -9.715 7.788 1.00 94.44 200 GLU A N 1
ATOM 1514 C CA . GLU A 1 200 ? -1.070 -10.359 6.729 1.00 94.44 200 GLU A CA 1
ATOM 1515 C C . GLU A 1 200 ? -2.021 -11.214 5.850 1.00 94.44 200 GLU A C 1
ATOM 1517 O O . GLU A 1 200 ? -2.896 -11.948 6.330 1.00 94.44 200 GLU A O 1
ATOM 1522 N N . LEU A 1 201 ? -1.898 -11.063 4.534 1.00 95.12 201 LEU A N 1
ATOM 1523 C CA . LEU A 1 201 ? -2.783 -11.599 3.502 1.00 95.12 201 LEU A CA 1
ATOM 1524 C C . LEU A 1 201 ? -2.821 -13.137 3.460 1.00 95.12 201 LEU A C 1
ATOM 1526 O O . LEU A 1 201 ? -3.889 -13.724 3.221 1.00 95.12 201 LEU A O 1
ATOM 1530 N N . ASN A 1 202 ? -1.693 -13.806 3.698 1.00 92.50 202 ASN A N 1
ATOM 1531 C CA . ASN A 1 202 ? -1.626 -15.262 3.830 1.00 92.50 202 ASN A CA 1
ATOM 1532 C C . ASN A 1 202 ? -2.325 -15.731 5.112 1.00 92.50 202 ASN A C 1
ATOM 1534 O O . ASN A 1 202 ? -3.002 -16.760 5.078 1.00 92.50 202 ASN A O 1
ATOM 1538 N N . ARG A 1 203 ? -2.270 -14.947 6.194 1.00 91.25 203 ARG A N 1
ATOM 1539 C CA . ARG A 1 203 ? -2.912 -15.251 7.491 1.00 91.25 203 ARG A CA 1
ATOM 1540 C C . ARG A 1 203 ? -4.425 -15.001 7.548 1.00 91.25 203 ARG A C 1
ATOM 1542 O O . ARG A 1 203 ? -5.074 -15.468 8.483 1.00 91.25 203 ARG A O 1
ATOM 1549 N N . LEU A 1 204 ? -5.022 -14.328 6.560 1.00 92.31 204 LEU A N 1
ATOM 1550 C CA . LEU A 1 204 ? -6.484 -14.194 6.465 1.00 92.31 204 LEU A CA 1
ATOM 1551 C C . LEU A 1 204 ? -7.196 -15.555 6.375 1.00 92.31 204 LEU A C 1
ATOM 1553 O O . LEU A 1 204 ? -6.787 -16.448 5.630 1.00 92.31 204 LEU A O 1
ATOM 1557 N N . HIS A 1 205 ? -8.353 -15.685 7.028 1.00 91.44 205 HIS A N 1
ATOM 1558 C CA . HIS A 1 205 ? -9.257 -16.801 6.749 1.00 91.44 205 HIS A CA 1
ATOM 1559 C C . HIS A 1 205 ? -9.760 -16.750 5.299 1.00 91.44 205 HIS A C 1
ATOM 1561 O O . HIS A 1 205 ? -10.030 -15.676 4.762 1.00 91.44 205 HIS A O 1
ATOM 1567 N N . ASP A 1 206 ? -9.961 -17.914 4.672 1.00 92.19 206 ASP A N 1
ATOM 1568 C CA . ASP A 1 206 ? -10.385 -18.008 3.266 1.00 92.19 206 ASP A CA 1
ATOM 1569 C C . ASP A 1 206 ? -11.660 -17.207 2.958 1.00 92.19 206 ASP A C 1
ATOM 1571 O O . ASP A 1 206 ? -11.760 -16.601 1.892 1.00 92.19 206 ASP A O 1
ATOM 1575 N N . ALA A 1 207 ? -12.614 -17.164 3.895 1.00 92.12 207 ALA A N 1
ATOM 1576 C CA . ALA A 1 207 ? -13.835 -16.373 3.759 1.00 92.12 207 ALA A CA 1
ATOM 1577 C C . ALA A 1 207 ? -13.541 -14.864 3.684 1.00 92.12 207 ALA A C 1
ATOM 1579 O O . ALA A 1 207 ? -14.039 -14.192 2.780 1.00 92.12 207 ALA A O 1
ATOM 1580 N N . ASP A 1 208 ? -12.689 -14.351 4.576 1.00 93.31 208 ASP A N 1
ATOM 1581 C CA . ASP A 1 208 ? -12.280 -12.944 4.603 1.00 93.31 208 ASP A CA 1
ATOM 1582 C C . ASP A 1 208 ? -11.452 -12.591 3.361 1.00 93.31 208 ASP A C 1
ATOM 1584 O O . ASP A 1 208 ? -11.716 -11.580 2.708 1.00 93.31 208 ASP A O 1
ATOM 1588 N N . ARG A 1 209 ? -10.513 -13.463 2.966 1.00 94.00 209 ARG A N 1
ATOM 1589 C CA . ARG A 1 209 ? -9.665 -13.263 1.781 1.00 94.00 209 ARG A CA 1
ATOM 1590 C C . ARG A 1 209 ? -10.485 -13.236 0.490 1.00 94.00 209 ARG A C 1
ATOM 1592 O O . ARG A 1 209 ? -10.341 -12.307 -0.301 1.00 94.00 209 ARG A O 1
ATOM 1599 N N . VAL A 1 210 ? -11.381 -14.205 0.273 1.00 93.25 210 VAL A N 1
ATOM 1600 C CA . VAL A 1 210 ? -12.272 -14.226 -0.907 1.00 93.25 210 VAL A CA 1
ATOM 1601 C C . VAL A 1 210 ? -13.156 -12.985 -0.939 1.00 93.25 210 VAL A C 1
ATOM 1603 O O . VAL A 1 210 ? -13.387 -12.421 -2.009 1.00 93.25 210 VAL A O 1
ATOM 1606 N N . ARG A 1 211 ? -13.634 -12.533 0.220 1.00 93.69 211 ARG A N 1
ATOM 1607 C CA . ARG A 1 211 ? -14.491 -11.358 0.339 1.00 93.69 211 ARG A CA 1
ATOM 1608 C C . ARG A 1 211 ? -13.751 -10.061 0.013 1.00 93.69 211 ARG A C 1
ATOM 1610 O O . ARG A 1 211 ? -14.237 -9.302 -0.824 1.00 93.69 211 ARG A O 1
ATOM 1617 N N . PHE A 1 212 ? -12.559 -9.865 0.576 1.00 95.12 212 PHE A N 1
ATOM 1618 C CA . PHE A 1 212 ? -11.663 -8.760 0.233 1.00 95.12 212 PHE A CA 1
ATOM 1619 C C . PHE A 1 212 ? -11.341 -8.745 -1.269 1.00 95.12 212 PHE A C 1
ATOM 1621 O O . PHE A 1 212 ? -11.604 -7.750 -1.940 1.00 95.12 212 PHE A O 1
ATOM 1628 N N . LEU A 1 213 ? -10.881 -9.869 -1.834 1.00 93.69 213 LEU A N 1
ATOM 1629 C CA . LEU A 1 213 ? -10.567 -9.983 -3.266 1.00 93.69 213 LEU A CA 1
ATOM 1630 C C . LEU A 1 213 ? -11.801 -9.748 -4.157 1.00 93.69 213 LEU A C 1
ATOM 1632 O O . LEU A 1 213 ? -11.681 -9.207 -5.255 1.00 93.69 213 LEU A O 1
ATOM 1636 N N . THR A 1 214 ? -13.000 -10.105 -3.690 1.00 92.62 214 THR A N 1
ATOM 1637 C CA . THR A 1 214 ? -14.259 -9.827 -4.399 1.00 92.62 214 THR A CA 1
ATOM 1638 C C . THR A 1 214 ? -14.608 -8.337 -4.373 1.00 92.62 214 THR A C 1
ATOM 1640 O O . THR A 1 214 ? -15.010 -7.798 -5.405 1.00 92.62 214 THR A O 1
ATOM 1643 N N . ALA A 1 215 ? -14.453 -7.655 -3.233 1.00 94.75 215 ALA A N 1
ATOM 1644 C CA . ALA A 1 215 ? -14.681 -6.214 -3.120 1.00 94.75 215 ALA A CA 1
ATOM 1645 C C . ALA A 1 215 ? -13.651 -5.422 -3.945 1.00 94.75 215 ALA A C 1
ATOM 1647 O O . ALA A 1 215 ? -14.034 -4.605 -4.783 1.00 94.75 215 ALA A O 1
ATOM 1648 N N . LEU A 1 216 ? -12.364 -5.756 -3.816 1.00 94.56 216 LEU A N 1
ATOM 1649 C CA . LEU A 1 216 ? -11.275 -5.171 -4.603 1.00 94.56 216 LEU A CA 1
ATOM 1650 C C . LEU A 1 216 ? -11.469 -5.414 -6.105 1.00 94.56 216 LEU A C 1
ATOM 1652 O O . LEU A 1 216 ? -11.325 -4.505 -6.919 1.00 94.56 216 LEU A O 1
ATOM 1656 N N . GLY A 1 217 ? -11.902 -6.614 -6.490 1.00 91.50 217 GLY A N 1
ATOM 1657 C CA . GLY A 1 217 ? -12.239 -6.920 -7.874 1.00 91.50 217 GLY A CA 1
ATOM 1658 C C . GLY A 1 217 ? -13.441 -6.134 -8.403 1.00 91.50 217 GLY A C 1
ATOM 1659 O O . GLY A 1 217 ? -13.532 -5.929 -9.608 1.00 91.50 217 GLY A O 1
ATOM 1660 N N . LYS A 1 218 ? -14.390 -5.703 -7.563 1.00 92.19 218 LYS A N 1
ATOM 1661 C CA . LYS A 1 218 ? -15.449 -4.771 -7.994 1.00 92.19 218 LYS A CA 1
ATOM 1662 C C . LYS A 1 218 ? -14.878 -3.369 -8.183 1.00 92.19 218 LYS A C 1
ATOM 1664 O O . LYS A 1 218 ? -15.108 -2.792 -9.238 1.00 92.19 218 LYS A O 1
ATOM 1669 N N . TYR A 1 219 ? -14.105 -2.875 -7.214 1.00 93.25 219 TYR A N 1
ATOM 1670 C CA . TYR A 1 219 ? -13.435 -1.569 -7.257 1.00 93.25 219 TYR A CA 1
ATOM 1671 C C . TYR A 1 219 ? -12.648 -1.375 -8.567 1.00 93.25 219 TYR A C 1
ATOM 1673 O O . TYR A 1 219 ? -12.940 -0.461 -9.330 1.00 93.25 219 TYR A O 1
ATOM 1681 N N . HIS A 1 220 ? -11.790 -2.335 -8.931 1.00 90.75 220 HIS A N 1
ATOM 1682 C CA . HIS A 1 220 ? -11.009 -2.339 -10.186 1.00 90.75 220 HIS A CA 1
ATOM 1683 C C . HIS A 1 220 ? -11.810 -2.543 -11.487 1.00 90.75 220 HIS A C 1
ATOM 1685 O O . HIS A 1 220 ? -11.246 -2.523 -12.581 1.00 90.75 220 HIS A O 1
ATOM 1691 N N . ARG A 1 221 ? -13.127 -2.764 -11.397 1.00 88.12 221 ARG A N 1
ATOM 1692 C CA . ARG A 1 221 ? -14.053 -2.827 -12.544 1.00 88.12 221 ARG A CA 1
ATOM 1693 C C . ARG A 1 221 ? -14.989 -1.617 -12.621 1.00 88.12 221 ARG A C 1
ATOM 1695 O O . ARG A 1 221 ? -15.669 -1.446 -13.632 1.00 88.12 221 ARG A O 1
ATOM 1702 N N . ILE A 1 222 ? -15.023 -0.774 -11.589 1.00 88.88 222 ILE A N 1
ATOM 1703 C CA . ILE A 1 222 ? -15.788 0.475 -11.551 1.00 88.88 222 ILE A CA 1
ATOM 1704 C C . ILE A 1 222 ? -14.859 1.581 -12.045 1.00 88.88 222 ILE A C 1
ATOM 1706 O O . ILE A 1 222 ? -14.106 2.166 -11.277 1.00 88.88 222 ILE A O 1
ATOM 1710 N N . ALA A 1 223 ? -14.894 1.836 -13.354 1.00 77.81 223 ALA A N 1
ATOM 1711 C CA . ALA A 1 223 ? -13.928 2.716 -14.007 1.00 77.81 223 ALA A CA 1
ATOM 1712 C C . ALA A 1 223 ? -13.952 4.174 -13.514 1.00 77.81 223 ALA A C 1
ATOM 1714 O O . ALA A 1 223 ? -12.955 4.855 -13.710 1.00 77.81 223 ALA A O 1
ATOM 1715 N N . THR A 1 224 ? -15.056 4.651 -12.917 1.00 87.62 224 THR A N 1
ATOM 1716 C CA . THR A 1 224 ? -15.163 6.025 -12.401 1.00 87.62 224 THR A CA 1
ATOM 1717 C C . THR A 1 224 ? -15.930 6.134 -11.084 1.00 87.62 224 THR A C 1
ATOM 1719 O O . THR A 1 224 ? -16.874 5.374 -10.834 1.00 87.62 224 THR A O 1
ATOM 1722 N N . THR A 1 225 ? -15.611 7.157 -10.282 1.00 90.31 225 THR A N 1
ATOM 1723 C CA . THR A 1 225 ? -16.410 7.580 -9.111 1.00 90.31 225 THR A CA 1
ATOM 1724 C C . THR A 1 225 ? -17.893 7.753 -9.450 1.00 90.31 225 THR A C 1
ATOM 1726 O O . THR A 1 225 ? -18.764 7.300 -8.704 1.00 90.31 225 THR A O 1
ATOM 1729 N N . SER A 1 226 ? -18.205 8.364 -10.600 1.00 92.25 226 SER A N 1
ATOM 1730 C CA . SER A 1 226 ? -19.588 8.583 -11.045 1.00 92.25 226 SER A CA 1
ATOM 1731 C C . SER A 1 226 ? -20.353 7.277 -11.268 1.00 92.25 226 SER A C 1
ATOM 1733 O O . SER A 1 226 ? -21.471 7.150 -10.774 1.00 92.25 226 SER A O 1
ATOM 1735 N N . ILE A 1 227 ? -19.743 6.274 -11.913 1.00 92.75 227 ILE A N 1
ATOM 1736 C CA . ILE A 1 227 ? -20.355 4.948 -12.103 1.00 92.75 227 ILE A CA 1
ATOM 1737 C C . ILE A 1 227 ? -20.602 4.273 -10.749 1.00 92.75 227 ILE A C 1
ATOM 1739 O O . ILE A 1 227 ? -21.645 3.654 -10.553 1.00 92.75 227 ILE A O 1
ATOM 1743 N N . GLY A 1 228 ? -19.681 4.404 -9.791 1.00 94.25 228 GLY A N 1
ATOM 1744 C CA . GLY A 1 228 ? -19.876 3.850 -8.451 1.00 94.25 228 GLY A CA 1
ATOM 1745 C C . GLY A 1 228 ? -21.070 4.460 -7.711 1.00 94.25 228 GLY A C 1
ATOM 1746 O O . GLY A 1 228 ? -21.886 3.731 -7.145 1.00 94.25 228 GLY A O 1
ATOM 1747 N N . LYS A 1 229 ? -21.230 5.783 -7.792 1.00 94.06 229 LYS A N 1
ATOM 1748 C CA . LYS A 1 229 ? -22.379 6.496 -7.212 1.00 94.06 229 LYS A CA 1
ATOM 1749 C C . LYS A 1 229 ? -23.692 6.162 -7.933 1.00 94.06 229 LYS A C 1
ATOM 1751 O O . LYS A 1 229 ? -24.715 5.976 -7.280 1.00 94.06 229 LYS A O 1
ATOM 1756 N N . GLU A 1 230 ? -23.673 5.974 -9.256 1.00 95.62 230 GLU A N 1
ATOM 1757 C CA . GLU A 1 230 ? -24.829 5.469 -10.023 1.00 95.62 230 GLU A CA 1
ATOM 1758 C C . GLU A 1 230 ? -25.229 4.031 -9.644 1.00 95.62 230 GLU A C 1
ATOM 1760 O O . GLU A 1 230 ? -26.413 3.691 -9.675 1.00 95.62 230 GLU A O 1
ATOM 1765 N N . LEU A 1 231 ? -24.267 3.191 -9.244 1.00 95.50 231 LEU A N 1
ATOM 1766 C CA . LEU A 1 231 ? -24.511 1.847 -8.703 1.00 95.50 231 LEU A CA 1
ATOM 1767 C C . LEU A 1 231 ? -25.038 1.856 -7.254 1.00 95.50 231 LEU A C 1
ATOM 1769 O O . LEU A 1 231 ? -25.419 0.800 -6.746 1.00 95.50 231 LEU A O 1
ATOM 1773 N N . GLY A 1 232 ? -25.104 3.023 -6.608 1.00 95.38 232 GLY A N 1
ATOM 1774 C CA . GLY A 1 232 ? -25.622 3.192 -5.251 1.00 95.38 232 GLY A CA 1
ATOM 1775 C C . GLY A 1 232 ? -24.598 2.973 -4.136 1.00 95.38 232 GLY A C 1
ATOM 1776 O O . GLY A 1 232 ? -25.009 2.797 -2.990 1.00 95.38 232 GLY A O 1
ATOM 1777 N N . TYR A 1 233 ? -23.295 2.986 -4.439 1.00 94.38 233 TYR A N 1
ATOM 1778 C CA . TYR A 1 233 ? -22.268 3.150 -3.402 1.00 94.38 233 TYR A CA 1
ATOM 1779 C C . TYR A 1 233 ? -22.331 4.587 -2.853 1.00 94.38 233 TYR A C 1
ATOM 1781 O O . TYR A 1 233 ? -22.689 5.510 -3.591 1.00 94.38 233 TYR A O 1
ATOM 1789 N N . GLY A 1 234 ? -22.055 4.774 -1.558 1.00 89.62 234 GLY A N 1
ATOM 1790 C CA . GLY A 1 234 ? -22.315 6.039 -0.867 1.00 89.62 234 GLY A CA 1
ATOM 1791 C C . GLY A 1 234 ? -21.471 7.219 -1.355 1.00 89.62 234 GLY A C 1
ATOM 1792 O O . GLY A 1 234 ? -20.533 7.074 -2.138 1.00 89.62 234 GLY A O 1
ATOM 1793 N N . ASP A 1 235 ? -21.775 8.418 -0.852 1.00 88.50 235 ASP A N 1
ATOM 1794 C CA . ASP A 1 235 ? -21.159 9.671 -1.319 1.00 88.50 235 ASP A CA 1
ATOM 1795 C C . ASP A 1 235 ? -19.628 9.726 -1.157 1.00 88.50 235 ASP A C 1
ATOM 1797 O O . ASP A 1 235 ? -18.963 10.486 -1.865 1.00 88.50 235 ASP A O 1
ATOM 1801 N N . ARG A 1 236 ? -19.069 8.890 -0.275 1.00 89.38 236 ARG A N 1
ATOM 1802 C CA . ARG A 1 236 ? -17.627 8.746 -0.019 1.00 89.38 236 ARG A CA 1
ATOM 1803 C C . ARG A 1 236 ? -16.937 7.701 -0.903 1.00 89.38 236 ARG A C 1
ATOM 1805 O O . ARG A 1 236 ? -15.726 7.539 -0.803 1.00 89.38 236 ARG A O 1
ATOM 1812 N N . PHE A 1 237 ? -17.677 6.984 -1.752 1.00 93.56 237 PHE A N 1
ATOM 1813 C CA . PHE A 1 237 ? -17.078 6.087 -2.735 1.00 93.56 237 PHE A CA 1
ATOM 1814 C C . PHE A 1 237 ? -16.227 6.887 -3.725 1.00 93.56 237 PHE A C 1
ATOM 1816 O O . PHE A 1 237 ? -16.716 7.855 -4.319 1.00 93.56 237 PHE A O 1
ATOM 1823 N N . LEU A 1 238 ? -14.993 6.434 -3.937 1.00 92.56 238 LEU A N 1
ATOM 1824 C CA . LEU A 1 238 ? -14.092 6.910 -4.980 1.00 92.56 238 LEU A CA 1
ATOM 1825 C C . LEU A 1 238 ? -13.828 5.772 -5.968 1.00 92.56 238 LEU A C 1
ATOM 1827 O O . LEU A 1 238 ? -13.701 4.610 -5.584 1.00 92.56 238 LEU A O 1
ATOM 1831 N N . GLY A 1 239 ? -13.756 6.105 -7.249 1.00 92.00 239 GLY A N 1
ATOM 1832 C CA . GLY A 1 239 ? -13.326 5.203 -8.304 1.00 92.00 239 GLY A CA 1
ATOM 1833 C C . GLY A 1 239 ? -11.809 5.064 -8.347 1.00 92.00 239 GLY A C 1
ATOM 1834 O O . GLY A 1 239 ? -11.055 5.894 -7.835 1.00 92.00 239 GLY A O 1
ATOM 1835 N N . ILE A 1 240 ? -11.363 4.005 -9.019 1.00 90.75 240 ILE A N 1
ATOM 1836 C CA . ILE A 1 240 ? -9.943 3.762 -9.282 1.00 90.75 240 ILE A CA 1
ATOM 1837 C C . ILE A 1 240 ? -9.306 4.900 -10.106 1.00 90.75 240 ILE A C 1
ATOM 1839 O O . ILE A 1 240 ? -8.127 5.192 -9.928 1.00 90.75 240 ILE A O 1
ATOM 1843 N N . ASP A 1 241 ? -10.081 5.588 -10.949 1.00 89.69 241 ASP A N 1
ATOM 1844 C CA . ASP A 1 241 ? -9.629 6.727 -11.752 1.00 89.69 241 ASP A CA 1
ATOM 1845 C C . ASP A 1 241 ? -9.206 7.932 -10.910 1.00 89.69 241 ASP A C 1
ATOM 1847 O O . ASP A 1 241 ? -8.130 8.472 -11.145 1.00 89.69 241 ASP A O 1
ATOM 1851 N N . ASP A 1 242 ? -9.988 8.327 -9.906 1.00 89.50 242 ASP A N 1
ATOM 1852 C CA . ASP A 1 242 ? -9.639 9.454 -9.034 1.00 89.50 242 ASP A CA 1
ATOM 1853 C C . ASP A 1 242 ? -8.408 9.153 -8.173 1.00 89.50 242 ASP A C 1
ATOM 1855 O O . ASP A 1 242 ? -7.611 10.053 -7.891 1.00 89.50 242 ASP A O 1
ATOM 1859 N N . VAL A 1 243 ? -8.193 7.884 -7.806 1.00 89.88 243 VAL A N 1
ATOM 1860 C CA . VAL A 1 243 ? -6.968 7.491 -7.103 1.00 89.88 243 VAL A CA 1
ATOM 1861 C C . VAL A 1 243 ? -5.765 7.444 -8.044 1.00 89.88 243 VAL A C 1
ATOM 1863 O O . VAL A 1 243 ? -4.729 7.993 -7.685 1.00 89.88 243 VAL A O 1
ATOM 1866 N N . ILE A 1 244 ? -5.889 6.907 -9.264 1.00 88.56 244 ILE A N 1
ATOM 1867 C CA . ILE A 1 244 ? -4.810 6.973 -10.268 1.00 88.56 244 ILE A CA 1
ATOM 1868 C C . ILE A 1 244 ? -4.481 8.431 -10.615 1.00 88.56 244 ILE A C 1
ATOM 1870 O O . ILE A 1 244 ? -3.305 8.784 -10.650 1.00 88.56 244 ILE A O 1
ATOM 1874 N N . ARG A 1 245 ? -5.485 9.300 -10.807 1.00 87.12 245 ARG A N 1
ATOM 1875 C CA . ARG A 1 245 ? -5.274 10.746 -10.986 1.00 87.12 245 ARG A CA 1
ATOM 1876 C C . ARG A 1 245 ? -4.479 11.313 -9.829 1.00 87.12 245 ARG A C 1
ATOM 1878 O O . ARG A 1 245 ? -3.463 11.941 -10.077 1.00 87.12 245 ARG A O 1
ATOM 1885 N N . GLY A 1 246 ? -4.895 11.068 -8.586 1.00 86.12 246 GLY A N 1
ATOM 1886 C CA . GLY A 1 246 ? -4.171 11.522 -7.397 1.00 86.12 246 GLY A CA 1
ATOM 1887 C C . GLY A 1 246 ? -2.746 10.968 -7.287 1.00 86.12 246 GLY A C 1
ATOM 1888 O O . GLY A 1 246 ? -1.885 11.653 -6.742 1.00 86.12 246 GLY A O 1
ATOM 1889 N N . HIS A 1 247 ? -2.494 9.771 -7.824 1.00 88.31 247 HIS A N 1
ATOM 1890 C CA . HIS A 1 247 ? -1.196 9.100 -7.772 1.00 88.31 247 HIS A CA 1
ATOM 1891 C C . HIS A 1 247 ? -0.208 9.584 -8.847 1.00 88.31 247 HIS A C 1
ATOM 1893 O O . HIS A 1 247 ? 0.982 9.764 -8.592 1.00 88.31 247 HIS A O 1
ATOM 1899 N N . ILE A 1 248 ? -0.714 9.858 -10.049 1.00 81.19 248 ILE A N 1
ATOM 1900 C CA . ILE A 1 248 ? 0.062 10.429 -11.157 1.00 81.19 248 ILE A CA 1
ATOM 1901 C C . ILE A 1 248 ? 0.148 11.970 -11.047 1.00 81.19 248 ILE A C 1
ATOM 1903 O O . ILE A 1 248 ? 1.038 12.588 -11.628 1.00 81.19 248 ILE A O 1
ATOM 1907 N N . ALA A 1 249 ? -0.763 12.612 -10.305 1.00 65.12 249 ALA A N 1
ATOM 1908 C CA . ALA A 1 249 ? -0.974 14.060 -10.306 1.00 65.12 249 ALA A CA 1
ATOM 1909 C C . ALA A 1 249 ? 0.308 14.898 -10.156 1.00 65.12 249 ALA A C 1
ATOM 1911 O O . ALA A 1 249 ? 1.020 14.808 -9.158 1.00 65.12 249 ALA A O 1
ATOM 1912 N N . ARG A 1 250 ? 0.452 15.859 -11.082 1.00 57.00 250 ARG A N 1
ATOM 1913 C CA . ARG A 1 250 ? 1.347 17.034 -11.031 1.00 57.00 250 ARG A CA 1
ATOM 1914 C C . ARG A 1 250 ? 2.836 16.834 -11.333 1.00 57.00 250 ARG A C 1
ATOM 1916 O O . ARG A 1 250 ? 3.643 17.649 -10.896 1.00 57.00 250 ARG A O 1
ATOM 1923 N N . ARG A 1 251 ? 3.196 15.911 -12.225 1.00 52.59 251 ARG A N 1
ATOM 1924 C CA . ARG A 1 251 ? 4.506 15.980 -12.905 1.00 52.59 251 ARG A CA 1
ATOM 1925 C C . ARG A 1 251 ? 4.707 17.308 -13.678 1.00 52.59 251 ARG A C 1
ATOM 1927 O O . ARG A 1 251 ? 5.826 17.802 -13.796 1.00 52.59 251 ARG A O 1
ATOM 1934 N N . ASP A 1 252 ? 3.613 17.930 -14.129 1.00 44.78 252 ASP A N 1
ATOM 1935 C CA . ASP A 1 252 ? 3.625 18.851 -15.281 1.00 44.78 252 ASP A CA 1
ATOM 1936 C C . ASP A 1 252 ? 3.756 20.358 -14.999 1.00 44.78 252 ASP A C 1
ATOM 1938 O O . ASP A 1 252 ? 3.793 21.133 -15.955 1.00 44.78 252 ASP A O 1
ATOM 1942 N N . PHE A 1 253 ? 3.785 20.816 -13.737 1.00 41.34 253 PHE A N 1
ATOM 1943 C CA . PHE A 1 253 ? 3.658 22.261 -13.454 1.00 41.34 253 PHE A CA 1
ATOM 1944 C C . PHE A 1 253 ? 4.929 23.013 -13.039 1.00 41.34 253 PHE A C 1
ATOM 1946 O O . PHE A 1 253 ? 5.032 24.174 -13.414 1.00 41.34 253 PHE A O 1
ATOM 1953 N N . ASP A 1 254 ? 5.894 22.398 -12.343 1.00 46.03 254 ASP A N 1
ATOM 1954 C CA . ASP A 1 254 ? 7.162 23.066 -11.967 1.00 46.03 254 ASP A CA 1
ATOM 1955 C C . ASP A 1 254 ? 8.316 22.059 -11.701 1.00 46.03 254 ASP A C 1
ATOM 1957 O O . ASP A 1 254 ? 9.029 22.138 -10.701 1.00 46.03 254 ASP A O 1
ATOM 1961 N N . GLY A 1 255 ? 8.532 21.100 -12.615 1.00 52.44 255 GLY A N 1
ATOM 1962 C CA . GLY A 1 255 ? 9.805 20.353 -12.683 1.00 52.44 255 GLY A CA 1
ATOM 1963 C C . GLY A 1 255 ? 9.784 18.844 -12.416 1.00 52.44 255 GLY A C 1
ATOM 1964 O O . GLY A 1 255 ? 10.810 18.315 -12.006 1.00 52.44 255 GLY A O 1
ATOM 1965 N N . GLY A 1 256 ? 8.677 18.136 -12.665 1.00 60.59 256 GLY A N 1
ATOM 1966 C CA . GLY A 1 256 ? 8.674 16.664 -12.696 1.00 60.59 256 GLY A CA 1
ATOM 1967 C C . GLY A 1 256 ? 8.419 15.958 -11.362 1.00 60.59 256 GLY A C 1
ATOM 1968 O O . GLY A 1 256 ? 8.469 14.734 -11.309 1.00 60.59 256 GLY A O 1
ATOM 1969 N N . PHE A 1 257 ? 8.117 16.692 -10.291 1.00 70.44 257 PHE A N 1
ATOM 1970 C CA . PHE A 1 257 ? 7.952 16.113 -8.959 1.00 70.44 257 PHE A CA 1
ATOM 1971 C C . PHE A 1 257 ? 6.491 15.828 -8.603 1.00 70.44 257 PHE A C 1
ATOM 1973 O O . PHE A 1 257 ? 5.635 16.709 -8.590 1.00 70.44 257 PHE A O 1
ATOM 1980 N N . THR A 1 258 ? 6.233 14.579 -8.236 1.00 77.31 258 THR A N 1
ATOM 1981 C CA . THR A 1 258 ? 4.967 14.105 -7.668 1.00 77.31 258 THR A CA 1
ATOM 1982 C C . THR A 1 258 ? 4.857 14.484 -6.181 1.00 77.31 258 THR A C 1
ATOM 1984 O O . THR A 1 258 ? 5.837 14.347 -5.446 1.00 77.31 258 THR A O 1
ATOM 1987 N N . PRO A 1 259 ? 3.684 14.917 -5.679 1.00 80.00 259 PRO A N 1
ATOM 1988 C CA . PRO A 1 259 ? 3.505 15.312 -4.280 1.00 80.00 259 PRO A CA 1
ATOM 1989 C C . PRO A 1 259 ? 3.568 14.142 -3.279 1.00 80.00 259 PRO A C 1
ATOM 1991 O O . PRO A 1 259 ? 3.488 14.387 -2.081 1.00 80.00 259 PRO A O 1
ATOM 1994 N N . ILE A 1 260 ? 3.679 12.892 -3.741 1.00 85.62 260 ILE A N 1
ATOM 1995 C CA . ILE A 1 260 ? 3.461 11.664 -2.946 1.00 85.62 260 ILE A CA 1
ATOM 1996 C C . ILE A 1 260 ? 4.564 10.592 -3.109 1.00 85.62 260 ILE A C 1
ATOM 1998 O O . ILE A 1 260 ? 4.377 9.454 -2.686 1.00 85.62 260 ILE A O 1
ATOM 2002 N N . HIS A 1 261 ? 5.697 10.920 -3.733 1.00 85.88 261 HIS A N 1
ATOM 2003 C CA . HIS A 1 261 ? 6.880 10.048 -3.794 1.00 85.88 261 HIS A CA 1
ATOM 2004 C C . HIS A 1 261 ? 8.156 10.862 -3.509 1.00 85.88 261 HIS A C 1
ATOM 2006 O O . HIS A 1 261 ? 8.092 12.085 -3.390 1.00 85.88 261 HIS A O 1
ATOM 2012 N N . THR A 1 262 ? 9.298 10.170 -3.416 1.00 78.56 262 THR A N 1
ATOM 2013 C CA . THR A 1 262 ? 10.686 10.678 -3.294 1.00 78.56 262 THR A CA 1
ATOM 2014 C C . THR A 1 262 ? 11.046 11.478 -2.038 1.00 78.56 262 THR A C 1
ATOM 2016 O O . THR A 1 262 ? 12.217 11.506 -1.666 1.00 78.56 262 THR A O 1
ATOM 2019 N N . TRP A 1 263 ? 10.080 12.052 -1.319 1.00 88.75 263 TRP A N 1
ATOM 2020 C CA . TRP A 1 263 ? 10.303 12.738 -0.041 1.00 88.75 263 TRP A CA 1
ATOM 2021 C C . TRP A 1 263 ? 9.348 12.264 1.057 1.00 88.75 263 TRP A C 1
ATOM 2023 O O . TRP A 1 263 ? 8.562 11.354 0.829 1.00 88.75 263 TRP A O 1
ATOM 2033 N N . LEU A 1 264 ? 9.391 12.876 2.248 1.00 91.75 264 LEU A N 1
ATOM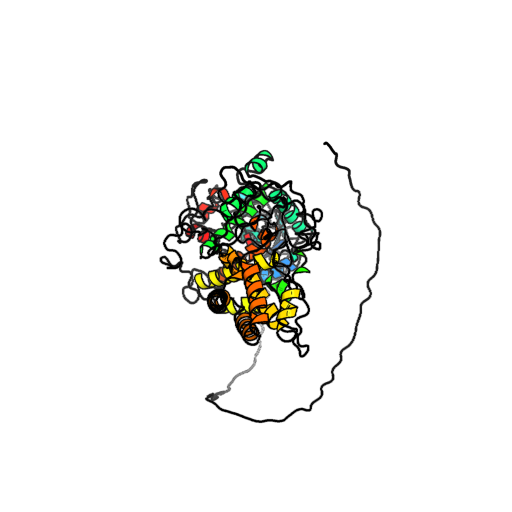 2034 C CA . LEU A 1 264 ? 8.581 12.501 3.420 1.00 91.75 264 LEU A CA 1
ATOM 2035 C C . LEU A 1 264 ? 7.065 12.428 3.151 1.00 91.75 264 LEU A C 1
ATOM 2037 O O . LEU A 1 264 ? 6.346 11.725 3.863 1.00 91.75 264 LEU A O 1
ATOM 2041 N N . SER A 1 265 ? 6.576 13.116 2.115 1.00 91.00 265 SER A N 1
ATOM 2042 C CA . SER A 1 265 ? 5.186 13.025 1.665 1.00 91.00 265 SER A CA 1
ATOM 2043 C C . SER A 1 265 ? 4.818 11.687 1.006 1.00 91.00 265 SER A C 1
ATOM 2045 O O . SER A 1 265 ? 3.645 11.408 0.763 1.00 91.00 265 SER A O 1
ATOM 2047 N N . PHE A 1 266 ? 5.801 10.816 0.776 1.00 92.44 266 PHE A N 1
ATOM 2048 C CA . PHE A 1 266 ? 5.612 9.410 0.440 1.00 92.44 266 PHE A CA 1
ATOM 2049 C C . PHE A 1 266 ? 4.782 8.679 1.501 1.00 92.44 266 PHE A C 1
ATOM 2051 O O . PHE A 1 266 ? 3.791 8.029 1.165 1.00 92.44 266 PHE A O 1
ATOM 2058 N N . ILE A 1 267 ? 5.146 8.837 2.779 1.00 93.12 267 ILE A N 1
ATOM 2059 C CA . ILE A 1 267 ? 4.495 8.162 3.912 1.00 93.12 267 ILE A CA 1
ATOM 2060 C C . ILE A 1 267 ? 3.044 8.641 4.052 1.00 93.12 267 ILE A C 1
ATOM 2062 O O . ILE A 1 267 ? 2.120 7.831 4.157 1.00 93.12 267 ILE A O 1
ATOM 2066 N N . THR A 1 268 ? 2.825 9.956 4.014 1.00 93.94 268 THR A N 1
ATOM 2067 C CA . THR A 1 268 ? 1.492 10.566 4.129 1.00 93.94 268 THR A CA 1
ATOM 2068 C C . THR A 1 268 ? 0.612 10.224 2.926 1.00 93.94 268 THR A C 1
ATOM 2070 O O . THR A 1 268 ? -0.518 9.766 3.106 1.00 93.94 268 THR A O 1
ATOM 2073 N N . GLY A 1 269 ? 1.133 10.371 1.705 1.00 92.44 269 GLY A N 1
ATOM 2074 C CA . GLY A 1 269 ? 0.428 10.075 0.460 1.00 92.44 269 GLY A CA 1
ATOM 2075 C C . GLY A 1 269 ? -0.066 8.631 0.394 1.00 92.44 269 GLY A C 1
ATOM 2076 O O . GLY A 1 269 ? -1.265 8.399 0.236 1.00 92.44 269 GLY A O 1
ATOM 2077 N N . HIS A 1 270 ? 0.829 7.659 0.588 1.00 94.94 270 HIS A N 1
ATOM 2078 C CA . HIS A 1 270 ? 0.480 6.236 0.514 1.00 94.94 270 HIS A CA 1
ATOM 2079 C C . HIS A 1 270 ? -0.538 5.820 1.577 1.00 94.94 270 HIS A C 1
ATOM 2081 O O . HIS A 1 270 ? -1.521 5.151 1.245 1.00 94.94 270 HIS A O 1
ATOM 2087 N N . SER A 1 271 ? -0.378 6.285 2.818 1.00 94.44 271 SER A N 1
ATOM 2088 C CA . SER A 1 271 ? -1.327 5.991 3.901 1.00 94.44 271 SER A CA 1
ATOM 2089 C C . SER A 1 271 ? -2.736 6.526 3.591 1.00 94.44 271 SER A C 1
ATOM 2091 O O . SER A 1 271 ? -3.740 5.846 3.816 1.00 94.44 271 SER A O 1
ATOM 2093 N N . LEU A 1 272 ? -2.841 7.719 2.989 1.00 93.12 272 LEU A N 1
ATOM 2094 C CA . LEU A 1 272 ? -4.129 8.277 2.563 1.00 93.12 272 LEU A CA 1
ATOM 2095 C C . LEU A 1 272 ? -4.760 7.517 1.393 1.00 93.12 272 LEU A C 1
ATOM 2097 O O . LEU A 1 272 ? -5.985 7.396 1.349 1.00 93.12 272 LEU A O 1
ATOM 2101 N N . PHE A 1 273 ? -3.974 6.977 0.456 1.00 93.12 273 PHE A N 1
ATOM 2102 C CA . PHE A 1 273 ? -4.528 6.109 -0.588 1.00 93.12 273 PHE A CA 1
ATOM 2103 C C . PHE A 1 273 ? -5.051 4.788 -0.021 1.00 93.12 273 PHE A C 1
ATOM 2105 O O . PHE A 1 273 ? -6.107 4.332 -0.463 1.00 93.12 273 PHE A O 1
ATOM 2112 N N . MET A 1 274 ? -4.394 4.214 0.994 1.00 94.81 274 MET A N 1
ATOM 2113 C CA . MET A 1 274 ? -4.928 3.042 1.701 1.00 94.81 274 MET A CA 1
ATOM 2114 C C . MET A 1 274 ? -6.244 3.369 2.418 1.00 94.81 274 MET A C 1
ATOM 2116 O O . MET A 1 274 ? -7.211 2.628 2.264 1.00 94.81 274 MET A O 1
ATOM 2120 N N . LEU A 1 275 ? -6.334 4.515 3.106 1.00 93.62 275 LEU A N 1
ATOM 2121 C CA . LEU A 1 275 ? -7.576 5.004 3.731 1.00 93.62 275 LEU A CA 1
ATOM 2122 C C . LEU A 1 275 ? -8.714 5.233 2.716 1.00 93.62 275 LEU A C 1
ATOM 2124 O O . LEU A 1 275 ? -9.858 4.844 2.963 1.00 93.62 275 LEU A O 1
ATOM 2128 N N . ARG A 1 276 ? -8.410 5.820 1.551 1.00 93.25 276 ARG A N 1
ATOM 2129 C CA . ARG A 1 276 ? -9.365 6.005 0.440 1.00 93.25 276 ARG A CA 1
ATOM 2130 C C . ARG A 1 276 ? -9.878 4.679 -0.115 1.00 93.25 276 ARG A C 1
ATOM 2132 O O . ARG A 1 276 ? -11.079 4.551 -0.382 1.00 93.25 276 ARG A O 1
ATOM 2139 N N . LEU A 1 277 ? -8.992 3.692 -0.278 1.00 94.81 277 LEU A N 1
ATOM 2140 C CA . LEU A 1 277 ? -9.396 2.350 -0.683 1.00 94.81 277 LEU A CA 1
ATOM 2141 C C . LEU A 1 277 ? -10.255 1.697 0.403 1.00 94.81 277 LEU A C 1
ATOM 2143 O O . LEU A 1 277 ? -11.324 1.193 0.074 1.00 94.81 277 LEU A O 1
ATOM 2147 N N . ASP A 1 278 ? -9.830 1.726 1.670 1.00 94.81 278 ASP A N 1
ATOM 2148 C CA . ASP A 1 278 ? -10.590 1.186 2.804 1.00 94.81 278 ASP A CA 1
ATOM 2149 C C . ASP A 1 278 ? -12.037 1.687 2.774 1.00 94.81 278 ASP A C 1
ATOM 2151 O O . ASP A 1 278 ? -12.970 0.885 2.787 1.00 94.81 278 ASP A O 1
ATOM 2155 N N . ILE A 1 279 ? -12.243 3.001 2.666 1.00 93.00 279 ILE A N 1
ATOM 2156 C CA . ILE A 1 279 ? -13.582 3.599 2.588 1.00 93.00 279 ILE A CA 1
ATOM 2157 C C . ILE A 1 279 ? -14.341 3.079 1.367 1.00 93.00 279 ILE A C 1
ATOM 2159 O O . ILE A 1 279 ? -15.452 2.576 1.512 1.00 93.00 279 ILE A O 1
ATOM 2163 N N . SER A 1 280 ? -13.735 3.112 0.180 1.00 95.06 280 SER A N 1
ATOM 2164 C CA . SER A 1 280 ? -14.391 2.683 -1.063 1.00 95.06 280 SER A CA 1
ATOM 2165 C C . SER A 1 280 ? -14.753 1.188 -1.067 1.00 95.06 280 SER A C 1
ATOM 2167 O O . SER A 1 280 ? -15.795 0.807 -1.603 1.00 95.06 280 SER A O 1
ATOM 2169 N N . LEU A 1 281 ? -13.954 0.333 -0.419 1.00 95.75 281 LEU A N 1
ATOM 2170 C CA . LEU A 1 281 ? -14.264 -1.086 -0.219 1.00 95.75 281 LEU A CA 1
ATOM 2171 C C . LEU A 1 281 ? -15.418 -1.296 0.769 1.00 95.75 281 LEU A C 1
ATOM 2173 O O . LEU A 1 281 ? -16.251 -2.170 0.529 1.00 95.75 281 LEU A O 1
ATOM 2177 N N . HIS A 1 282 ? -15.514 -0.489 1.829 1.00 93.81 282 HIS A N 1
ATOM 2178 C CA . HIS A 1 282 ? -16.645 -0.535 2.762 1.00 93.81 282 HIS A CA 1
ATOM 2179 C C . HIS A 1 282 ? -17.927 0.076 2.175 1.00 93.81 282 HIS A C 1
ATOM 2181 O O . HIS A 1 282 ? -19.014 -0.365 2.527 1.00 93.81 282 HIS A O 1
ATOM 2187 N N . GLU A 1 283 ? -17.849 1.021 1.235 1.00 94.38 283 GLU A N 1
ATOM 2188 C CA . GLU A 1 283 ? -19.026 1.454 0.463 1.00 94.38 283 GLU A CA 1
ATOM 2189 C C . GLU A 1 283 ? -19.493 0.351 -0.521 1.00 94.38 283 GLU A C 1
ATOM 2191 O O . GLU A 1 283 ? -20.690 0.211 -0.768 1.00 94.38 283 GLU A O 1
ATOM 2196 N N . ILE A 1 284 ? -18.578 -0.491 -1.035 1.00 95.19 284 ILE A N 1
ATOM 2197 C CA . ILE A 1 284 ? -18.896 -1.679 -1.861 1.00 95.19 284 ILE A CA 1
ATOM 2198 C C . ILE A 1 284 ? -19.474 -2.846 -1.036 1.00 95.19 284 ILE A C 1
ATOM 2200 O O . ILE A 1 284 ? -20.358 -3.570 -1.514 1.00 95.19 284 ILE A O 1
ATOM 2204 N N . ASP A 1 285 ? -18.941 -3.086 0.162 1.00 95.06 285 ASP A N 1
ATOM 2205 C CA . ASP A 1 285 ? -19.405 -4.096 1.117 1.00 95.06 285 ASP A CA 1
ATOM 2206 C C . ASP A 1 285 ? -19.308 -3.551 2.557 1.00 95.06 285 ASP A C 1
ATOM 2208 O O . ASP A 1 285 ? -18.287 -3.741 3.222 1.00 95.06 285 ASP A O 1
ATOM 2212 N N . PRO A 1 286 ? -20.390 -2.947 3.088 1.00 90.62 286 PRO A N 1
ATOM 2213 C CA . PRO A 1 286 ? -20.419 -2.369 4.439 1.00 90.62 286 PRO A CA 1
ATOM 2214 C C . PRO A 1 286 ? -20.246 -3.374 5.578 1.00 90.62 286 PRO A C 1
ATOM 2216 O O . PRO A 1 286 ? -20.247 -2.993 6.743 1.00 90.62 286 PRO A O 1
ATOM 2219 N N . THR A 1 287 ? -20.162 -4.663 5.258 1.00 88.19 287 THR A N 1
ATOM 2220 C CA . THR A 1 287 ? -19.953 -5.741 6.224 1.00 88.19 287 THR A CA 1
ATOM 2221 C C . THR A 1 287 ? -18.622 -6.461 6.004 1.00 88.19 287 THR A C 1
ATOM 2223 O O . THR A 1 287 ? -18.404 -7.509 6.618 1.00 88.19 287 THR A O 1
ATOM 2226 N N . LEU A 1 288 ? -17.742 -5.927 5.142 1.00 91.31 288 LEU A N 1
ATOM 2227 C CA . LEU A 1 288 ? -16.357 -6.368 4.995 1.00 91.31 288 LEU A CA 1
ATOM 2228 C C . LEU A 1 288 ? -15.679 -6.332 6.381 1.00 91.31 288 LEU A C 1
ATOM 2230 O O . LEU A 1 288 ? -15.685 -5.293 7.035 1.00 91.31 288 LEU A O 1
ATOM 2234 N N . PRO A 1 289 ? -15.140 -7.459 6.878 1.00 82.50 289 PRO A N 1
ATOM 2235 C CA . PRO A 1 289 ? -14.734 -7.567 8.276 1.00 82.50 289 PRO A CA 1
ATOM 2236 C C . PRO A 1 289 ? -13.216 -7.367 8.452 1.00 82.50 289 PRO A C 1
ATOM 2238 O O . PRO A 1 289 ? -12.641 -7.762 9.466 1.00 82.50 289 PRO A O 1
ATOM 2241 N N . VAL A 1 290 ? -12.550 -6.815 7.434 1.00 84.44 290 VAL A N 1
ATOM 2242 C CA . VAL A 1 290 ? -11.114 -6.519 7.389 1.00 84.44 290 VAL A CA 1
ATOM 2243 C C . VAL A 1 290 ? -10.899 -5.193 6.661 1.00 84.44 290 VAL A C 1
ATOM 2245 O O . VAL A 1 290 ? -11.573 -4.909 5.673 1.00 84.44 290 VAL A O 1
ATOM 2248 N N . SER A 1 291 ? -9.936 -4.409 7.140 1.00 91.44 291 SER A N 1
ATOM 2249 C CA . SER A 1 291 ? -9.326 -3.331 6.354 1.00 91.44 291 SER A CA 1
ATOM 2250 C C . SER A 1 291 ? -8.432 -3.944 5.261 1.00 91.44 291 SER A C 1
ATOM 2252 O O . SER A 1 291 ? -8.220 -5.163 5.254 1.00 91.44 291 SER A O 1
ATOM 2254 N N . VAL A 1 292 ? -7.920 -3.135 4.330 1.00 95.50 292 VAL A N 1
ATOM 2255 C CA . VAL A 1 292 ? -6.904 -3.552 3.349 1.00 95.50 292 VAL A CA 1
ATOM 2256 C C . VAL A 1 292 ? -5.801 -4.357 4.071 1.00 95.50 292 VAL A C 1
ATOM 2258 O O . VAL A 1 292 ? -5.169 -3.825 4.985 1.00 95.50 292 VAL A O 1
ATOM 2261 N N . PRO A 1 293 ? -5.579 -5.642 3.730 1.00 96.62 293 PRO A N 1
ATOM 2262 C CA . PRO A 1 293 ? -4.504 -6.442 4.308 1.00 96.62 293 PRO A CA 1
ATOM 2263 C C . PRO A 1 293 ? -3.149 -5.965 3.783 1.00 96.62 293 PRO A C 1
ATOM 2265 O O . PRO A 1 293 ? -3.087 -5.257 2.777 1.00 96.62 293 PRO A O 1
ATOM 2268 N N . TYR A 1 294 ? -2.066 -6.367 4.434 1.00 96.75 294 TYR A N 1
ATOM 2269 C CA . TYR A 1 294 ? -0.709 -6.221 3.902 1.00 96.75 294 TYR A CA 1
ATOM 2270 C C . TYR A 1 294 ? -0.189 -7.589 3.447 1.00 96.75 294 TYR A C 1
ATOM 2272 O O . TYR A 1 294 ? -0.714 -8.620 3.862 1.00 96.75 294 TYR A O 1
ATOM 2280 N N . TRP A 1 295 ? 0.805 -7.621 2.566 1.00 96.06 295 TRP A N 1
ATOM 2281 C CA . TRP A 1 295 ? 1.537 -8.843 2.226 1.00 96.06 295 TRP A CA 1
ATOM 2282 C C . TRP A 1 295 ? 3.014 -8.596 2.482 1.00 96.06 295 TRP A C 1
ATOM 2284 O O . TRP A 1 295 ? 3.636 -7.840 1.733 1.00 96.06 295 TRP A O 1
ATOM 2294 N N . ASP A 1 296 ? 3.555 -9.212 3.531 1.00 94.56 296 ASP A N 1
ATOM 2295 C CA . ASP A 1 296 ? 4.967 -9.072 3.878 1.00 94.56 296 ASP A CA 1
ATOM 2296 C C . ASP A 1 296 ? 5.834 -9.810 2.846 1.00 94.56 296 ASP A C 1
ATOM 2298 O O . ASP A 1 296 ? 6.084 -11.016 2.926 1.00 94.56 296 ASP A O 1
ATOM 2302 N N . TYR A 1 297 ? 6.263 -9.062 1.831 1.00 93.00 297 TYR A N 1
ATOM 2303 C CA . TYR A 1 297 ? 7.096 -9.580 0.755 1.00 93.00 297 TYR A CA 1
ATOM 2304 C C . TYR A 1 297 ? 8.557 -9.783 1.180 1.00 93.00 297 TYR A C 1
ATOM 2306 O O . TYR A 1 297 ? 9.276 -10.471 0.462 1.00 93.00 297 TYR A O 1
ATOM 2314 N N . LEU A 1 298 ? 9.003 -9.232 2.318 1.00 91.50 298 LEU A N 1
ATOM 2315 C CA . LEU A 1 298 ? 10.346 -9.476 2.859 1.00 91.50 298 LEU A CA 1
ATOM 2316 C C . LEU A 1 298 ? 10.393 -10.827 3.566 1.00 91.50 298 LEU A C 1
ATOM 2318 O O . LEU A 1 298 ? 11.299 -11.624 3.320 1.00 91.50 298 LEU A O 1
ATOM 2322 N N . SER A 1 299 ? 9.367 -11.117 4.370 1.00 90.06 299 SER A N 1
ATOM 2323 C CA . SER A 1 299 ? 9.137 -12.449 4.923 1.00 90.06 299 SER A CA 1
ATOM 2324 C C . SER A 1 299 ? 9.004 -13.474 3.789 1.00 90.06 299 SER A C 1
ATOM 2326 O O . SER A 1 299 ? 9.762 -14.445 3.747 1.00 90.06 299 SER A O 1
ATOM 2328 N N . ALA A 1 300 ? 8.176 -13.198 2.771 1.00 89.94 300 ALA A N 1
ATOM 2329 C CA . ALA A 1 300 ? 8.059 -14.069 1.597 1.00 89.94 300 ALA A CA 1
ATOM 2330 C C . ALA A 1 300 ? 9.392 -14.260 0.838 1.00 89.94 300 ALA A C 1
ATOM 2332 O O . ALA A 1 300 ? 9.694 -15.379 0.427 1.00 89.94 300 ALA A O 1
ATOM 2333 N N . ALA A 1 301 ? 10.232 -13.225 0.710 1.00 85.62 301 ALA A N 1
ATOM 2334 C CA . ALA A 1 301 ? 11.547 -13.336 0.065 1.00 85.62 301 ALA A CA 1
ATOM 2335 C C . ALA A 1 301 ? 12.539 -14.234 0.833 1.00 85.62 301 ALA A C 1
ATOM 2337 O O . ALA A 1 301 ? 13.549 -14.651 0.260 1.00 85.62 301 ALA A O 1
ATOM 2338 N N . SER A 1 302 ? 12.241 -14.555 2.099 1.00 83.88 302 SER A N 1
ATOM 2339 C CA . SER A 1 302 ? 12.956 -15.553 2.905 1.00 83.88 302 SER A CA 1
ATOM 2340 C C . SER A 1 302 ? 12.300 -16.946 2.893 1.00 83.88 302 SER A C 1
ATOM 2342 O O . SER A 1 302 ? 13.001 -17.953 3.015 1.00 83.88 302 SER A O 1
ATOM 2344 N N . GLU A 1 303 ? 10.973 -17.026 2.728 1.00 86.12 303 GLU A N 1
ATOM 2345 C CA . GLU A 1 303 ? 10.210 -18.285 2.710 1.00 86.12 303 GLU A CA 1
ATOM 2346 C C . GLU A 1 303 ? 10.283 -19.024 1.366 1.00 86.12 303 GLU A C 1
ATOM 2348 O O . GLU A 1 303 ? 10.336 -20.258 1.335 1.00 86.12 303 GLU A O 1
ATOM 2353 N N . TYR A 1 304 ? 10.245 -18.288 0.254 1.00 84.44 304 TYR A N 1
ATOM 2354 C CA . TYR A 1 304 ? 10.160 -18.852 -1.091 1.00 84.44 304 TYR A CA 1
ATOM 2355 C C . TYR A 1 304 ? 11.535 -18.886 -1.757 1.00 84.44 304 TYR A C 1
ATOM 2357 O O . TYR A 1 304 ? 12.268 -17.902 -1.751 1.00 84.44 304 TYR A O 1
ATOM 2365 N N . SER A 1 305 ? 11.874 -20.020 -2.382 1.00 80.31 305 SER A N 1
ATOM 2366 C CA . SER A 1 305 ? 13.085 -20.114 -3.205 1.00 80.31 305 SER A CA 1
ATOM 2367 C C . SER A 1 305 ? 13.000 -19.211 -4.429 1.00 80.31 305 SER A C 1
ATOM 2369 O O . SER A 1 305 ? 13.990 -18.557 -4.721 1.00 80.31 305 SER A O 1
ATOM 2371 N N . ASP A 1 306 ? 11.825 -19.158 -5.073 1.00 84.69 306 ASP A N 1
ATOM 2372 C CA . ASP A 1 306 ? 11.457 -18.171 -6.090 1.00 84.69 306 ASP A CA 1
ATOM 2373 C C . ASP A 1 306 ? 10.267 -17.348 -5.588 1.00 84.69 306 ASP A C 1
ATOM 2375 O O . ASP A 1 306 ? 9.192 -17.890 -5.325 1.00 84.69 306 ASP A O 1
ATOM 2379 N N . MET A 1 307 ? 10.423 -16.027 -5.499 1.00 86.44 307 MET A N 1
ATOM 2380 C CA . MET A 1 307 ? 9.338 -15.120 -5.108 1.00 86.44 307 MET A CA 1
ATOM 2381 C C . MET A 1 307 ? 8.108 -15.212 -6.017 1.00 86.44 307 MET A C 1
ATOM 2383 O O . MET A 1 307 ? 7.000 -14.895 -5.586 1.00 86.44 307 MET A O 1
ATOM 2387 N N . TYR A 1 308 ? 8.259 -15.679 -7.255 1.00 87.38 308 TYR A N 1
ATOM 2388 C CA . TYR A 1 308 ? 7.143 -15.854 -8.181 1.00 87.38 308 TYR A CA 1
ATOM 2389 C C . TYR A 1 308 ? 6.300 -17.114 -7.933 1.00 87.38 308 TYR A C 1
ATOM 2391 O O . TYR A 1 308 ? 5.166 -17.178 -8.418 1.00 87.38 308 TYR A O 1
ATOM 2399 N N . ASP A 1 309 ? 6.782 -18.056 -7.113 1.00 89.00 309 ASP A N 1
ATOM 2400 C CA . ASP A 1 309 ? 5.972 -19.152 -6.561 1.00 89.00 309 ASP A CA 1
ATOM 2401 C C . ASP A 1 309 ? 5.072 -18.690 -5.395 1.00 89.00 309 ASP A C 1
ATOM 2403 O O . ASP A 1 309 ? 4.188 -19.439 -4.958 1.00 89.00 309 ASP A O 1
ATOM 2407 N N . ALA A 1 310 ? 5.242 -17.454 -4.901 1.00 90.44 310 ALA A N 1
ATOM 2408 C CA . ALA A 1 310 ? 4.408 -16.907 -3.838 1.00 90.44 310 ALA A CA 1
ATOM 2409 C C . ALA A 1 310 ? 2.923 -16.916 -4.226 1.00 90.44 310 ALA A C 1
ATOM 2411 O O . ALA A 1 310 ? 2.511 -16.501 -5.313 1.00 90.44 310 ALA A O 1
ATOM 2412 N N . VAL A 1 311 ? 2.079 -17.347 -3.286 1.00 90.88 311 VAL A N 1
ATOM 2413 C CA . VAL A 1 311 ? 0.640 -17.574 -3.505 1.00 90.88 311 VAL A CA 1
ATOM 2414 C C . VAL A 1 311 ? -0.129 -16.325 -3.980 1.00 90.88 311 VAL A C 1
ATOM 2416 O O . VAL A 1 311 ? -1.185 -16.460 -4.611 1.00 90.88 311 VAL A O 1
ATOM 2419 N N . ILE A 1 312 ? 0.425 -15.122 -3.787 1.00 90.56 312 ILE A N 1
ATOM 2420 C CA . ILE A 1 312 ? -0.099 -13.870 -4.346 1.00 90.56 312 ILE A CA 1
ATOM 2421 C C . ILE A 1 312 ? -0.178 -13.896 -5.884 1.00 90.56 312 ILE A C 1
ATOM 2423 O O . ILE A 1 312 ? -1.202 -13.494 -6.445 1.00 90.56 312 ILE A O 1
ATOM 2427 N N . PHE A 1 313 ? 0.814 -14.497 -6.550 1.00 89.19 313 PHE A N 1
ATOM 2428 C CA . PHE A 1 313 ? 0.869 -14.707 -8.002 1.00 89.19 313 PHE A CA 1
ATOM 2429 C C . PHE A 1 313 ? 0.039 -15.908 -8.476 1.00 89.19 313 PHE A C 1
ATOM 2431 O O . PHE A 1 313 ? 0.008 -16.217 -9.666 1.00 89.19 313 PHE A O 1
ATOM 2438 N N . SER A 1 314 ? -0.670 -16.604 -7.583 1.00 87.56 314 SER A N 1
ATOM 2439 C CA . SER A 1 314 ? -1.523 -17.722 -7.985 1.00 87.56 314 SER A CA 1
ATOM 2440 C C . SER A 1 314 ? -2.781 -17.248 -8.737 1.00 87.56 314 SER A C 1
ATOM 2442 O O . SER A 1 314 ? -3.293 -16.149 -8.479 1.00 87.56 314 SER A O 1
ATOM 2444 N N . PRO A 1 315 ? -3.402 -18.104 -9.581 1.00 83.31 315 PRO A N 1
ATOM 2445 C CA . PRO A 1 315 ? -4.640 -17.748 -10.273 1.00 83.31 315 PRO A CA 1
ATOM 2446 C C . PRO A 1 315 ? -5.789 -17.445 -9.308 1.00 83.31 315 PRO A C 1
ATOM 2448 O O . PRO A 1 315 ? -6.757 -16.798 -9.683 1.00 83.31 315 PRO A O 1
ATOM 2451 N N . LYS A 1 316 ? -5.739 -17.944 -8.068 1.00 85.06 316 LYS A N 1
ATOM 2452 C CA . LYS A 1 316 ? -6.825 -17.747 -7.103 1.00 85.06 316 LYS A CA 1
ATOM 2453 C C . LYS A 1 316 ? -6.838 -16.337 -6.518 1.00 85.06 316 LYS A C 1
ATOM 2455 O O . LYS A 1 316 ? -7.884 -15.931 -6.020 1.00 85.06 316 LYS A O 1
ATOM 2460 N N . TRP A 1 317 ? -5.701 -15.639 -6.517 1.00 89.94 317 TRP A N 1
ATOM 2461 C CA . TRP A 1 317 ? -5.541 -14.341 -5.863 1.00 89.94 317 TRP A CA 1
ATOM 2462 C C . TRP A 1 317 ? -5.388 -13.239 -6.921 1.00 89.94 317 TRP A C 1
ATOM 2464 O O . TRP A 1 317 ? -6.388 -12.870 -7.544 1.00 89.94 317 TRP A O 1
ATOM 2474 N N . PHE A 1 318 ? -4.171 -12.738 -7.157 1.00 89.31 318 PHE A N 1
ATOM 2475 C CA . PHE A 1 318 ? -3.907 -11.602 -8.052 1.00 89.31 318 PHE A CA 1
ATOM 2476 C C . PHE A 1 318 ? -3.587 -12.026 -9.490 1.00 89.31 318 PHE A C 1
ATOM 2478 O O . PHE A 1 318 ? -3.556 -11.169 -10.375 1.00 89.31 318 PHE A O 1
ATOM 2485 N N . GLY A 1 319 ? -3.416 -13.328 -9.744 1.00 84.88 319 GLY A N 1
ATOM 2486 C CA . GLY A 1 319 ? -3.154 -13.901 -11.064 1.00 84.88 319 GLY A CA 1
ATOM 2487 C C . GLY A 1 319 ? -1.666 -14.018 -11.406 1.00 84.88 319 GLY A C 1
ATOM 2488 O O . GLY A 1 319 ? -0.834 -13.265 -10.902 1.00 84.88 319 GLY A O 1
ATOM 2489 N N . ASN A 1 320 ? -1.353 -14.969 -12.289 1.00 80.62 320 ASN A N 1
ATOM 2490 C CA . ASN A 1 320 ? 0.011 -15.311 -12.693 1.00 80.62 320 ASN A CA 1
ATOM 2491 C C . ASN A 1 320 ? 0.707 -14.189 -13.475 1.00 80.62 320 ASN A C 1
ATOM 2493 O O . ASN A 1 320 ? 0.071 -13.424 -14.197 1.00 80.62 320 ASN A O 1
ATOM 2497 N N . LEU A 1 321 ? 2.043 -14.192 -13.431 1.00 73.56 321 LEU A N 1
ATOM 2498 C CA . LEU A 1 321 ? 2.952 -13.234 -14.092 1.00 73.56 321 LEU A CA 1
ATOM 2499 C C . LEU A 1 321 ? 3.026 -13.366 -15.622 1.00 73.56 321 LEU A C 1
ATOM 2501 O O . LEU A 1 321 ? 3.893 -12.812 -16.293 1.00 73.56 321 LEU A O 1
ATOM 2505 N N . SER A 1 322 ? 2.117 -14.134 -16.202 1.00 63.91 322 SER A N 1
ATOM 2506 C CA . SER A 1 322 ? 1.964 -14.266 -17.637 1.00 63.91 322 SER A CA 1
ATOM 2507 C C . SER A 1 322 ? 1.302 -13.013 -18.211 1.00 63.91 322 SER A C 1
ATOM 2509 O O . SER A 1 322 ? 0.072 -12.930 -18.252 1.00 63.91 322 SER A O 1
ATOM 2511 N N . HIS A 1 323 ? 2.112 -12.117 -18.779 1.00 55.88 323 HIS A N 1
ATOM 2512 C CA . HIS A 1 323 ? 1.694 -11.002 -19.647 1.00 55.88 323 HIS A CA 1
ATOM 2513 C C . HIS A 1 323 ? 0.739 -11.413 -20.800 1.00 55.88 323 HIS A C 1
ATOM 2515 O O . HIS A 1 323 ? 0.143 -10.564 -21.454 1.00 55.88 323 HIS A O 1
ATOM 2521 N N . LEU A 1 324 ? 0.568 -12.723 -21.029 1.00 51.72 324 LEU A N 1
ATOM 2522 C CA . LEU A 1 324 ? -0.166 -13.354 -22.130 1.00 51.72 324 LEU A CA 1
ATOM 2523 C C . LEU A 1 324 ? -1.463 -14.076 -21.732 1.00 51.72 324 LEU A C 1
ATOM 2525 O O . LEU A 1 324 ? -2.041 -14.765 -22.573 1.00 51.72 324 LEU A O 1
ATOM 2529 N N . MET A 1 325 ? -1.913 -13.998 -20.474 1.00 45.97 325 MET A N 1
ATOM 2530 C CA . MET A 1 325 ? -3.107 -14.723 -20.004 1.00 45.97 325 MET A CA 1
ATOM 2531 C C . MET A 1 325 ? -4.328 -13.805 -19.850 1.00 45.97 325 MET A C 1
ATOM 2533 O O . MET A 1 325 ? -4.619 -13.336 -18.750 1.00 45.97 325 MET A O 1
ATOM 2537 N N . PRO A 1 326 ? -5.143 -13.620 -20.903 1.00 41.75 326 PRO A N 1
ATOM 2538 C CA . PRO A 1 326 ? -6.358 -12.818 -20.819 1.00 41.75 326 PRO A CA 1
ATOM 2539 C C . PRO A 1 326 ? -7.521 -13.515 -20.078 1.00 41.75 326 PRO A C 1
ATOM 2541 O O . PRO A 1 326 ? -8.653 -13.143 -20.353 1.00 41.75 326 PRO A O 1
ATOM 2544 N N . ASN A 1 327 ? -7.316 -14.541 -19.221 1.00 41.12 327 ASN A N 1
ATOM 2545 C CA . ASN A 1 327 ? -8.419 -15.410 -18.732 1.00 41.12 327 ASN A CA 1
ATOM 2546 C C . ASN A 1 327 ? -8.211 -16.233 -17.415 1.00 41.12 327 ASN A C 1
ATOM 2548 O O . ASN A 1 327 ? -8.731 -17.348 -17.326 1.00 41.12 327 ASN A O 1
ATOM 2552 N N . SER A 1 328 ? -7.515 -15.773 -16.358 1.00 38.84 328 SER A N 1
ATOM 2553 C CA . SER A 1 328 ? -7.527 -16.535 -15.076 1.00 38.84 328 SER A CA 1
ATOM 2554 C C . SER A 1 328 ? -7.427 -15.724 -13.773 1.00 38.84 328 SER A C 1
ATOM 2556 O O . SER A 1 328 ? -6.359 -15.214 -13.445 1.00 38.84 328 SER A O 1
ATOM 2558 N N . GLY A 1 329 ? -8.515 -15.710 -12.985 1.00 51.06 329 GLY A N 1
ATOM 2559 C CA . GLY A 1 329 ? -8.512 -15.403 -11.544 1.00 51.06 329 GLY A CA 1
ATOM 2560 C C . GLY A 1 329 ? -9.733 -14.655 -10.990 1.00 51.06 329 GLY A C 1
ATOM 2561 O O . GLY A 1 329 ? -10.668 -14.367 -11.729 1.00 51.06 329 GLY A O 1
ATOM 2562 N N . LEU A 1 330 ? -9.752 -14.348 -9.683 1.00 51.47 330 LEU A N 1
ATOM 2563 C CA . LEU A 1 330 ? -10.8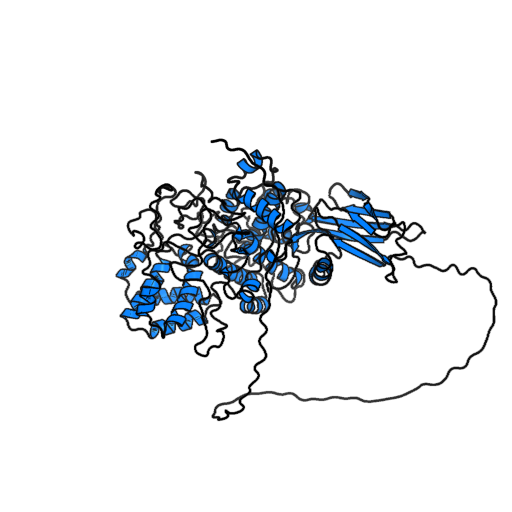37 -13.563 -9.046 1.00 51.47 330 LEU A CA 1
ATOM 2564 C C . LEU A 1 330 ? -10.744 -12.063 -9.379 1.00 51.47 330 LEU A C 1
ATOM 2566 O O . LEU A 1 330 ? -11.753 -11.405 -9.660 1.00 51.47 330 LEU A O 1
ATOM 2570 N N . LEU A 1 331 ? -9.513 -11.549 -9.409 1.00 57.00 331 LEU A N 1
ATOM 2571 C CA . LEU A 1 331 ? -9.165 -10.191 -9.836 1.00 57.00 331 LEU A CA 1
ATOM 2572 C C . LEU A 1 331 ? -8.975 -10.070 -11.361 1.00 57.00 331 LEU A C 1
ATOM 2574 O O . LEU A 1 331 ? -8.624 -9.012 -11.876 1.00 57.00 331 LEU A O 1
ATOM 2578 N N . HIS A 1 332 ? -9.252 -11.145 -12.105 1.00 62.47 332 HIS A N 1
ATOM 2579 C CA . HIS A 1 332 ? -9.222 -11.140 -13.561 1.00 62.47 332 HIS A CA 1
ATOM 2580 C C . HIS A 1 332 ? -10.231 -10.136 -14.137 1.00 62.47 332 HIS A C 1
ATOM 2582 O O . HIS A 1 332 ? -11.399 -10.119 -13.743 1.00 62.47 332 HIS A O 1
ATOM 2588 N N . GLY A 1 333 ? -9.790 -9.319 -15.093 1.00 52.88 333 GLY A N 1
ATOM 2589 C CA . GLY A 1 333 ? -10.609 -8.257 -15.675 1.00 52.88 333 GLY A CA 1
ATOM 2590 C C . GLY A 1 333 ? -10.608 -6.956 -14.870 1.00 52.88 333 GLY A C 1
ATOM 2591 O O . GLY A 1 333 ? -11.523 -6.159 -15.054 1.00 52.88 333 GLY A O 1
ATOM 2592 N N . ALA A 1 334 ? -9.610 -6.728 -14.008 1.00 62.44 334 ALA A N 1
ATOM 2593 C CA . ALA A 1 334 ? -9.163 -5.369 -13.711 1.00 62.44 334 ALA A CA 1
ATOM 2594 C C . ALA A 1 334 ? -8.760 -4.694 -15.035 1.00 62.44 334 ALA A C 1
ATOM 2596 O O . ALA A 1 334 ? -7.967 -5.250 -15.806 1.00 62.44 334 ALA A O 1
ATOM 2597 N N . LEU A 1 335 ? -9.380 -3.554 -15.336 1.00 66.81 335 LEU A N 1
ATOM 2598 C CA . LEU A 1 335 ? -9.235 -2.868 -16.619 1.00 66.81 335 LEU A CA 1
ATOM 2599 C C . LEU A 1 335 ? -8.254 -1.709 -16.485 1.00 66.81 335 LEU A C 1
ATOM 2601 O O . LEU A 1 335 ? -8.320 -0.955 -15.518 1.00 66.81 335 LEU A O 1
ATOM 2605 N N . ALA A 1 336 ? -7.404 -1.520 -17.493 1.00 71.12 336 ALA A N 1
ATOM 2606 C CA . ALA A 1 336 ? -6.641 -0.285 -17.612 1.00 71.12 336 ALA A CA 1
ATOM 2607 C C . ALA A 1 336 ? -7.626 0.882 -17.800 1.00 71.12 336 ALA A C 1
ATOM 2609 O O . ALA A 1 336 ? -8.438 0.874 -18.735 1.00 71.12 336 ALA A O 1
ATOM 2610 N N . VAL A 1 337 ? -7.577 1.873 -16.907 1.00 77.69 337 VAL A N 1
ATOM 2611 C CA . VAL A 1 337 ? -8.515 3.003 -16.928 1.00 77.69 337 VAL A CA 1
ATOM 2612 C C . VAL A 1 337 ? -8.323 3.809 -18.211 1.00 77.69 337 VAL A C 1
ATOM 2614 O O . VAL A 1 337 ? -7.199 4.136 -18.595 1.00 77.69 337 VAL A O 1
ATOM 2617 N N . LYS A 1 338 ? -9.421 4.123 -18.907 1.00 80.81 338 LYS A N 1
ATOM 2618 C CA . LYS A 1 338 ? -9.381 5.014 -20.072 1.00 80.81 338 LYS A CA 1
ATOM 2619 C C . LYS A 1 338 ? -9.321 6.464 -19.621 1.00 80.81 338 LYS A C 1
ATOM 2621 O O . LYS A 1 338 ? -10.123 6.884 -18.794 1.00 80.81 338 LYS A O 1
ATOM 2626 N N . ALA A 1 339 ? -8.382 7.206 -20.198 1.00 78.31 339 ALA A N 1
ATOM 2627 C CA . ALA A 1 339 ? -8.239 8.625 -19.936 1.00 78.31 339 ALA A CA 1
ATOM 2628 C C . ALA A 1 339 ? -9.406 9.427 -20.530 1.00 78.31 339 ALA A C 1
ATOM 2630 O O . ALA A 1 339 ? -10.007 9.054 -21.544 1.00 78.31 339 ALA A O 1
ATOM 2631 N N . THR A 1 340 ? -9.699 10.551 -19.893 1.00 81.81 340 THR A N 1
ATOM 2632 C CA . THR A 1 340 ? -10.613 11.592 -20.361 1.00 81.81 340 THR A CA 1
ATOM 2633 C C . THR A 1 340 ? -9.831 12.719 -21.046 1.00 81.81 340 THR A C 1
ATOM 2635 O O . THR A 1 340 ? -8.606 12.701 -21.102 1.00 81.81 340 THR A O 1
ATOM 2638 N N . ALA A 1 341 ? -10.532 13.727 -21.572 1.00 78.19 341 ALA A N 1
ATOM 2639 C CA . ALA A 1 341 ? -9.893 14.902 -22.174 1.00 78.19 341 ALA A CA 1
ATOM 2640 C C . ALA A 1 341 ? -9.295 15.891 -21.148 1.00 78.19 341 ALA A C 1
ATOM 2642 O O . ALA A 1 341 ? -8.672 16.869 -21.554 1.00 78.19 341 ALA A O 1
ATOM 2643 N N . GLU A 1 342 ? -9.520 15.667 -19.849 1.00 79.19 342 GLU A N 1
ATOM 2644 C CA . GLU A 1 342 ? -9.008 16.494 -18.744 1.00 79.19 342 GLU A CA 1
ATOM 2645 C C . GLU A 1 342 ? -7.766 15.873 -18.082 1.00 79.19 342 GLU A C 1
ATOM 2647 O O . GLU A 1 342 ? -7.085 16.533 -17.298 1.00 79.19 342 GLU A O 1
ATOM 2652 N N . ASP A 1 343 ? -7.456 14.616 -18.410 1.00 82.81 343 ASP A N 1
ATOM 2653 C CA . ASP A 1 343 ? -6.311 13.888 -17.874 1.00 82.81 343 ASP A CA 1
ATOM 2654 C C . ASP A 1 343 ? -5.008 14.324 -18.568 1.00 82.81 343 ASP A C 1
ATOM 2656 O O . ASP A 1 343 ? -4.926 14.374 -19.796 1.00 82.81 343 ASP A O 1
ATOM 2660 N N . VAL A 1 344 ? -3.995 14.661 -17.764 1.00 75.44 344 VAL A N 1
ATOM 2661 C CA . VAL A 1 344 ? -2.723 15.250 -18.231 1.00 75.44 344 VAL A CA 1
ATOM 2662 C C . VAL A 1 344 ? -1.675 14.207 -18.625 1.00 75.44 344 VAL A C 1
ATOM 2664 O O . VAL A 1 344 ? -0.981 14.384 -19.621 1.00 75.44 344 VAL A O 1
ATOM 2667 N N . GLU A 1 345 ? -1.610 13.096 -17.891 1.00 83.06 345 GLU A N 1
ATOM 2668 C CA . GLU A 1 345 ? -0.706 11.976 -18.157 1.00 83.06 345 GLU A CA 1
ATOM 2669 C C . GLU A 1 345 ? -1.515 10.820 -18.747 1.00 83.06 345 GLU A C 1
ATOM 2671 O O . GLU A 1 345 ? -2.337 10.179 -18.081 1.00 83.06 345 GLU A O 1
ATOM 2676 N N . VAL A 1 346 ? -1.321 10.614 -20.047 1.00 87.56 346 VAL A N 1
ATOM 2677 C CA . VAL A 1 346 ? -2.090 9.679 -20.861 1.00 87.56 346 VAL A CA 1
ATOM 2678 C C . VAL A 1 346 ? -1.134 8.987 -21.817 1.00 87.56 346 VAL A C 1
ATOM 2680 O O . VAL A 1 346 ? -0.393 9.635 -22.552 1.00 87.56 346 VAL A O 1
ATOM 2683 N N . ASN A 1 347 ? -1.168 7.659 -21.860 1.00 87.56 347 ASN A N 1
ATOM 2684 C CA . ASN A 1 347 ? -0.246 6.923 -22.714 1.00 87.56 347 ASN A CA 1
ATOM 2685 C C . ASN A 1 347 ? -0.633 6.992 -24.213 1.00 87.56 347 ASN A C 1
ATOM 2687 O O . ASN A 1 347 ? -1.753 7.395 -24.564 1.00 87.56 347 ASN A O 1
ATOM 2691 N N . PRO A 1 348 ? 0.245 6.551 -25.137 1.00 88.50 348 PRO A N 1
ATOM 2692 C CA . PRO A 1 348 ? -0.026 6.569 -26.580 1.00 88.50 348 PRO A CA 1
ATOM 2693 C C . PRO A 1 348 ? -1.340 5.892 -27.004 1.00 88.50 348 PRO A C 1
ATOM 2695 O O . PRO A 1 348 ? -1.907 6.244 -28.036 1.00 88.50 348 PRO A O 1
ATOM 2698 N N . TYR A 1 349 ? -1.862 4.965 -26.195 1.00 88.50 349 TYR A N 1
ATOM 2699 C CA . TYR A 1 349 ? -3.078 4.181 -26.439 1.00 88.50 349 TYR A CA 1
ATOM 2700 C C . TYR A 1 349 ? -4.324 4.720 -25.702 1.00 88.50 349 TYR A C 1
ATOM 2702 O O . TYR A 1 349 ? -5.389 4.087 -25.704 1.00 88.50 349 TYR A O 1
ATOM 2710 N N . GLY A 1 350 ? -4.221 5.890 -25.063 1.00 89.19 350 GLY A N 1
ATOM 2711 C CA . GLY A 1 350 ? -5.336 6.577 -24.406 1.00 89.19 350 GLY A CA 1
ATOM 2712 C C . GLY A 1 350 ? -5.750 5.973 -23.061 1.00 89.19 350 GLY A C 1
ATOM 2713 O O . GLY A 1 350 ? -6.926 6.049 -22.698 1.00 89.19 350 GLY A O 1
ATOM 2714 N N . TYR A 1 351 ? -4.838 5.307 -22.350 1.00 90.06 351 TYR A N 1
ATOM 2715 C CA . TYR A 1 351 ? -5.055 4.891 -20.959 1.00 90.06 351 TYR A CA 1
ATOM 2716 C C . TYR A 1 351 ? -4.464 5.914 -19.985 1.00 90.06 351 TYR A C 1
ATOM 2718 O O . TYR A 1 351 ? -3.480 6.578 -20.307 1.00 90.06 351 TYR A O 1
ATOM 2726 N N . LEU A 1 352 ? -5.061 6.012 -18.796 1.00 88.69 352 LEU A N 1
ATOM 2727 C CA . LEU A 1 352 ? -4.616 6.857 -17.689 1.00 88.69 352 LEU A CA 1
ATOM 2728 C C . LEU A 1 352 ? -3.368 6.235 -17.034 1.00 88.69 352 LEU A C 1
ATOM 2730 O O . LEU A 1 352 ? -3.452 5.439 -16.096 1.00 88.69 352 LEU A O 1
ATOM 2734 N N . GLN A 1 353 ? -2.220 6.532 -17.632 1.00 87.25 353 GLN A N 1
ATOM 2735 C CA . GLN A 1 353 ? -0.882 6.011 -17.346 1.00 87.25 353 GLN A CA 1
ATOM 2736 C C . GLN A 1 353 ? 0.132 7.072 -17.807 1.00 87.25 353 GLN A C 1
ATOM 2738 O O . GLN A 1 353 ? -0.193 7.845 -18.708 1.00 87.25 353 GLN A O 1
ATOM 2743 N N . GLN A 1 354 ? 1.357 7.092 -17.263 1.00 83.19 354 GLN A N 1
ATOM 2744 C CA . GLN A 1 354 ? 2.381 8.029 -17.739 1.00 83.19 354 GLN A CA 1
ATOM 2745 C C . GLN A 1 354 ? 2.649 7.854 -19.238 1.00 83.19 354 GLN A C 1
ATOM 2747 O O . GLN A 1 354 ? 2.654 6.742 -19.781 1.00 83.19 354 GLN A O 1
ATOM 2752 N N . THR A 1 355 ? 2.933 8.975 -19.888 1.00 81.19 355 THR A N 1
ATOM 2753 C CA . THR A 1 355 ? 3.151 9.102 -21.331 1.00 81.19 355 THR A CA 1
ATOM 2754 C C . THR A 1 355 ? 4.271 8.184 -21.848 1.00 81.19 355 THR A C 1
ATOM 2756 O O . THR A 1 355 ? 4.205 7.711 -22.983 1.00 81.19 355 THR A O 1
ATOM 2759 N N . THR A 1 356 ? 5.262 7.862 -21.008 1.00 79.62 356 THR A N 1
ATOM 2760 C CA . THR A 1 356 ? 6.399 6.974 -21.320 1.00 79.62 356 THR A CA 1
ATOM 2761 C C . THR A 1 356 ? 6.049 5.486 -21.426 1.00 79.62 356 THR A C 1
ATOM 2763 O O . THR A 1 356 ? 6.850 4.704 -21.944 1.00 79.62 356 THR A O 1
ATOM 2766 N N . TYR A 1 357 ? 4.855 5.058 -21.002 1.00 83.50 357 TYR A N 1
ATOM 2767 C CA . TYR A 1 357 ? 4.506 3.638 -20.917 1.00 83.50 357 TYR A CA 1
ATOM 2768 C C . TYR A 1 357 ? 3.664 3.140 -22.090 1.00 83.50 357 TYR A C 1
ATOM 2770 O O . TYR A 1 357 ? 2.444 3.286 -22.140 1.00 83.50 357 TYR A O 1
ATOM 2778 N N . SER A 1 358 ? 4.321 2.451 -23.024 1.00 80.44 358 SER A N 1
ATOM 2779 C CA . SER A 1 358 ? 3.705 1.941 -24.258 1.00 80.44 358 SER A CA 1
ATOM 2780 C C . SER A 1 358 ? 2.828 0.677 -24.102 1.00 80.44 358 SER A C 1
ATOM 2782 O O . SER A 1 358 ? 2.598 -0.043 -25.075 1.00 80.44 358 SER A O 1
ATOM 2784 N N . ASN A 1 359 ? 2.286 0.404 -22.909 1.00 84.12 359 ASN A N 1
ATOM 2785 C CA . ASN A 1 359 ? 1.362 -0.715 -22.713 1.00 84.12 359 ASN A CA 1
ATOM 2786 C C . ASN A 1 359 ? 0.006 -0.447 -23.399 1.00 84.12 359 ASN A C 1
ATOM 2788 O O . ASN A 1 359 ? -0.758 0.448 -23.026 1.00 84.12 359 ASN A O 1
ATOM 2792 N N . HIS A 1 360 ? -0.297 -1.259 -24.409 1.00 83.44 360 HIS A N 1
ATOM 2793 C CA . HIS A 1 360 ? -1.506 -1.166 -25.226 1.00 83.44 360 HIS A CA 1
ATOM 2794 C C . HIS A 1 360 ? -2.677 -2.013 -24.703 1.00 83.44 360 HIS A C 1
ATOM 2796 O O . HIS A 1 360 ? -3.819 -1.851 -25.157 1.00 83.44 360 HIS A O 1
ATOM 2802 N N . LEU A 1 361 ? -2.411 -2.936 -23.775 1.00 83.12 361 LEU A N 1
ATOM 2803 C CA . LEU A 1 361 ? -3.369 -3.945 -23.348 1.00 83.12 361 LEU A CA 1
ATOM 2804 C C . LEU A 1 361 ? -4.450 -3.324 -22.440 1.00 83.12 361 LEU A C 1
ATOM 2806 O O . LEU A 1 361 ? -4.139 -2.552 -21.537 1.00 83.12 361 LEU A O 1
ATOM 2810 N N . PRO A 1 362 ? -5.743 -3.650 -22.650 1.00 81.06 362 PRO A N 1
ATOM 2811 C CA . PRO A 1 362 ? -6.855 -3.065 -21.892 1.00 81.06 362 PRO A CA 1
ATOM 2812 C C . PRO A 1 362 ? -7.017 -3.656 -20.482 1.00 81.06 362 PRO A C 1
ATOM 2814 O O . PRO A 1 362 ? -7.985 -3.344 -19.790 1.00 81.06 362 PRO A O 1
ATOM 2817 N N . TYR A 1 363 ? -6.111 -4.539 -20.072 1.00 82.94 363 TYR A N 1
ATOM 2818 C CA . TYR A 1 363 ? -6.117 -5.251 -18.802 1.00 82.94 363 TYR A CA 1
ATOM 2819 C C . TYR A 1 363 ? -4.779 -5.066 -18.090 1.00 82.94 363 TYR A C 1
ATOM 2821 O O . TYR A 1 363 ? -3.757 -4.816 -18.726 1.00 82.94 363 TYR A O 1
ATOM 2829 N N . VAL A 1 364 ? -4.801 -5.219 -16.769 1.00 83.19 364 VAL A N 1
ATOM 2830 C CA . VAL A 1 364 ? -3.603 -5.187 -15.922 1.00 83.19 364 VAL A CA 1
ATOM 2831 C C . VAL A 1 364 ? -2.606 -6.265 -16.350 1.00 83.19 364 VAL A C 1
ATOM 2833 O O . VAL A 1 364 ? -2.981 -7.420 -16.562 1.00 83.19 364 VAL A O 1
ATOM 2836 N N . THR A 1 365 ? -1.332 -5.891 -16.448 1.00 84.81 365 THR A N 1
ATOM 2837 C CA . THR A 1 365 ? -0.229 -6.778 -16.840 1.00 84.81 365 THR A CA 1
ATOM 2838 C C . THR A 1 365 ? 0.869 -6.822 -15.784 1.00 84.81 365 THR A C 1
ATOM 2840 O O . THR A 1 365 ? 1.119 -5.825 -15.107 1.00 84.81 365 THR A O 1
ATOM 2843 N N . ARG A 1 366 ? 1.547 -7.974 -15.709 1.00 88.00 366 ARG A N 1
ATOM 2844 C CA . ARG A 1 366 ? 2.808 -8.222 -14.992 1.00 88.00 366 ARG A CA 1
ATOM 2845 C C . ARG A 1 366 ? 3.688 -9.147 -15.836 1.00 88.00 366 ARG A C 1
ATOM 2847 O O . ARG A 1 366 ? 3.171 -9.862 -16.698 1.00 88.00 366 ARG A O 1
ATOM 2854 N N . ALA A 1 367 ? 4.983 -9.145 -15.563 1.00 87.00 367 ALA A N 1
ATOM 2855 C CA . ALA A 1 367 ? 6.002 -10.020 -16.118 1.00 87.00 367 ALA A CA 1
ATOM 2856 C C . ALA A 1 367 ? 7.045 -10.322 -15.030 1.00 87.00 367 ALA A C 1
ATOM 2858 O O . ALA A 1 367 ? 7.384 -9.457 -14.231 1.00 87.00 367 ALA A O 1
ATOM 2859 N N . ASN A 1 368 ? 7.582 -11.539 -15.030 1.00 85.94 368 ASN A N 1
ATOM 2860 C CA . ASN A 1 368 ? 8.734 -11.953 -14.221 1.00 85.94 368 ASN A CA 1
ATOM 2861 C C . ASN A 1 368 ? 10.072 -11.699 -14.947 1.00 85.94 368 ASN A C 1
ATOM 2863 O O . ASN A 1 368 ? 11.073 -12.348 -14.667 1.00 85.94 368 ASN A O 1
ATOM 2867 N N . THR A 1 369 ? 10.089 -10.799 -15.931 1.00 84.19 369 THR A N 1
ATOM 2868 C CA . THR A 1 369 ? 11.274 -10.465 -16.727 1.00 84.19 369 THR A CA 1
ATOM 2869 C C . THR A 1 369 ? 11.381 -8.954 -16.894 1.00 84.19 369 THR A C 1
ATOM 2871 O O . THR A 1 369 ? 10.368 -8.261 -16.840 1.00 84.19 369 THR A O 1
ATOM 2874 N N . ILE A 1 370 ? 12.584 -8.429 -17.126 1.00 83.19 370 ILE A N 1
ATOM 2875 C CA . ILE A 1 370 ? 12.790 -7.070 -17.655 1.00 83.19 370 ILE A CA 1
ATOM 2876 C C . ILE A 1 370 ? 13.529 -7.230 -18.973 1.00 83.19 370 ILE A C 1
ATOM 2878 O O . ILE A 1 370 ? 14.666 -7.685 -18.991 1.00 83.19 370 ILE A O 1
ATOM 2882 N N . CYS A 1 371 ? 12.887 -6.922 -20.097 1.00 78.19 371 CYS A N 1
ATOM 2883 C CA . CYS A 1 371 ? 13.494 -7.036 -21.428 1.00 78.19 371 CYS A CA 1
ATOM 2884 C C . CYS A 1 371 ? 14.175 -8.389 -21.734 1.00 78.19 371 CYS A C 1
ATOM 2886 O O . CYS A 1 371 ? 15.198 -8.450 -22.415 1.00 78.19 371 CYS A O 1
ATOM 2888 N N . GLY A 1 372 ? 13.593 -9.487 -21.242 1.00 76.25 372 GLY A N 1
ATOM 2889 C CA . GLY A 1 372 ? 14.127 -10.844 -21.413 1.00 76.25 372 GLY A CA 1
ATOM 2890 C C . GLY A 1 372 ? 15.215 -11.243 -20.409 1.00 76.25 372 GLY A C 1
ATOM 2891 O O . GLY A 1 372 ? 15.670 -12.383 -20.450 1.00 76.25 372 GLY A O 1
ATOM 2892 N N . TYR A 1 373 ? 15.607 -10.359 -19.489 1.00 78.00 373 TYR A N 1
ATOM 2893 C CA . TYR A 1 373 ? 16.336 -10.741 -18.283 1.00 78.00 373 TYR A CA 1
ATOM 2894 C C . TYR A 1 373 ? 15.349 -11.373 -17.311 1.00 78.00 373 TYR A C 1
ATOM 2896 O O . TYR A 1 373 ? 14.416 -10.705 -16.867 1.00 78.00 373 TYR A O 1
ATOM 2904 N N . ASP A 1 374 ? 15.539 -12.655 -17.007 1.00 79.69 374 ASP A N 1
ATOM 2905 C CA . ASP A 1 374 ? 14.691 -13.356 -16.049 1.00 79.69 374 ASP A CA 1
ATOM 2906 C C . ASP A 1 374 ? 14.962 -12.863 -14.621 1.00 79.69 374 ASP A C 1
ATOM 2908 O O . ASP A 1 374 ? 16.105 -12.876 -14.150 1.00 79.69 374 ASP A O 1
ATOM 2912 N N . LEU A 1 375 ? 13.912 -12.394 -13.947 1.00 78.75 375 LEU A N 1
ATOM 2913 C CA . LEU A 1 375 ? 13.963 -11.946 -12.560 1.00 78.75 375 LEU A CA 1
ATOM 2914 C C . LEU A 1 375 ? 13.815 -13.107 -11.571 1.00 78.75 375 LEU A C 1
ATOM 2916 O O . LEU A 1 375 ? 14.078 -12.905 -10.385 1.00 78.75 375 LEU A O 1
ATOM 2920 N N . THR A 1 376 ? 13.409 -14.295 -12.037 1.00 78.00 376 THR A N 1
ATOM 2921 C CA . THR A 1 376 ? 13.320 -15.510 -11.216 1.00 78.00 376 THR A CA 1
ATOM 2922 C C . THR A 1 376 ? 14.687 -15.891 -10.651 1.00 78.00 376 THR A C 1
ATOM 2924 O O . THR A 1 376 ? 15.761 -15.432 -11.079 1.00 78.00 376 THR A O 1
ATOM 2927 N N . THR A 1 377 ? 14.630 -16.755 -9.652 1.00 62.84 377 THR A N 1
ATOM 2928 C CA . THR A 1 377 ? 15.763 -17.258 -8.883 1.00 62.84 377 THR A CA 1
ATOM 2929 C C . THR A 1 377 ? 16.356 -18.513 -9.527 1.00 62.84 377 THR A C 1
ATOM 2931 O O . THR A 1 377 ? 16.403 -19.579 -8.914 1.00 62.84 377 THR A O 1
ATOM 2934 N N . ASP A 1 378 ? 16.802 -18.403 -10.778 1.00 52.94 378 ASP A N 1
ATOM 2935 C CA . ASP A 1 378 ? 17.608 -19.451 -11.415 1.00 52.94 378 ASP A CA 1
ATOM 2936 C C . ASP A 1 378 ? 18.904 -19.688 -10.622 1.00 52.94 378 ASP A C 1
ATOM 2938 O O . ASP A 1 378 ? 19.839 -18.896 -10.750 1.00 52.94 378 ASP A O 1
ATOM 2942 N N . ASP A 1 379 ? 18.957 -20.784 -9.860 1.00 48.41 379 ASP A N 1
ATOM 2943 C CA . ASP A 1 379 ? 20.141 -21.589 -9.511 1.00 48.41 379 ASP A CA 1
ATOM 2944 C C . ASP A 1 379 ? 21.486 -20.847 -9.304 1.00 48.41 379 ASP A C 1
ATOM 2946 O O . ASP A 1 379 ? 22.550 -21.364 -9.657 1.00 48.41 379 ASP A O 1
ATOM 2950 N N . CYS A 1 380 ? 21.484 -19.678 -8.649 1.00 46.72 380 CYS A N 1
ATOM 2951 C CA . CYS A 1 380 ? 22.697 -19.018 -8.152 1.00 46.72 380 CYS A CA 1
ATOM 2952 C C . CYS A 1 380 ? 23.259 -19.775 -6.931 1.00 46.72 380 CYS A C 1
ATOM 2954 O O . CYS A 1 380 ? 23.289 -19.281 -5.803 1.00 46.72 380 CYS A O 1
ATOM 2956 N N . TYR A 1 381 ? 23.707 -21.008 -7.157 1.00 50.50 381 TYR A N 1
ATOM 2957 C CA . TYR A 1 381 ? 24.664 -21.669 -6.283 1.00 50.50 381 TYR A CA 1
ATOM 2958 C C . TYR A 1 381 ? 26.015 -20.978 -6.439 1.00 50.50 381 TYR A C 1
ATOM 2960 O O . TYR A 1 381 ? 26.481 -20.771 -7.563 1.00 50.50 381 TYR A O 1
ATOM 2968 N N . ASP A 1 382 ? 26.683 -20.687 -5.323 1.00 52.34 382 ASP A N 1
ATOM 2969 C CA . ASP A 1 382 ? 28.100 -20.355 -5.392 1.00 52.34 382 ASP A CA 1
ATOM 2970 C C . ASP A 1 382 ? 28.860 -21.538 -6.007 1.00 52.34 382 ASP A C 1
ATOM 2972 O O . ASP A 1 382 ? 28.458 -22.700 -5.900 1.00 52.34 382 ASP A O 1
ATOM 2976 N N . SER A 1 383 ? 29.998 -21.262 -6.647 1.00 50.53 383 SER A N 1
ATOM 2977 C CA . SER A 1 383 ? 30.797 -22.296 -7.333 1.00 50.53 383 SER A CA 1
ATOM 2978 C C . SER A 1 383 ? 31.304 -23.438 -6.426 1.00 50.53 383 SER A C 1
ATOM 2980 O O . SER A 1 383 ? 31.819 -24.441 -6.927 1.00 50.53 383 SER A O 1
ATOM 2982 N N . ASP A 1 384 ? 31.153 -23.309 -5.103 1.00 59.88 384 ASP A N 1
ATOM 2983 C CA . ASP A 1 384 ? 31.447 -24.328 -4.091 1.00 59.88 384 ASP A CA 1
ATOM 2984 C C . ASP A 1 384 ? 30.217 -25.142 -3.625 1.00 59.88 384 ASP A C 1
ATOM 2986 O O . ASP A 1 384 ? 30.358 -26.067 -2.821 1.00 59.88 384 ASP A O 1
ATOM 2990 N N . GLY A 1 385 ? 29.026 -24.845 -4.152 1.00 55.09 385 GLY A N 1
ATOM 2991 C CA . GLY A 1 385 ? 27.759 -25.482 -3.791 1.00 55.09 385 GLY A CA 1
ATOM 2992 C C . GLY A 1 385 ? 27.144 -24.978 -2.484 1.00 55.09 385 GLY A C 1
ATOM 2993 O O . GLY A 1 385 ? 26.146 -25.547 -2.033 1.00 55.09 385 GLY A O 1
ATOM 2994 N N . SER A 1 386 ? 27.704 -23.936 -1.865 1.00 56.81 386 SER A N 1
ATOM 2995 C CA . SER A 1 386 ? 26.987 -23.187 -0.838 1.00 56.81 386 SER A CA 1
ATOM 2996 C C . SER A 1 386 ? 25.883 -22.342 -1.485 1.00 56.81 386 SER A C 1
ATOM 2998 O O . SER A 1 386 ? 25.935 -21.985 -2.664 1.00 56.81 386 SER A O 1
ATOM 3000 N N . THR A 1 387 ? 24.809 -22.091 -0.738 1.00 49.00 387 THR A N 1
ATOM 3001 C CA . THR A 1 387 ? 23.743 -21.210 -1.220 1.00 49.00 387 THR A CA 1
ATOM 3002 C C . THR A 1 387 ? 24.247 -19.776 -1.133 1.00 49.00 387 THR A C 1
ATOM 3004 O O . THR A 1 387 ? 24.370 -19.267 -0.013 1.00 49.00 387 THR A O 1
ATOM 3007 N N . ALA A 1 388 ? 24.516 -19.146 -2.278 1.00 48.25 388 ALA A N 1
ATOM 3008 C CA . ALA A 1 388 ? 24.957 -17.759 -2.338 1.00 48.25 388 ALA A CA 1
ATOM 3009 C C . ALA A 1 388 ? 23.903 -16.879 -1.662 1.00 48.25 388 ALA A C 1
ATOM 3011 O O . ALA A 1 388 ? 22.775 -16.748 -2.138 1.00 48.25 388 ALA A O 1
ATOM 3012 N N . ASN A 1 389 ? 24.238 -16.319 -0.500 1.00 47.72 389 ASN A N 1
ATOM 3013 C CA . ASN A 1 389 ? 23.251 -15.603 0.306 1.00 47.72 389 ASN A CA 1
ATOM 3014 C C . ASN A 1 389 ? 22.960 -14.186 -0.224 1.00 47.72 389 ASN A C 1
ATOM 3016 O O . ASN A 1 389 ? 22.043 -13.546 0.274 1.00 47.72 389 ASN A O 1
ATOM 3020 N N . SER A 1 390 ? 23.723 -13.714 -1.217 1.00 45.94 390 SER A N 1
ATOM 3021 C CA . SER A 1 390 ? 23.692 -12.345 -1.745 1.00 45.94 390 SER A CA 1
ATOM 3022 C C . SER A 1 390 ? 22.834 -12.148 -3.001 1.00 45.94 390 SER A C 1
ATOM 3024 O O . SER A 1 390 ? 22.210 -11.104 -3.130 1.00 45.94 390 SER A O 1
ATOM 3026 N N . ILE A 1 391 ? 22.748 -13.124 -3.914 1.00 48.78 391 ILE A N 1
ATOM 3027 C CA . ILE A 1 391 ? 22.105 -12.949 -5.242 1.00 48.78 391 ILE A CA 1
ATOM 3028 C C . ILE A 1 391 ? 20.637 -13.431 -5.239 1.00 48.78 391 ILE A C 1
ATOM 3030 O O . ILE A 1 391 ? 20.122 -13.920 -6.243 1.00 48.78 391 ILE A O 1
ATOM 3034 N N . ARG A 1 392 ? 19.950 -13.402 -4.087 1.00 54.41 392 ARG A N 1
ATOM 3035 C CA . ARG A 1 392 ? 18.737 -14.224 -3.920 1.00 54.41 392 ARG A CA 1
ATOM 3036 C C . ARG A 1 392 ? 17.525 -13.777 -4.736 1.00 54.41 392 ARG A C 1
ATOM 3038 O O . ARG A 1 392 ? 16.825 -14.657 -5.213 1.00 54.41 392 ARG A O 1
ATOM 3045 N N . THR A 1 393 ? 17.265 -12.484 -4.941 1.00 60.31 393 THR A N 1
ATOM 3046 C CA . THR A 1 393 ? 16.068 -12.026 -5.681 1.00 60.31 393 THR A CA 1
ATOM 3047 C C . THR A 1 393 ? 16.218 -10.620 -6.260 1.00 60.31 393 THR A C 1
ATOM 3049 O O . THR A 1 393 ? 16.945 -9.795 -5.723 1.00 60.31 393 THR A O 1
ATOM 3052 N N . ALA A 1 394 ? 15.403 -10.298 -7.274 1.00 73.25 394 ALA A N 1
ATOM 3053 C CA . ALA A 1 394 ? 15.087 -8.910 -7.646 1.00 73.25 394 ALA A CA 1
ATOM 3054 C C . ALA A 1 394 ? 14.333 -8.126 -6.543 1.00 73.25 394 ALA A C 1
ATOM 3056 O O . ALA A 1 394 ? 14.223 -6.903 -6.585 1.00 73.25 394 ALA A O 1
ATOM 3057 N N . TRP A 1 395 ? 13.771 -8.855 -5.582 1.00 84.62 395 TRP A N 1
ATOM 3058 C CA . TRP A 1 395 ? 13.029 -8.351 -4.436 1.00 84.62 395 TRP A CA 1
ATOM 3059 C C . TRP A 1 395 ? 13.976 -7.973 -3.290 1.00 84.62 395 TRP A C 1
ATOM 3061 O O . TRP A 1 395 ? 14.978 -8.670 -3.102 1.00 84.62 395 TRP A O 1
ATOM 3071 N N . PRO A 1 396 ? 13.656 -6.932 -2.497 1.00 84.62 396 PRO A N 1
ATOM 3072 C CA . PRO A 1 396 ? 14.398 -6.627 -1.279 1.00 84.62 396 PRO A CA 1
ATOM 3073 C C . PRO A 1 396 ? 14.363 -7.786 -0.271 1.00 84.62 396 PRO A C 1
ATOM 3075 O O . PRO A 1 396 ? 13.433 -8.594 -0.270 1.00 84.62 396 PRO A O 1
ATOM 3078 N N . GLN A 1 397 ? 15.382 -7.860 0.584 1.00 83.38 397 GLN A N 1
ATOM 3079 C CA . GLN A 1 397 ? 15.632 -8.994 1.475 1.00 83.38 397 GLN A CA 1
ATOM 3080 C C . GLN A 1 397 ? 15.442 -8.641 2.953 1.00 83.38 397 GLN A C 1
ATOM 3082 O O . GLN A 1 397 ? 15.685 -7.512 3.382 1.00 83.38 397 GLN A O 1
ATOM 3087 N N . CYS A 1 398 ? 15.022 -9.643 3.728 1.00 87.38 398 CYS A N 1
ATOM 3088 C CA . CYS A 1 398 ? 14.681 -9.510 5.143 1.00 87.38 398 CYS A CA 1
ATOM 3089 C C . CYS A 1 398 ? 15.849 -9.003 6.012 1.00 87.38 398 CYS A C 1
ATOM 3091 O O . CYS A 1 398 ? 15.687 -8.052 6.777 1.00 87.38 398 CYS A O 1
ATOM 3093 N N . ASP A 1 399 ? 17.035 -9.604 5.869 1.00 85.75 399 ASP A N 1
ATOM 3094 C CA . ASP A 1 399 ? 18.219 -9.230 6.654 1.00 85.75 399 ASP A CA 1
ATOM 3095 C C . ASP A 1 399 ? 18.641 -7.778 6.365 1.00 85.75 399 ASP A C 1
ATOM 3097 O O . ASP A 1 399 ? 18.809 -6.989 7.292 1.00 85.75 399 ASP A O 1
ATOM 3101 N N . SER A 1 400 ? 18.704 -7.388 5.084 1.00 83.38 400 SER A N 1
ATOM 3102 C CA . SER A 1 400 ? 19.043 -6.022 4.655 1.00 83.38 400 SER A CA 1
ATOM 3103 C C . SER A 1 400 ? 18.076 -4.974 5.209 1.00 83.38 400 SER A C 1
ATOM 3105 O O . SER A 1 400 ? 18.505 -3.915 5.663 1.00 83.38 400 SER A O 1
ATOM 3107 N N . TYR A 1 401 ? 16.773 -5.276 5.213 1.00 89.12 401 TYR A N 1
ATOM 3108 C CA . TYR A 1 401 ? 15.775 -4.400 5.820 1.00 89.12 401 TYR A CA 1
ATOM 3109 C C . TYR A 1 401 ? 15.961 -4.279 7.334 1.00 89.12 401 TYR A C 1
ATOM 3111 O O . TYR A 1 401 ? 15.923 -3.167 7.852 1.00 89.12 401 TYR A O 1
ATOM 3119 N N . ASN A 1 402 ? 16.169 -5.390 8.044 1.00 89.81 402 ASN A N 1
ATOM 3120 C CA . ASN A 1 402 ? 16.340 -5.377 9.497 1.00 89.81 402 ASN A CA 1
ATOM 3121 C C . ASN A 1 402 ? 17.600 -4.619 9.928 1.00 89.81 402 ASN A C 1
ATOM 3123 O O . ASN A 1 402 ? 17.530 -3.821 10.866 1.00 89.81 402 ASN A O 1
ATOM 3127 N N . ASP A 1 403 ? 18.717 -4.816 9.226 1.00 88.00 403 ASP A N 1
ATOM 3128 C CA . ASP A 1 403 ? 19.958 -4.079 9.469 1.00 88.00 403 ASP A CA 1
ATOM 3129 C C . ASP A 1 403 ? 19.723 -2.570 9.268 1.00 88.00 403 ASP A C 1
ATOM 3131 O O . ASP A 1 403 ? 19.894 -1.793 10.212 1.00 88.00 403 ASP A O 1
ATOM 3135 N N . ALA A 1 404 ? 19.205 -2.153 8.105 1.00 88.69 404 ALA A N 1
ATOM 3136 C CA . ALA A 1 404 ? 18.930 -0.743 7.807 1.00 88.69 404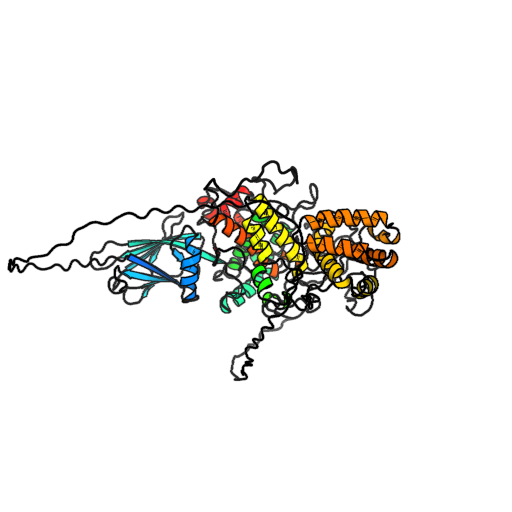 ALA A CA 1
ATOM 3137 C C . ALA A 1 404 ? 17.878 -0.113 8.744 1.00 88.69 404 ALA A C 1
ATOM 3139 O O . ALA A 1 404 ? 18.024 1.034 9.175 1.00 88.69 404 ALA A O 1
ATOM 3140 N N . ALA A 1 405 ? 16.832 -0.855 9.117 1.00 90.62 405 ALA A N 1
ATOM 3141 C CA . ALA A 1 405 ? 15.826 -0.412 10.079 1.00 90.62 405 ALA A CA 1
ATOM 3142 C C . ALA A 1 405 ? 16.421 -0.240 11.487 1.00 90.62 405 ALA A C 1
ATOM 3144 O O . ALA A 1 405 ? 16.040 0.688 12.199 1.00 90.62 405 ALA A O 1
ATOM 3145 N N . SER A 1 406 ? 17.379 -1.083 11.887 1.00 89.62 406 SER A N 1
ATOM 3146 C CA . SER A 1 406 ? 18.074 -0.954 13.176 1.00 89.62 406 SER A CA 1
ATOM 3147 C C . SER A 1 406 ? 19.012 0.258 13.245 1.00 89.62 406 SER A C 1
ATOM 3149 O O . SER A 1 406 ? 19.228 0.806 14.327 1.00 89.62 406 SER A O 1
ATOM 3151 N N . GLU A 1 407 ? 19.525 0.709 12.095 1.00 90.88 407 GLU A N 1
ATOM 3152 C CA . GLU A 1 407 ? 20.352 1.916 11.958 1.00 90.88 407 GLU A CA 1
ATOM 3153 C C . GLU A 1 407 ? 19.529 3.196 11.710 1.00 90.88 407 GLU A C 1
ATOM 3155 O O . GLU A 1 407 ? 20.069 4.301 11.765 1.00 90.88 407 GLU A O 1
ATOM 3160 N N . THR A 1 408 ? 18.219 3.081 11.472 1.00 91.94 408 THR A N 1
ATOM 3161 C CA . THR A 1 408 ? 17.339 4.217 11.164 1.00 91.94 408 THR A CA 1
ATOM 3162 C C . THR A 1 408 ? 17.029 5.043 12.419 1.00 91.94 408 THR A C 1
ATOM 3164 O O . THR A 1 408 ? 16.286 4.611 13.301 1.00 91.94 408 THR A O 1
ATOM 3167 N N . THR A 1 409 ? 17.536 6.279 12.479 1.00 93.00 409 THR A N 1
ATOM 3168 C CA . THR A 1 409 ? 17.396 7.188 13.638 1.00 93.00 409 THR A CA 1
ATOM 3169 C C . THR A 1 409 ? 16.534 8.422 13.372 1.00 93.00 409 THR A C 1
ATOM 3171 O O . THR A 1 409 ? 16.383 9.280 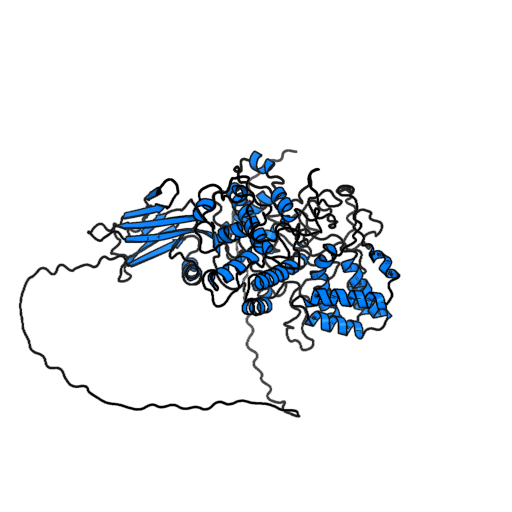14.244 1.00 93.00 409 THR A O 1
ATOM 3174 N N . SER A 1 410 ? 15.960 8.561 12.178 1.00 93.56 410 SER A N 1
ATOM 3175 C CA . SER A 1 410 ? 15.183 9.740 11.795 1.00 93.56 410 SER A CA 1
ATOM 3176 C C . SER A 1 410 ? 14.088 9.440 10.779 1.00 93.56 410 SER A C 1
ATOM 3178 O O . SER A 1 410 ? 14.159 8.478 10.017 1.00 93.56 410 SER A O 1
ATOM 3180 N N . LEU A 1 411 ? 13.090 10.325 10.711 1.00 93.19 411 LEU A N 1
ATOM 3181 C CA . LEU A 1 411 ? 12.003 10.241 9.732 1.00 93.19 411 LEU A CA 1
ATOM 3182 C C . LEU A 1 411 ? 12.517 10.322 8.278 1.00 93.19 411 LEU A C 1
ATOM 3184 O O . LEU A 1 411 ? 11.925 9.727 7.383 1.00 93.19 411 LEU A O 1
ATOM 3188 N N . VAL A 1 412 ? 13.639 11.017 8.047 1.00 92.75 412 VAL A N 1
ATOM 3189 C CA . VAL A 1 412 ? 14.297 11.129 6.730 1.00 92.75 412 VAL A CA 1
ATOM 3190 C C . VAL A 1 412 ? 15.021 9.836 6.344 1.00 92.75 412 VAL A C 1
ATOM 3192 O O . VAL A 1 412 ? 14.906 9.397 5.200 1.00 92.75 412 VAL A O 1
ATOM 3195 N N . GLU A 1 413 ? 15.716 9.195 7.285 1.00 92.88 413 GLU A N 1
ATOM 3196 C CA . GLU A 1 413 ? 16.332 7.876 7.068 1.00 92.88 413 GLU A CA 1
ATOM 3197 C C . GLU A 1 413 ? 15.252 6.811 6.836 1.00 92.88 413 GLU A C 1
ATOM 3199 O O . GLU A 1 413 ? 15.332 6.074 5.856 1.00 92.88 413 GLU A O 1
ATOM 3204 N N . LEU A 1 414 ? 14.175 6.820 7.634 1.00 93.44 414 LEU A N 1
ATOM 3205 C CA . LEU A 1 414 ? 13.029 5.924 7.453 1.00 93.44 414 LEU A CA 1
ATOM 3206 C C . LEU A 1 414 ? 12.408 6.098 6.066 1.00 93.44 414 LEU A C 1
ATOM 3208 O O . LEU A 1 414 ? 12.184 5.126 5.355 1.00 93.44 414 LEU A O 1
ATOM 3212 N N . ASN A 1 415 ? 12.168 7.338 5.641 1.00 92.75 415 ASN A N 1
ATOM 3213 C CA . ASN A 1 415 ? 11.657 7.606 4.304 1.00 92.75 415 ASN A CA 1
ATOM 3214 C C . ASN A 1 415 ? 12.604 7.110 3.199 1.00 92.75 415 ASN A C 1
ATOM 3216 O O . ASN A 1 415 ? 12.131 6.583 2.195 1.00 92.75 415 ASN A O 1
ATOM 3220 N N . THR A 1 416 ? 13.918 7.265 3.376 1.00 90.12 416 THR A N 1
ATOM 3221 C CA . THR A 1 416 ? 14.928 6.764 2.427 1.00 90.12 416 THR A CA 1
ATOM 3222 C C . THR A 1 416 ? 14.857 5.240 2.308 1.00 90.12 416 THR A C 1
ATOM 3224 O O . THR A 1 416 ? 14.757 4.723 1.195 1.00 90.12 416 THR A O 1
ATOM 3227 N N . LEU A 1 417 ? 14.806 4.532 3.443 1.00 90.88 417 LEU A N 1
ATOM 3228 C CA . LEU A 1 417 ? 14.622 3.080 3.501 1.00 90.88 417 LEU A CA 1
ATOM 3229 C C . LEU A 1 417 ? 13.341 2.656 2.767 1.00 90.88 417 LEU A C 1
ATOM 3231 O O . LEU A 1 417 ? 13.397 1.851 1.839 1.00 90.88 417 LEU A O 1
ATOM 3235 N N . LEU A 1 418 ? 12.192 3.244 3.113 1.00 91.94 418 LEU A N 1
ATOM 3236 C CA . LEU A 1 418 ? 10.908 2.864 2.515 1.00 91.94 418 LEU A CA 1
ATOM 3237 C C . LEU A 1 418 ? 10.826 3.182 1.010 1.00 91.94 418 LEU A C 1
ATOM 3239 O O . LEU A 1 418 ? 10.297 2.363 0.260 1.00 91.94 418 LEU A O 1
ATOM 3243 N N . ASN A 1 419 ? 11.390 4.305 0.543 1.00 86.94 419 ASN A N 1
ATOM 3244 C CA . ASN A 1 419 ? 11.454 4.616 -0.894 1.00 86.94 419 ASN A CA 1
ATOM 3245 C C . ASN A 1 419 ? 12.374 3.641 -1.656 1.00 86.94 419 ASN A C 1
ATOM 3247 O O . ASN A 1 419 ? 12.042 3.270 -2.782 1.00 86.94 419 ASN A O 1
ATOM 3251 N N . SER A 1 420 ? 13.489 3.188 -1.062 1.00 84.56 420 SER A N 1
ATOM 3252 C CA . SER A 1 420 ? 14.381 2.193 -1.687 1.00 84.56 420 SER A CA 1
ATOM 3253 C C . SER A 1 420 ? 13.655 0.864 -1.931 1.00 84.56 420 SER A C 1
ATOM 3255 O O . SER A 1 420 ? 13.659 0.349 -3.056 1.00 84.56 420 SER A O 1
ATOM 3257 N N . LEU A 1 421 ? 12.960 0.362 -0.901 1.00 87.81 421 LEU A N 1
ATOM 3258 C CA . LEU A 1 421 ? 12.140 -0.853 -0.967 1.00 87.81 421 LEU A CA 1
ATOM 3259 C C . LEU A 1 421 ? 11.018 -0.721 -2.009 1.00 87.81 421 LEU A C 1
ATOM 3261 O O . LEU A 1 421 ? 10.838 -1.602 -2.851 1.00 87.81 421 LEU A O 1
ATOM 3265 N N . HIS A 1 422 ? 10.296 0.403 -1.974 1.00 90.31 422 HIS A N 1
ATOM 3266 C CA . HIS A 1 422 ? 9.223 0.748 -2.906 1.00 90.31 422 HIS A CA 1
ATOM 3267 C C . HIS A 1 422 ? 9.696 0.762 -4.363 1.00 90.31 422 HIS A C 1
ATOM 3269 O O . HIS A 1 422 ? 9.118 0.078 -5.204 1.00 90.31 422 HIS A O 1
ATOM 3275 N N . GLY A 1 423 ? 10.779 1.478 -4.676 1.00 85.56 423 GLY A N 1
ATOM 3276 C CA . GLY A 1 423 ? 11.308 1.536 -6.039 1.00 85.56 423 GLY A CA 1
ATOM 3277 C C . GLY A 1 423 ? 11.624 0.147 -6.600 1.00 85.56 423 GLY A C 1
ATOM 3278 O O . GLY A 1 423 ? 11.205 -0.200 -7.705 1.00 85.56 423 GLY A O 1
ATOM 3279 N N . SER A 1 424 ? 12.298 -0.687 -5.804 1.00 84.94 424 SER A N 1
ATOM 3280 C CA . SER A 1 424 ? 12.666 -2.045 -6.217 1.00 84.94 424 SER A CA 1
ATOM 3281 C C . SER A 1 424 ? 11.454 -2.969 -6.400 1.00 84.94 424 SER A C 1
ATOM 3283 O O . SER A 1 424 ? 11.430 -3.755 -7.350 1.00 84.94 424 SER A O 1
ATOM 3285 N N . VAL A 1 425 ? 10.422 -2.874 -5.545 1.00 90.69 425 VAL A N 1
ATOM 3286 C CA . VAL A 1 425 ? 9.274 -3.801 -5.594 1.00 90.69 425 VAL A CA 1
ATOM 3287 C C . VAL A 1 425 ? 8.452 -3.668 -6.879 1.00 90.69 425 VAL A C 1
ATOM 3289 O O . VAL A 1 425 ? 7.919 -4.670 -7.356 1.00 90.69 425 VAL A O 1
ATOM 3292 N N . HIS A 1 426 ? 8.390 -2.477 -7.487 1.00 91.94 426 HIS A N 1
ATOM 3293 C CA . HIS A 1 426 ? 7.664 -2.258 -8.742 1.00 91.94 426 HIS A CA 1
ATOM 3294 C C . HIS A 1 426 ? 8.224 -3.085 -9.891 1.00 91.94 426 HIS A C 1
ATOM 3296 O O . HIS A 1 426 ? 7.527 -3.950 -10.428 1.00 91.94 426 HIS A O 1
ATOM 3302 N N . LEU A 1 427 ? 9.479 -2.845 -10.284 1.00 88.50 427 LEU A N 1
ATOM 3303 C CA . LEU A 1 427 ? 10.064 -3.570 -11.410 1.00 88.50 427 LEU A CA 1
ATOM 3304 C C . LEU A 1 427 ? 10.292 -5.051 -11.082 1.00 88.50 427 LEU A C 1
ATOM 3306 O O . LEU A 1 427 ? 10.156 -5.869 -11.989 1.00 88.50 427 LEU A O 1
ATOM 3310 N N . ALA A 1 428 ? 10.497 -5.418 -9.811 1.00 88.69 428 ALA A N 1
ATOM 3311 C CA . ALA A 1 428 ? 10.521 -6.815 -9.380 1.00 88.69 428 ALA A CA 1
ATOM 3312 C C . ALA A 1 428 ? 9.160 -7.522 -9.561 1.00 88.69 428 ALA A C 1
ATOM 3314 O O . ALA A 1 428 ? 9.083 -8.563 -10.208 1.00 88.69 428 ALA A O 1
ATOM 3315 N N . GLY A 1 429 ? 8.058 -6.981 -9.036 1.00 88.69 429 GLY A N 1
ATOM 3316 C CA . GLY A 1 429 ? 6.735 -7.613 -9.157 1.00 88.69 429 GLY A CA 1
ATOM 3317 C C . GLY A 1 429 ? 6.046 -7.407 -10.507 1.00 88.69 429 GLY A C 1
ATOM 3318 O O . GLY A 1 429 ? 5.055 -8.078 -10.807 1.00 88.69 429 GLY A O 1
ATOM 3319 N N . GLY A 1 430 ? 6.525 -6.442 -11.291 1.00 88.75 430 GLY A N 1
ATOM 3320 C CA . GLY A 1 430 ? 5.877 -5.972 -12.504 1.00 88.75 430 GLY A CA 1
ATOM 3321 C C . GLY A 1 430 ? 6.624 -6.320 -13.786 1.00 88.75 430 GLY A C 1
ATOM 3322 O O . GLY A 1 430 ? 5.964 -6.719 -14.743 1.00 88.75 430 GLY A O 1
ATOM 3323 N N . GLY A 1 431 ? 7.941 -6.138 -13.845 1.00 88.88 431 GLY A N 1
ATOM 3324 C CA . GLY A 1 431 ? 8.746 -6.378 -15.044 1.00 88.88 431 GLY A CA 1
ATOM 3325 C C . GLY A 1 431 ? 8.382 -5.566 -16.303 1.00 88.88 431 GLY A C 1
ATOM 3326 O O . GLY A 1 431 ? 7.472 -4.730 -16.331 1.00 88.88 431 GLY A O 1
ATOM 3327 N N . THR A 1 432 ? 9.091 -5.853 -17.394 1.00 85.94 432 THR A N 1
ATOM 3328 C CA . THR A 1 432 ? 8.815 -5.349 -18.747 1.00 85.94 432 THR A CA 1
ATOM 3329 C C . THR A 1 432 ? 8.889 -6.470 -19.779 1.00 85.94 432 THR A C 1
ATOM 3331 O O . THR A 1 432 ? 9.635 -7.439 -19.640 1.00 85.94 432 THR A O 1
ATOM 3334 N N . TYR A 1 433 ? 8.120 -6.336 -20.853 1.00 83.50 433 TYR A N 1
ATOM 3335 C CA . TYR A 1 433 ? 8.040 -7.317 -21.934 1.00 83.50 433 TYR A CA 1
ATOM 3336 C C . TYR A 1 433 ? 8.097 -6.621 -23.297 1.00 83.50 433 TYR A C 1
ATOM 3338 O O . TYR A 1 433 ? 8.013 -5.399 -23.392 1.00 83.50 433 TYR A O 1
ATOM 3346 N N . ASP A 1 434 ? 8.245 -7.397 -24.374 1.00 77.25 434 ASP A N 1
ATOM 3347 C CA . ASP A 1 434 ? 8.237 -6.867 -25.745 1.00 77.25 434 ASP A CA 1
ATOM 3348 C C . ASP A 1 434 ? 9.328 -5.784 -25.993 1.00 77.25 434 ASP A C 1
ATOM 3350 O O . ASP A 1 434 ? 9.116 -4.778 -26.674 1.00 77.25 434 ASP A O 1
ATOM 3354 N N . CYS A 1 435 ? 10.522 -5.951 -25.411 1.00 77.50 435 CYS A N 1
ATOM 3355 C CA . CYS A 1 435 ? 11.659 -5.049 -25.635 1.00 77.50 435 CYS A CA 1
ATOM 3356 C C . CYS A 1 435 ? 12.386 -5.334 -26.958 1.00 77.50 435 CYS A C 1
ATOM 3358 O O . CYS A 1 435 ? 12.350 -6.440 -27.492 1.00 77.50 435 CYS A O 1
ATOM 3360 N N . ALA A 1 436 ? 13.078 -4.321 -27.483 1.00 65.38 436 ALA A N 1
ATOM 3361 C CA . ALA A 1 436 ? 13.799 -4.403 -28.757 1.00 65.38 436 ALA A CA 1
ATOM 3362 C C . ALA A 1 436 ? 15.257 -4.900 -28.63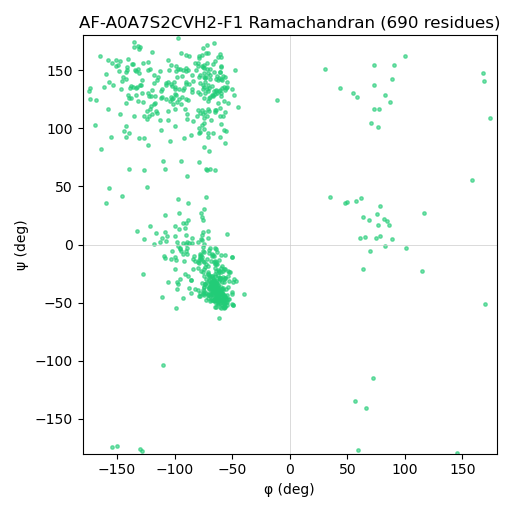2 1.00 65.38 436 ALA A C 1
ATOM 3364 O O . ALA A 1 436 ? 15.980 -4.912 -29.625 1.00 65.38 436 ALA A O 1
ATOM 3365 N N . SER A 1 437 ? 15.699 -5.244 -27.420 1.00 63.81 437 SER A N 1
ATOM 3366 C CA . SER A 1 437 ? 17.094 -5.517 -27.058 1.00 63.81 437 SER A CA 1
ATOM 3367 C C . SER A 1 437 ? 17.522 -6.953 -27.347 1.00 63.81 437 SER A C 1
ATOM 3369 O O . SER A 1 437 ? 16.821 -7.868 -26.920 1.00 63.81 437 SER A O 1
ATOM 3371 N N . GLY A 1 438 ? 18.698 -7.140 -27.963 1.00 56.97 438 GLY A N 1
ATOM 3372 C CA . GLY A 1 438 ? 19.216 -8.362 -28.628 1.00 56.97 438 GLY A CA 1
ATOM 3373 C C . GLY A 1 438 ? 19.269 -9.700 -27.861 1.00 56.97 438 GLY A C 1
ATOM 3374 O O . GLY A 1 438 ? 19.824 -10.673 -28.373 1.00 56.97 438 GLY A O 1
ATOM 3375 N N . GLY A 1 439 ? 18.681 -9.772 -26.671 1.00 60.97 439 GLY A N 1
ATOM 3376 C CA . GLY A 1 439 ? 18.487 -10.970 -25.871 1.00 60.97 439 GLY A CA 1
ATOM 3377 C C . GLY A 1 439 ? 19.657 -11.257 -24.939 1.00 60.97 439 GLY A C 1
ATOM 3378 O O . GLY A 1 439 ? 20.823 -11.110 -25.306 1.00 60.97 439 GLY A O 1
ATOM 3379 N N . PHE A 1 440 ? 19.309 -11.741 -23.747 1.00 68.88 440 PHE A N 1
ATOM 3380 C CA . PHE A 1 440 ? 20.192 -12.344 -22.743 1.00 68.88 440 PHE A CA 1
ATOM 3381 C C . PHE A 1 440 ? 21.274 -13.241 -23.381 1.00 68.88 440 PHE A C 1
ATOM 3383 O O . PHE A 1 440 ? 22.450 -13.110 -23.058 1.00 68.88 440 PHE A O 1
ATOM 3390 N N . GLU A 1 441 ? 20.896 -14.054 -24.377 1.00 74.56 441 GLU A N 1
ATOM 3391 C CA . GLU A 1 441 ? 21.784 -14.941 -25.146 1.00 74.56 441 GLU A CA 1
ATOM 3392 C C . GLU A 1 441 ? 22.944 -14.216 -25.855 1.00 74.56 441 GLU A C 1
ATOM 3394 O O . GLU A 1 441 ? 24.078 -14.692 -25.822 1.00 74.56 441 GLU A O 1
ATOM 3399 N N . THR A 1 442 ? 22.693 -13.059 -26.481 1.00 75.75 442 THR A N 1
ATOM 3400 C CA . THR A 1 442 ? 23.734 -12.289 -27.192 1.00 75.75 442 THR A CA 1
ATOM 3401 C C . THR A 1 442 ? 24.760 -11.735 -26.208 1.00 75.75 442 THR A C 1
ATOM 3403 O O . THR A 1 442 ? 25.954 -11.682 -26.505 1.00 75.75 442 THR A O 1
ATOM 3406 N N . VAL A 1 443 ? 24.303 -11.344 -25.019 1.00 78.25 443 VAL A N 1
ATOM 3407 C CA . VAL A 1 443 ? 25.166 -10.788 -23.977 1.00 78.25 443 VAL A CA 1
ATOM 3408 C C . VAL A 1 443 ? 25.940 -11.889 -23.266 1.00 78.25 443 VAL A C 1
ATOM 3410 O O . VAL A 1 443 ? 27.143 -11.751 -23.072 1.00 78.25 443 VAL A O 1
ATOM 3413 N N . HIS A 1 444 ? 25.293 -13.014 -22.962 1.00 82.69 444 HIS A N 1
ATOM 3414 C CA . HIS A 1 444 ? 25.936 -14.203 -22.404 1.00 82.69 444 HIS A CA 1
ATOM 3415 C C . HIS A 1 444 ? 27.030 -14.733 -23.336 1.00 82.69 444 HIS A C 1
ATOM 3417 O O . HIS A 1 444 ? 28.145 -14.982 -22.882 1.00 82.69 444 HIS A O 1
ATOM 3423 N N . ALA A 1 445 ? 26.781 -14.776 -24.647 1.00 83.75 445 ALA A N 1
ATOM 3424 C CA . ALA A 1 445 ? 27.791 -15.150 -25.638 1.00 83.75 445 ALA A CA 1
ATOM 3425 C C . ALA A 1 445 ? 29.005 -14.196 -25.692 1.00 83.75 445 ALA A C 1
ATOM 3427 O O . ALA A 1 445 ? 30.098 -14.639 -26.046 1.00 83.75 445 ALA A O 1
ATOM 3428 N N . ALA A 1 446 ? 28.831 -12.913 -25.354 1.00 82.12 446 ALA A N 1
ATOM 3429 C CA . ALA A 1 446 ? 29.908 -11.920 -25.324 1.00 82.12 446 ALA A CA 1
ATOM 3430 C C . ALA A 1 446 ? 30.674 -11.906 -23.988 1.00 82.12 446 ALA A C 1
ATOM 3432 O O . ALA A 1 446 ? 31.897 -11.813 -23.964 1.00 82.12 446 ALA A O 1
ATOM 3433 N N . VAL A 1 447 ? 29.962 -12.006 -22.866 1.00 83.50 447 VAL A N 1
ATOM 3434 C CA . VAL A 1 447 ? 30.536 -11.996 -21.511 1.00 83.50 447 VAL A CA 1
ATOM 3435 C C . VAL A 1 447 ? 31.232 -13.328 -21.191 1.00 83.50 447 VAL A C 1
ATOM 3437 O O . VAL A 1 447 ? 32.286 -13.344 -20.555 1.00 83.50 447 VAL A O 1
ATOM 3440 N N . GLY A 1 448 ? 30.672 -14.442 -21.670 1.00 85.69 448 GLY A N 1
ATOM 3441 C CA . GLY A 1 448 ? 31.153 -15.801 -21.425 1.00 85.69 448 GLY A CA 1
ATOM 3442 C C . GLY A 1 448 ? 30.882 -16.306 -20.003 1.00 85.69 448 GLY A C 1
ATOM 3443 O O . GLY A 1 448 ? 30.794 -15.535 -19.050 1.00 85.69 448 GLY A O 1
ATOM 3444 N N . ASP A 1 449 ? 30.795 -17.630 -19.851 1.00 84.44 449 ASP A N 1
ATOM 3445 C CA . ASP A 1 449 ? 30.349 -18.303 -18.615 1.00 84.44 449 ASP A CA 1
ATOM 3446 C C . ASP A 1 449 ? 31.106 -17.876 -17.341 1.00 84.44 449 ASP A C 1
ATOM 3448 O O . ASP A 1 449 ? 30.530 -17.848 -16.260 1.00 84.44 449 ASP A O 1
ATOM 3452 N N . ILE A 1 450 ? 32.392 -17.518 -17.455 1.00 81.31 450 ILE A N 1
ATOM 3453 C CA . ILE A 1 450 ? 33.251 -17.138 -16.316 1.00 81.31 450 ILE A CA 1
ATOM 3454 C C . ILE A 1 450 ? 32.793 -15.830 -15.656 1.00 81.31 450 ILE A C 1
ATOM 3456 O O . ILE A 1 450 ? 32.860 -15.697 -14.436 1.00 81.31 450 ILE A O 1
ATOM 3460 N N . TYR A 1 451 ? 32.361 -14.861 -16.461 1.00 81.50 451 TYR A N 1
ATOM 3461 C CA . TYR A 1 451 ? 31.938 -13.539 -15.993 1.00 81.50 451 TYR A CA 1
ATOM 3462 C C . TYR A 1 451 ? 30.414 -13.402 -15.960 1.00 81.50 451 TYR A C 1
ATOM 3464 O O . TYR A 1 451 ? 29.902 -12.387 -15.482 1.00 81.50 451 TYR A O 1
ATOM 3472 N N . TRP A 1 452 ? 29.698 -14.419 -16.454 1.00 82.69 452 TRP A N 1
ATOM 3473 C CA . TRP A 1 452 ? 28.264 -14.361 -16.673 1.00 82.69 452 TRP A CA 1
ATOM 3474 C C . TRP A 1 452 ? 27.482 -14.065 -15.399 1.00 82.69 452 TRP A C 1
ATOM 3476 O O . TRP A 1 452 ? 26.739 -13.095 -15.392 1.00 82.69 452 TRP A O 1
ATOM 3486 N N . GLU A 1 453 ? 27.696 -14.803 -14.307 1.00 79.44 453 GLU A N 1
ATOM 3487 C CA . GLU A 1 453 ? 26.924 -14.596 -13.070 1.00 79.44 453 GLU A CA 1
ATOM 3488 C C . GLU A 1 453 ? 27.128 -13.200 -12.457 1.00 79.44 453 GLU A C 1
ATOM 3490 O O . GLU A 1 453 ? 26.159 -12.546 -12.075 1.00 79.44 453 GLU A O 1
ATOM 3495 N N . LYS A 1 454 ? 28.365 -12.679 -12.452 1.00 79.69 454 LYS A N 1
ATOM 3496 C CA . LYS A 1 454 ? 28.660 -11.315 -11.965 1.00 79.69 454 LYS A CA 1
ATOM 3497 C C . LYS A 1 454 ? 27.962 -10.257 -12.816 1.00 79.69 454 LYS A C 1
ATOM 3499 O O . LYS A 1 454 ? 27.318 -9.349 -12.298 1.00 79.69 454 LYS A O 1
ATOM 3504 N N . TYR A 1 455 ? 28.052 -10.401 -14.137 1.00 79.94 455 TYR A N 1
ATOM 3505 C CA . TYR A 1 455 ? 27.378 -9.512 -15.075 1.00 79.94 455 TYR A CA 1
ATOM 3506 C C . TYR A 1 455 ? 25.847 -9.638 -15.002 1.00 79.94 455 TYR A C 1
ATOM 3508 O O . TYR A 1 455 ? 25.135 -8.642 -15.134 1.00 79.94 455 TYR A O 1
ATOM 3516 N N . ARG A 1 456 ? 25.325 -10.845 -14.772 1.00 78.88 456 ARG A N 1
ATOM 3517 C CA . ARG A 1 456 ? 23.899 -11.140 -14.617 1.00 78.88 456 ARG A CA 1
ATOM 3518 C C . ARG A 1 456 ? 23.344 -10.482 -13.360 1.00 78.88 456 ARG A C 1
ATOM 3520 O O . ARG A 1 456 ? 22.328 -9.807 -13.473 1.00 78.88 456 ARG A O 1
ATOM 3527 N N . SER A 1 457 ? 24.010 -10.615 -12.208 1.00 76.94 457 SER A N 1
ATOM 3528 C CA . SER A 1 457 ? 23.606 -9.922 -10.974 1.00 76.94 457 SER A CA 1
ATOM 3529 C C . SER A 1 457 ? 23.568 -8.408 -11.198 1.00 76.94 457 SER A C 1
ATOM 3531 O O . SER A 1 457 ? 22.516 -7.781 -11.090 1.00 76.94 457 SER A O 1
ATOM 3533 N N . PHE A 1 458 ? 24.679 -7.844 -11.679 1.00 80.00 458 PHE A N 1
ATOM 3534 C CA . PHE A 1 458 ? 24.798 -6.424 -12.006 1.00 80.00 458 PHE A CA 1
ATOM 3535 C C . PHE A 1 458 ? 23.704 -5.916 -12.951 1.00 80.00 458 PHE A C 1
ATOM 3537 O O . PHE A 1 458 ? 23.091 -4.881 -12.694 1.00 80.00 458 PHE A O 1
ATOM 3544 N N . THR A 1 459 ? 23.421 -6.644 -14.035 1.00 77.88 459 THR A N 1
ATOM 3545 C CA . THR A 1 459 ? 22.375 -6.246 -14.987 1.00 77.88 459 THR A CA 1
ATOM 3546 C C . THR A 1 459 ? 20.963 -6.439 -14.460 1.00 77.88 459 THR A C 1
ATOM 3548 O O . THR A 1 459 ? 20.113 -5.630 -14.821 1.00 77.88 459 THR A O 1
ATOM 3551 N N . LYS A 1 460 ? 20.695 -7.412 -13.575 1.00 80.06 460 LYS A N 1
ATOM 3552 C CA . LYS A 1 460 ? 19.420 -7.480 -12.841 1.00 80.06 460 LYS A CA 1
ATOM 3553 C C . LYS A 1 460 ? 19.253 -6.244 -11.950 1.00 80.06 460 LYS A C 1
ATOM 3555 O O . LYS A 1 460 ? 18.242 -5.559 -12.080 1.00 80.06 460 LYS A O 1
ATOM 3560 N N . SER A 1 461 ? 20.247 -5.901 -11.127 1.00 78.44 461 SER A N 1
ATOM 3561 C CA . SER A 1 461 ? 20.194 -4.735 -10.225 1.00 78.44 461 SER A CA 1
ATOM 3562 C C . SER A 1 461 ? 20.042 -3.411 -10.988 1.00 78.44 461 SER A C 1
ATOM 3564 O O . SER A 1 461 ? 19.181 -2.598 -10.652 1.00 78.44 461 SER A O 1
ATOM 3566 N N . LEU A 1 462 ? 20.786 -3.228 -12.087 1.00 78.25 462 LEU A N 1
ATOM 3567 C CA . LEU A 1 462 ? 20.603 -2.107 -13.020 1.00 78.25 462 LEU A CA 1
ATOM 3568 C C . LEU A 1 462 ? 19.192 -2.076 -13.628 1.00 78.25 462 LEU A C 1
ATOM 3570 O O . LEU A 1 462 ? 18.554 -1.023 -13.661 1.00 78.25 462 LEU A O 1
ATOM 3574 N N . ALA A 1 463 ? 18.692 -3.222 -14.099 1.00 81.19 463 ALA A N 1
ATOM 3575 C CA . ALA A 1 463 ? 17.376 -3.326 -14.718 1.00 81.19 463 ALA A CA 1
ATOM 3576 C C . ALA A 1 463 ? 16.250 -2.996 -13.729 1.00 81.19 463 ALA A C 1
ATOM 3578 O O . ALA A 1 463 ? 15.318 -2.295 -14.108 1.00 81.19 463 ALA A O 1
ATOM 3579 N N . ILE A 1 464 ? 16.340 -3.406 -12.463 1.00 81.94 464 ILE A N 1
ATOM 3580 C CA . ILE A 1 464 ? 15.350 -3.073 -11.419 1.00 81.94 464 ILE A CA 1
ATOM 3581 C C . ILE A 1 464 ? 15.334 -1.566 -11.115 1.00 81.94 464 ILE A C 1
ATOM 3583 O O . ILE A 1 464 ? 14.277 -1.013 -10.822 1.00 81.94 464 ILE A O 1
ATOM 3587 N N . LYS A 1 465 ? 16.472 -0.878 -11.261 1.00 80.38 465 LYS A N 1
ATOM 3588 C CA . LYS A 1 465 ? 16.582 0.589 -11.160 1.00 80.38 465 LYS A CA 1
ATOM 3589 C C . LYS A 1 465 ? 16.400 1.317 -12.503 1.00 80.38 465 LYS A C 1
ATOM 3591 O O . LYS A 1 465 ? 16.704 2.500 -12.618 1.00 80.38 465 LYS A O 1
ATOM 3596 N N . SER A 1 466 ? 15.895 0.653 -13.549 1.00 79.81 466 SER A N 1
ATOM 3597 C CA . SER A 1 466 ? 15.718 1.304 -14.860 1.00 79.81 466 SER A CA 1
ATOM 3598 C C . SER A 1 466 ? 14.591 2.334 -14.911 1.00 79.81 466 SER A C 1
ATOM 3600 O O . SER A 1 466 ? 14.692 3.294 -15.677 1.00 79.81 466 SER A O 1
ATOM 3602 N N . TYR A 1 467 ? 13.593 2.238 -14.027 1.00 77.19 467 TYR A N 1
ATOM 3603 C CA . TYR A 1 467 ? 12.561 3.271 -13.911 1.00 77.19 467 TYR A CA 1
ATOM 3604 C C . TYR A 1 467 ? 13.138 4.627 -13.443 1.00 77.19 467 TYR A C 1
ATOM 3606 O O . TYR A 1 467 ? 12.673 5.660 -13.928 1.00 77.19 467 TYR A O 1
ATOM 3614 N N . ASP A 1 468 ? 14.187 4.641 -12.600 1.00 74.38 468 ASP A N 1
ATOM 3615 C CA . ASP A 1 468 ? 14.867 5.868 -12.131 1.00 74.38 468 ASP A CA 1
ATOM 3616 C C . ASP A 1 468 ? 15.542 6.646 -13.279 1.00 74.38 468 ASP A C 1
ATOM 3618 O O . ASP A 1 468 ? 15.883 7.817 -13.133 1.00 74.38 468 ASP A O 1
ATOM 3622 N N . PHE A 1 469 ? 15.714 6.021 -14.448 1.00 71.38 469 PHE A N 1
ATOM 3623 C CA . PHE A 1 469 ? 16.191 6.675 -15.669 1.00 71.38 469 PHE A CA 1
ATOM 3624 C C . PHE A 1 469 ? 15.048 7.071 -16.605 1.00 71.38 469 PHE A C 1
ATOM 3626 O O . PHE A 1 469 ? 15.151 8.078 -17.304 1.00 71.38 469 PHE A O 1
ATOM 3633 N N . TRP A 1 470 ? 13.959 6.298 -16.634 1.00 73.50 470 TRP A N 1
ATOM 3634 C CA . TRP A 1 470 ? 12.819 6.567 -17.515 1.00 73.50 470 TRP A CA 1
ATOM 3635 C C . TRP A 1 470 ? 12.004 7.794 -17.104 1.00 73.50 470 TRP A C 1
ATOM 3637 O O . TRP A 1 470 ? 11.351 8.390 -17.962 1.00 73.50 470 TRP A O 1
ATOM 3647 N N . ASP A 1 471 ? 12.029 8.163 -15.822 1.00 66.50 471 ASP A N 1
ATOM 3648 C CA . ASP A 1 471 ? 11.161 9.208 -15.277 1.00 66.50 471 ASP A CA 1
ATOM 3649 C C . ASP A 1 471 ? 11.826 10.605 -15.140 1.00 66.50 471 ASP A C 1
ATOM 3651 O O . ASP A 1 471 ? 11.300 11.542 -15.748 1.00 66.50 471 ASP A O 1
ATOM 3655 N N . PRO A 1 472 ? 12.976 10.798 -14.457 1.00 54.78 472 PRO A N 1
ATOM 3656 C CA . PRO A 1 472 ? 13.612 12.120 -14.333 1.00 54.78 472 PRO A CA 1
ATOM 3657 C C . PRO A 1 472 ? 14.646 12.466 -15.423 1.00 54.78 472 PRO A C 1
ATOM 3659 O O . PRO A 1 472 ? 14.891 13.646 -15.667 1.00 54.78 472 PRO A O 1
ATOM 3662 N N . LEU A 1 473 ? 15.285 11.474 -16.060 1.00 51.81 473 LEU A N 1
ATOM 3663 C CA . LEU A 1 473 ? 16.401 11.679 -17.010 1.00 51.81 473 LEU A CA 1
ATOM 3664 C C . LEU A 1 473 ? 16.031 11.408 -18.475 1.00 51.81 473 LEU A C 1
ATOM 3666 O O . LEU A 1 473 ? 16.804 11.705 -19.388 1.00 51.81 473 LEU A O 1
ATOM 3670 N N . GLY A 1 474 ? 14.868 10.805 -18.696 1.00 56.38 474 GLY A N 1
ATOM 3671 C CA . GLY A 1 474 ? 14.470 10.277 -19.983 1.00 56.38 474 GLY A CA 1
ATOM 3672 C C . GLY A 1 474 ? 13.990 11.350 -20.956 1.00 56.38 474 GLY A C 1
ATOM 3673 O O . GLY A 1 474 ? 12.801 11.666 -20.990 1.00 56.38 474 GLY A O 1
ATOM 3674 N N . ASP A 1 475 ? 14.884 11.805 -21.835 1.00 68.81 475 ASP A N 1
ATOM 3675 C CA . ASP A 1 475 ? 14.549 12.440 -23.121 1.00 68.81 475 ASP A CA 1
ATOM 3676 C C . ASP A 1 475 ? 13.841 11.415 -24.049 1.00 68.81 475 ASP A C 1
ATOM 3678 O O . ASP A 1 475 ? 14.371 10.995 -25.086 1.00 68.81 475 ASP A O 1
ATOM 3682 N N . PHE A 1 476 ? 12.657 10.944 -23.653 1.00 77.12 476 PHE A N 1
ATOM 3683 C CA . PHE A 1 476 ? 11.821 10.042 -24.438 1.00 77.12 476 PHE A CA 1
ATOM 3684 C C . PHE A 1 476 ? 10.887 10.837 -25.341 1.00 77.12 476 PHE A C 1
ATOM 3686 O O . PHE A 1 476 ? 9.924 11.462 -24.895 1.00 77.12 476 PHE A O 1
ATOM 3693 N N . GLU A 1 477 ? 11.119 10.731 -26.644 1.00 83.38 477 GLU A N 1
ATOM 3694 C CA . GLU A 1 477 ? 10.133 11.109 -27.644 1.00 83.38 477 GLU A CA 1
ATOM 3695 C C . GLU A 1 477 ? 9.077 10.001 -27.706 1.00 83.38 477 GLU A C 1
ATOM 3697 O O . GLU A 1 477 ? 9.308 8.914 -28.241 1.00 83.38 477 GLU A O 1
ATOM 3702 N N . CYS A 1 478 ? 7.922 10.263 -27.098 1.00 84.06 478 CYS A N 1
ATOM 3703 C CA . CYS A 1 478 ? 6.768 9.374 -27.123 1.00 84.06 478 CYS A CA 1
ATOM 3704 C C . CYS A 1 478 ? 5.755 9.787 -28.202 1.00 84.06 478 CYS A C 1
ATOM 3706 O O . CYS A 1 478 ? 5.624 10.976 -28.513 1.00 84.06 478 CYS A O 1
ATOM 3708 N N . PRO A 1 479 ? 4.986 8.830 -28.753 1.00 85.44 479 PRO A N 1
ATOM 3709 C CA . PRO A 1 479 ? 3.864 9.143 -29.627 1.00 85.44 479 PRO A CA 1
ATOM 3710 C C . PRO A 1 479 ? 2.825 9.985 -28.878 1.00 85.44 479 PRO A C 1
ATOM 3712 O O . PRO A 1 479 ? 2.628 9.813 -27.676 1.00 85.44 479 PRO A O 1
ATOM 3715 N N . VAL A 1 480 ? 2.121 10.863 -29.598 1.00 85.81 480 VAL A N 1
ATOM 3716 C CA . VAL A 1 480 ? 1.080 11.724 -29.010 1.00 85.81 480 VAL A CA 1
ATOM 3717 C C . VAL A 1 480 ? 0.042 10.858 -28.272 1.00 85.81 480 VAL A C 1
ATOM 3719 O O . VAL A 1 480 ? -0.395 9.848 -28.839 1.00 85.81 480 VAL A O 1
ATOM 3722 N N . PRO A 1 481 ? -0.390 11.225 -27.052 1.00 84.06 481 PRO A N 1
ATOM 3723 C CA . PRO A 1 481 ? -1.391 10.468 -26.310 1.00 84.06 481 PRO A CA 1
ATOM 3724 C C . PRO A 1 481 ? -2.650 10.158 -27.129 1.00 84.06 481 PRO A C 1
ATOM 3726 O O . PRO A 1 481 ? -3.182 11.012 -27.840 1.00 84.06 481 PRO A O 1
ATOM 3729 N N . GLY A 1 482 ? -3.106 8.907 -27.065 1.00 80.69 482 GLY A N 1
ATOM 3730 C CA . GLY A 1 482 ? -4.247 8.409 -27.843 1.00 80.69 482 GLY A CA 1
ATOM 3731 C C . GLY A 1 482 ? -4.067 8.358 -29.372 1.00 80.69 482 GLY A C 1
ATOM 3732 O O . GLY A 1 482 ? -5.036 8.057 -30.068 1.00 80.69 482 GLY A O 1
ATOM 3733 N N . SER A 1 483 ? -2.877 8.635 -29.922 1.00 86.00 483 SER A N 1
ATOM 3734 C CA . SER A 1 483 ? -2.623 8.524 -31.372 1.00 86.00 483 SER A CA 1
ATOM 3735 C C . SER A 1 483 ? -2.500 7.081 -31.874 1.00 86.00 483 SER A C 1
ATOM 3737 O O . SER A 1 483 ? -2.592 6.845 -33.081 1.00 86.00 483 SER A O 1
ATOM 3739 N N . CYS A 1 484 ? -2.328 6.118 -30.965 1.00 85.94 484 CYS A N 1
ATOM 3740 C CA . CYS A 1 484 ? -2.106 4.715 -31.283 1.00 85.94 484 CYS A CA 1
ATOM 3741 C C . CYS A 1 484 ? -3.368 3.860 -31.163 1.00 85.94 484 CYS A C 1
ATOM 3743 O O . CYS A 1 484 ? -4.123 3.933 -30.193 1.00 85.94 484 CYS A O 1
ATOM 3745 N N . ASP A 1 485 ? -3.574 3.006 -32.165 1.00 81.12 485 ASP A N 1
ATOM 3746 C CA . ASP A 1 485 ? -4.757 2.160 -32.274 1.00 81.12 485 ASP A CA 1
ATOM 3747 C C . ASP A 1 485 ? -4.673 0.946 -31.336 1.00 81.12 485 ASP A C 1
ATOM 3749 O O . ASP A 1 485 ? -3.882 0.024 -31.540 1.00 81.12 485 ASP A O 1
ATOM 3753 N N . THR A 1 486 ? -5.550 0.909 -30.332 1.00 69.38 486 THR A N 1
ATOM 3754 C CA . THR A 1 486 ? -5.717 -0.235 -29.419 1.00 69.38 486 THR A CA 1
ATOM 3755 C C . THR A 1 486 ? -6.210 -1.506 -30.115 1.00 69.38 486 THR A C 1
ATOM 3757 O O . THR A 1 486 ? -6.116 -2.592 -29.545 1.00 69.38 486 THR A O 1
ATOM 3760 N N . THR A 1 487 ? -6.750 -1.394 -31.332 1.00 67.06 487 THR A N 1
ATOM 3761 C CA . THR A 1 487 ? -7.224 -2.517 -32.153 1.00 67.06 487 THR A CA 1
ATOM 3762 C C . THR A 1 487 ? -6.166 -3.053 -33.117 1.00 67.06 487 THR A C 1
ATOM 3764 O O . THR A 1 487 ? -6.428 -4.035 -33.814 1.00 67.06 487 THR A O 1
ATOM 3767 N N . SER A 1 488 ? -4.949 -2.490 -33.101 1.00 59.16 488 SER A N 1
ATOM 3768 C CA . SER A 1 488 ? -3.769 -3.006 -33.805 1.00 59.16 488 SER A CA 1
ATOM 3769 C C . SER A 1 488 ? -3.264 -4.313 -33.174 1.00 59.16 488 SER A C 1
ATOM 3771 O O . SER A 1 488 ? -2.149 -4.407 -32.664 1.00 59.16 488 SER A O 1
ATOM 3773 N N . THR A 1 489 ? -4.080 -5.365 -33.240 1.00 48.31 489 THR A N 1
ATOM 3774 C CA . THR A 1 489 ? -3.813 -6.702 -32.692 1.00 48.31 489 THR A CA 1
ATOM 3775 C C . THR A 1 489 ? -2.801 -7.502 -33.520 1.00 48.31 489 THR A C 1
ATOM 3777 O O . THR A 1 489 ? -2.862 -8.733 -33.555 1.00 48.31 489 THR A O 1
ATOM 3780 N N . THR A 1 490 ? -1.844 -6.841 -34.178 1.00 51.03 490 THR A N 1
ATOM 3781 C CA . THR A 1 490 ? -0.569 -7.451 -34.585 1.00 51.03 490 THR A CA 1
ATOM 3782 C C . THR A 1 490 ? 0.289 -7.677 -33.346 1.00 51.03 490 THR A C 1
ATOM 3784 O O . THR A 1 490 ? 1.357 -7.098 -33.174 1.00 51.03 490 THR A O 1
ATOM 3787 N N . TYR A 1 491 ? -0.230 -8.550 -32.489 1.00 47.44 491 TYR A N 1
ATOM 3788 C CA . TYR A 1 491 ? 0.484 -9.252 -31.446 1.00 47.44 491 TYR A CA 1
ATOM 3789 C C . TYR A 1 491 ? 1.647 -9.990 -32.115 1.00 47.44 491 TYR A C 1
ATOM 3791 O O . TYR A 1 491 ? 1.467 -11.047 -32.730 1.00 47.44 491 TYR A O 1
ATOM 3799 N N . VAL A 1 492 ? 2.830 -9.380 -32.073 1.00 47.31 492 VAL A N 1
ATOM 3800 C CA . VAL A 1 492 ? 4.074 -10.046 -32.454 1.00 47.31 492 VAL A CA 1
ATOM 3801 C C . VAL A 1 492 ? 4.254 -11.156 -31.430 1.00 47.31 492 VAL A C 1
ATOM 3803 O O . VAL A 1 492 ? 4.322 -10.886 -30.232 1.00 47.31 492 VAL A O 1
ATOM 3806 N N . SER A 1 493 ? 4.217 -12.419 -31.867 1.00 43.72 493 SER A N 1
ATOM 3807 C CA . SER A 1 493 ? 4.305 -13.509 -30.896 1.00 43.72 493 SER A CA 1
ATOM 3808 C C . SER A 1 493 ? 5.675 -13.454 -30.204 1.00 43.72 493 SER A C 1
ATOM 3810 O O . SER A 1 493 ? 6.662 -13.193 -30.900 1.00 43.72 493 SER A O 1
ATOM 3812 N N . PRO A 1 494 ? 5.768 -13.753 -28.892 1.00 46.19 494 PRO A N 1
ATOM 3813 C CA . PRO A 1 494 ? 7.013 -13.631 -28.124 1.00 46.19 494 PRO A CA 1
ATOM 3814 C C . PRO A 1 494 ? 8.225 -14.345 -28.741 1.00 46.19 494 PRO A C 1
ATOM 3816 O O . PRO A 1 494 ? 9.362 -13.977 -28.477 1.00 46.19 494 PRO A O 1
ATOM 3819 N N . ASN A 1 495 ? 7.980 -15.356 -29.584 1.00 43.50 495 ASN A N 1
ATOM 3820 C CA . ASN A 1 495 ? 9.001 -16.211 -30.187 1.00 43.50 495 ASN A CA 1
ATOM 3821 C C . ASN A 1 495 ? 9.248 -15.937 -31.684 1.00 43.50 495 ASN A C 1
ATOM 3823 O O . ASN A 1 495 ? 9.944 -16.718 -32.335 1.00 43.50 495 ASN A O 1
ATOM 3827 N N . THR A 1 496 ? 8.657 -14.896 -32.284 1.00 40.28 496 THR A N 1
ATOM 3828 C CA . THR A 1 496 ? 8.750 -14.663 -33.739 1.00 40.28 496 THR A CA 1
ATOM 3829 C C . THR A 1 496 ? 9.149 -13.236 -34.078 1.00 40.28 496 THR A C 1
ATOM 3831 O O . THR A 1 496 ? 8.282 -12.394 -34.301 1.00 40.28 496 THR A O 1
ATOM 3834 N N . SER A 1 497 ? 10.466 -13.050 -34.217 1.00 46.25 497 SER A N 1
ATOM 3835 C CA . SER A 1 497 ? 11.183 -11.829 -34.618 1.00 46.25 497 SER A CA 1
ATOM 3836 C C . SER A 1 497 ? 10.957 -10.599 -33.738 1.00 46.25 497 SER A C 1
ATOM 3838 O O . SER A 1 497 ? 9.831 -10.163 -33.544 1.00 46.25 497 SER A O 1
ATOM 3840 N N . TRP A 1 498 ? 12.085 -10.031 -33.301 1.00 49.97 498 TRP A N 1
ATOM 3841 C CA . TRP A 1 498 ? 12.292 -8.662 -32.827 1.00 49.97 498 TRP A CA 1
ATOM 3842 C C . TRP A 1 498 ? 11.127 -7.703 -33.091 1.00 49.97 498 TRP A C 1
ATOM 3844 O O . TRP A 1 498 ? 10.764 -7.549 -34.264 1.00 49.97 498 TRP A O 1
ATOM 3854 N N . PRO A 1 499 ? 10.572 -7.032 -32.059 1.00 52.38 499 PRO A N 1
ATOM 3855 C CA . PRO A 1 499 ? 9.521 -6.058 -32.290 1.00 52.38 499 PRO A CA 1
ATOM 3856 C C . PRO A 1 499 ? 10.003 -5.008 -33.276 1.00 52.38 499 PRO A C 1
ATOM 3858 O O . PRO A 1 499 ? 11.114 -4.491 -33.156 1.00 52.38 499 PRO A O 1
ATOM 3861 N N . ASP A 1 500 ? 9.153 -4.728 -34.260 1.00 59.06 500 ASP A N 1
ATOM 3862 C CA . ASP A 1 500 ? 9.489 -3.862 -35.378 1.00 59.06 500 ASP A CA 1
ATOM 3863 C C . ASP A 1 500 ? 9.941 -2.484 -34.851 1.00 59.06 500 ASP A C 1
ATOM 3865 O O . ASP A 1 500 ? 9.121 -1.765 -34.269 1.00 59.06 500 ASP A O 1
ATOM 3869 N N . PRO A 1 501 ? 11.217 -2.087 -35.032 1.00 59.50 501 PRO A N 1
ATOM 3870 C CA . PRO A 1 501 ? 11.702 -0.789 -34.572 1.00 59.50 501 PRO A CA 1
ATOM 3871 C C . PRO A 1 501 ? 11.073 0.375 -35.352 1.00 59.50 501 PRO A C 1
ATOM 3873 O O . PRO A 1 501 ? 11.253 1.525 -34.968 1.00 59.50 501 PRO A O 1
ATOM 3876 N N . SER A 1 502 ? 10.321 0.098 -36.426 1.00 64.12 502 SER A N 1
ATOM 3877 C CA . SER A 1 502 ? 9.480 1.077 -37.117 1.00 64.12 502 SER A CA 1
ATOM 3878 C C . SER A 1 502 ? 8.064 1.210 -36.542 1.00 64.12 502 SER A C 1
ATOM 3880 O O . SER A 1 502 ? 7.292 2.018 -37.058 1.00 64.12 502 SER A O 1
ATOM 3882 N N . ASN A 1 503 ? 7.708 0.476 -35.476 1.00 73.62 503 ASN A N 1
ATOM 3883 C CA . ASN A 1 503 ? 6.433 0.651 -34.778 1.00 73.62 503 ASN A CA 1
ATOM 3884 C C . ASN A 1 503 ? 6.338 2.086 -34.209 1.00 73.62 503 ASN A C 1
ATOM 3886 O O . ASN A 1 503 ? 7.029 2.397 -33.235 1.00 73.62 503 ASN A O 1
ATOM 3890 N N . PRO A 1 504 ? 5.456 2.952 -34.751 1.00 75.31 504 PRO A N 1
ATOM 3891 C CA . PRO A 1 504 ? 5.383 4.364 -34.380 1.00 75.31 504 PRO A CA 1
ATOM 3892 C C . PRO A 1 504 ? 4.705 4.593 -33.022 1.00 75.31 504 PRO A C 1
ATOM 3894 O O . PRO A 1 504 ? 4.473 5.737 -32.650 1.00 75.31 504 PRO A O 1
ATOM 3897 N N . CYS A 1 505 ? 4.348 3.521 -32.307 1.00 79.88 505 CYS A N 1
ATOM 3898 C CA . CYS A 1 505 ? 3.631 3.535 -31.036 1.00 79.88 505 CYS A CA 1
ATOM 3899 C C . CYS A 1 505 ? 4.502 3.142 -29.834 1.00 79.88 505 CYS A C 1
ATOM 3901 O O . CYS A 1 505 ? 4.001 2.674 -28.809 1.00 79.88 505 CYS A O 1
ATOM 3903 N N . ARG A 1 506 ? 5.816 3.343 -29.964 1.00 79.25 506 ARG A N 1
ATOM 3904 C CA . ARG A 1 506 ? 6.818 3.168 -28.910 1.00 79.25 506 ARG A CA 1
ATOM 3905 C C . ARG A 1 506 ? 7.501 4.493 -28.617 1.00 79.25 506 ARG A C 1
ATOM 3907 O O . ARG A 1 506 ? 7.729 5.278 -29.530 1.00 79.25 506 ARG A O 1
ATOM 3914 N N . CYS A 1 507 ? 7.855 4.708 -27.356 1.00 79.69 507 CYS A N 1
ATOM 3915 C CA . CYS A 1 507 ? 8.745 5.799 -26.989 1.00 79.69 507 CYS A CA 1
ATOM 3916 C C . CYS A 1 507 ? 10.182 5.477 -27.415 1.00 79.69 507 CYS A C 1
ATOM 3918 O O . CYS A 1 507 ? 10.643 4.343 -27.253 1.00 79.69 507 CYS A O 1
ATOM 3920 N N . SER A 1 508 ? 10.894 6.478 -27.922 1.00 77.56 508 SER A N 1
ATOM 3921 C CA . SER A 1 508 ? 12.310 6.391 -28.283 1.00 77.56 508 SER A CA 1
ATOM 3922 C C . SER A 1 508 ? 13.115 7.437 -27.526 1.00 77.56 508 SER A C 1
ATOM 3924 O O . SER A 1 508 ? 12.793 8.620 -27.584 1.00 77.56 508 SER A O 1
ATOM 3926 N N . HIS A 1 509 ? 14.184 7.022 -26.850 1.00 80.94 509 HIS A N 1
ATOM 3927 C CA . HIS A 1 509 ? 15.100 7.962 -26.207 1.00 80.94 509 HIS A CA 1
ATOM 3928 C C . HIS A 1 509 ? 15.957 8.698 -27.255 1.00 80.94 509 HIS A C 1
ATOM 3930 O O . HIS A 1 509 ? 16.427 8.083 -28.215 1.00 80.94 509 HIS A O 1
ATOM 3936 N N . THR A 1 510 ? 16.269 9.978 -27.047 1.00 72.75 510 THR A N 1
ATOM 3937 C CA . THR A 1 510 ? 17.277 10.721 -27.843 1.00 72.75 510 THR A CA 1
ATOM 3938 C C . THR A 1 510 ? 18.655 10.041 -27.905 1.00 72.75 510 THR A C 1
ATOM 3940 O O . THR A 1 510 ? 19.361 10.170 -28.903 1.00 72.75 510 THR A O 1
ATOM 3943 N N . LEU A 1 511 ? 19.020 9.235 -26.897 1.00 71.31 511 LEU A N 1
ATOM 3944 C CA . LEU A 1 511 ? 20.237 8.409 -26.869 1.00 71.31 511 LEU A CA 1
ATOM 3945 C C . LEU A 1 511 ? 20.209 7.208 -27.839 1.00 71.31 511 LEU A C 1
ATOM 3947 O O . LEU A 1 511 ? 21.142 6.407 -27.862 1.00 71.31 511 LEU A O 1
ATOM 3951 N N . THR A 1 512 ? 19.182 7.072 -28.684 1.00 62.28 512 THR A N 1
ATOM 3952 C CA . THR A 1 512 ? 19.089 6.013 -29.708 1.00 62.28 512 THR A CA 1
ATOM 3953 C C . THR A 1 512 ? 20.204 6.043 -30.761 1.00 62.28 512 THR A C 1
ATOM 3955 O O . THR A 1 512 ? 20.408 5.033 -31.429 1.00 62.28 512 THR A O 1
ATOM 3958 N N . ALA A 1 513 ? 20.988 7.123 -30.852 1.00 61.19 513 ALA A N 1
ATOM 3959 C CA . ALA A 1 513 ? 22.231 7.197 -31.632 1.00 61.19 513 ALA A CA 1
ATOM 3960 C C . ALA A 1 513 ? 23.445 6.509 -30.952 1.00 61.19 513 ALA A C 1
ATOM 3962 O O . ALA A 1 513 ? 24.594 6.872 -31.201 1.00 61.19 513 ALA A O 1
ATOM 3963 N N . TYR A 1 514 ? 23.226 5.501 -30.097 1.00 67.00 514 TYR A N 1
ATOM 3964 C CA . TYR A 1 514 ? 24.295 4.802 -29.364 1.00 67.00 514 TYR A CA 1
ATOM 3965 C C . TYR A 1 514 ? 25.265 4.000 -30.247 1.00 67.00 514 TYR A C 1
ATOM 3967 O O . TYR A 1 514 ? 26.312 3.557 -29.772 1.00 67.00 514 TYR A O 1
ATOM 3975 N N . GLU A 1 515 ? 24.956 3.829 -31.535 1.00 65.69 515 GLU A N 1
ATOM 3976 C CA . GLU A 1 515 ? 25.896 3.288 -32.523 1.00 65.69 515 GLU A CA 1
ATOM 3977 C C . GLU A 1 515 ? 27.154 4.165 -32.673 1.00 65.69 515 GLU A C 1
ATOM 3979 O O . GLU A 1 515 ? 28.229 3.620 -32.935 1.00 65.69 515 GLU A O 1
ATOM 3984 N N . ASP A 1 516 ? 27.032 5.477 -32.424 1.00 66.12 516 ASP A N 1
ATOM 3985 C CA . ASP A 1 516 ? 28.107 6.476 -32.509 1.00 66.12 516 ASP A CA 1
ATOM 3986 C C . ASP A 1 516 ? 28.824 6.751 -31.166 1.00 66.12 516 ASP A C 1
ATOM 3988 O O . ASP A 1 516 ? 29.817 7.485 -31.145 1.00 66.12 516 ASP A O 1
ATOM 3992 N N . LEU A 1 517 ? 28.364 6.184 -30.038 1.00 67.75 517 LEU A N 1
ATOM 3993 C CA . LEU A 1 517 ? 28.991 6.413 -28.726 1.00 67.75 517 LEU A CA 1
ATOM 3994 C C . LEU A 1 517 ? 30.392 5.796 -28.664 1.00 67.75 517 LEU A C 1
ATOM 3996 O O . LEU A 1 517 ? 30.595 4.608 -28.935 1.00 67.75 517 LEU A O 1
ATOM 4000 N N . SER A 1 518 ? 31.371 6.597 -28.248 1.00 69.25 518 SER A N 1
ATOM 4001 C CA . SER A 1 518 ? 32.733 6.123 -28.026 1.00 69.25 518 SER A CA 1
ATOM 4002 C C . SER A 1 518 ? 32.852 5.397 -26.684 1.00 69.25 518 SER A C 1
ATOM 4004 O O . SER A 1 518 ? 32.077 5.624 -25.756 1.00 69.25 518 SER A O 1
ATOM 4006 N N . THR A 1 519 ? 33.891 4.572 -26.521 1.00 62.84 519 THR A N 1
ATOM 4007 C CA . THR A 1 519 ? 34.224 3.932 -25.232 1.00 62.84 519 THR A CA 1
ATOM 4008 C C . THR A 1 519 ? 34.427 4.923 -24.081 1.00 62.84 519 THR A C 1
ATOM 4010 O O . THR A 1 519 ? 34.281 4.536 -22.924 1.00 62.84 519 THR A O 1
ATOM 4013 N N . TYR A 1 520 ? 34.721 6.196 -24.371 1.00 62.06 520 TYR A N 1
ATOM 4014 C CA . TYR A 1 520 ? 34.767 7.256 -23.364 1.00 62.06 520 TYR A CA 1
ATOM 4015 C C . TYR A 1 520 ? 33.363 7.654 -22.884 1.00 62.06 520 TYR A C 1
ATOM 4017 O O . TYR A 1 520 ? 33.142 7.786 -21.681 1.00 62.06 520 TYR A O 1
ATOM 4025 N N . ASP A 1 521 ? 32.396 7.770 -23.793 1.00 68.31 521 ASP A N 1
ATOM 4026 C CA . ASP A 1 521 ? 31.019 8.143 -23.451 1.00 68.31 521 ASP A CA 1
ATOM 4027 C C . ASP A 1 521 ? 30.338 7.041 -22.624 1.00 68.31 521 ASP A C 1
ATOM 4029 O O . ASP A 1 521 ? 29.657 7.326 -21.640 1.00 68.31 521 ASP A O 1
ATOM 4033 N N . PHE A 1 522 ? 30.637 5.773 -22.930 1.00 69.31 522 PHE A N 1
ATOM 4034 C CA . PHE A 1 522 ? 30.252 4.636 -22.090 1.00 69.31 522 PHE A CA 1
ATOM 4035 C C . PHE A 1 522 ? 30.796 4.729 -20.657 1.00 69.31 522 PHE A C 1
ATOM 4037 O O . PHE A 1 522 ? 30.076 4.399 -19.721 1.00 69.31 522 PHE A O 1
ATOM 4044 N N . SER A 1 523 ? 32.037 5.192 -20.457 1.00 66.62 523 SER A N 1
ATOM 4045 C CA . SER A 1 523 ? 32.610 5.312 -19.105 1.00 66.62 523 SER A CA 1
ATOM 4046 C C . SER A 1 523 ? 31.891 6.354 -18.242 1.00 66.62 523 SER A C 1
ATOM 4048 O O . SER A 1 523 ? 31.746 6.149 -17.042 1.00 66.62 523 SER A O 1
ATOM 4050 N N . ARG A 1 524 ? 31.355 7.415 -18.859 1.00 71.25 524 ARG A N 1
ATOM 4051 C CA . ARG A 1 524 ? 30.508 8.409 -18.180 1.00 71.25 524 ARG A CA 1
ATOM 4052 C C . ARG A 1 524 ? 29.106 7.899 -17.885 1.00 71.25 524 ARG A C 1
ATOM 4054 O O . ARG A 1 524 ? 28.561 8.212 -16.836 1.00 71.25 524 ARG A O 1
ATOM 4061 N N . LEU A 1 525 ? 28.527 7.103 -18.783 1.00 70.00 525 LEU A N 1
ATOM 4062 C CA . LEU A 1 525 ? 27.264 6.428 -18.492 1.00 70.00 525 LEU A CA 1
ATOM 4063 C C . LEU A 1 525 ? 27.431 5.464 -17.310 1.00 70.00 525 LEU A C 1
ATOM 4065 O O . LEU A 1 525 ? 26.606 5.486 -16.407 1.00 70.00 525 LEU A O 1
ATOM 4069 N N . LEU A 1 526 ? 28.528 4.698 -17.253 1.00 69.75 526 LEU A N 1
ATOM 4070 C CA . LEU A 1 526 ? 28.855 3.859 -16.094 1.00 69.75 526 LEU A CA 1
ATOM 4071 C C . LEU A 1 526 ? 29.075 4.658 -14.803 1.00 69.75 526 LEU A C 1
ATOM 4073 O O . LEU A 1 526 ? 28.697 4.162 -13.752 1.00 69.75 526 LEU A O 1
ATOM 4077 N N . GLU A 1 527 ? 29.643 5.865 -14.864 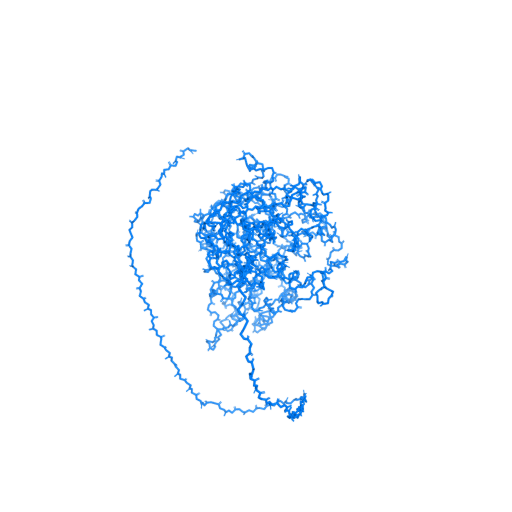1.00 70.94 527 GLU A N 1
ATOM 4078 C CA . GLU A 1 527 ? 29.769 6.770 -13.708 1.00 70.94 527 GLU A CA 1
ATOM 4079 C C . GLU A 1 527 ? 28.379 7.175 -13.177 1.00 70.94 527 GLU A C 1
ATOM 4081 O O . GLU A 1 527 ? 28.117 7.030 -11.989 1.00 70.94 527 GLU A O 1
ATOM 4086 N N . VAL A 1 528 ? 27.440 7.541 -14.060 1.00 69.62 528 VAL A N 1
ATOM 4087 C CA . VAL A 1 528 ? 26.043 7.854 -13.687 1.00 69.62 528 VAL A CA 1
ATOM 4088 C C . VAL A 1 528 ? 25.281 6.617 -13.180 1.00 69.62 528 VAL A C 1
ATOM 4090 O O . VAL A 1 528 ? 24.549 6.706 -12.195 1.00 69.62 528 VAL A O 1
ATOM 4093 N N . PHE A 1 529 ? 25.462 5.446 -13.804 1.00 69.94 529 PHE A N 1
ATOM 4094 C CA . PHE A 1 529 ? 24.893 4.181 -13.315 1.00 69.94 529 PHE A CA 1
ATOM 4095 C C . PHE A 1 529 ? 25.456 3.803 -11.936 1.00 69.94 529 PHE A C 1
ATOM 4097 O O . PHE A 1 529 ? 24.703 3.385 -11.061 1.00 69.94 529 PHE A O 1
ATOM 4104 N N . SER A 1 530 ? 26.762 3.981 -11.733 1.00 66.44 530 SER A N 1
ATOM 4105 C CA . SER A 1 530 ? 27.457 3.762 -10.462 1.00 66.44 530 SER A CA 1
ATOM 4106 C C . SER A 1 530 ? 26.918 4.701 -9.383 1.00 66.44 530 SER A C 1
ATOM 4108 O O . SER A 1 530 ? 26.499 4.211 -8.340 1.00 66.44 530 SER A O 1
ATOM 4110 N N . GLU A 1 531 ? 26.814 6.010 -9.636 1.00 67.50 531 GLU A N 1
ATOM 4111 C CA . GLU A 1 531 ? 26.230 6.966 -8.682 1.00 67.50 531 GLU A CA 1
ATOM 4112 C C . GLU A 1 531 ? 24.795 6.593 -8.283 1.00 67.50 531 GLU A C 1
ATOM 4114 O O . GLU A 1 531 ? 24.471 6.622 -7.096 1.00 67.50 531 GLU A O 1
ATOM 4119 N N . ILE A 1 532 ? 23.950 6.189 -9.238 1.00 64.38 532 ILE A N 1
ATOM 4120 C CA . ILE A 1 532 ? 22.557 5.820 -8.952 1.00 64.38 532 ILE A CA 1
ATOM 4121 C C . ILE A 1 532 ? 22.476 4.515 -8.150 1.00 64.38 532 ILE A C 1
ATOM 4123 O O . ILE A 1 532 ? 21.817 4.486 -7.110 1.00 64.38 532 ILE A O 1
ATOM 4127 N N . VAL A 1 533 ? 23.178 3.448 -8.545 1.00 63.38 533 VAL A N 1
ATOM 4128 C CA . VAL A 1 533 ? 23.072 2.162 -7.829 1.00 63.38 533 VAL A CA 1
ATOM 4129 C C . VAL A 1 533 ? 23.872 2.153 -6.514 1.00 63.38 533 VAL A C 1
ATOM 4131 O O . VAL A 1 533 ? 23.482 1.444 -5.588 1.00 63.38 533 VAL A O 1
ATOM 4134 N N . HIS A 1 534 ? 24.895 3.000 -6.338 1.00 60.06 534 HIS A N 1
ATOM 4135 C CA . HIS A 1 534 ? 25.564 3.184 -5.037 1.00 60.06 534 HIS A CA 1
ATOM 4136 C C . HIS A 1 534 ? 24.680 3.841 -3.959 1.00 60.06 534 HIS A C 1
ATOM 4138 O O . HIS A 1 534 ? 25.076 3.860 -2.795 1.00 60.06 534 HIS A O 1
ATOM 4144 N N . THR A 1 535 ? 23.487 4.343 -4.302 1.00 55.38 535 THR A N 1
ATOM 4145 C CA . THR A 1 535 ? 22.470 4.738 -3.305 1.00 55.38 535 THR A CA 1
ATOM 4146 C C . THR A 1 535 ? 21.591 3.573 -2.825 1.00 55.38 535 THR A C 1
ATOM 4148 O O . THR A 1 535 ? 20.700 3.784 -2.006 1.00 55.38 535 THR A O 1
ATOM 4151 N N . SER A 1 536 ? 21.827 2.352 -3.317 1.00 54.09 536 SER A N 1
ATOM 4152 C CA . SER A 1 536 ? 21.040 1.150 -3.011 1.00 54.09 536 SER A CA 1
ATOM 4153 C C . SER A 1 536 ? 21.870 0.048 -2.350 1.00 54.09 536 SER A C 1
ATOM 4155 O O . SER A 1 536 ? 23.096 0.044 -2.438 1.00 54.09 536 SER A O 1
ATOM 4157 N N . ASP A 1 537 ? 21.196 -0.946 -1.772 1.00 56.66 537 ASP A N 1
ATOM 4158 C CA . ASP A 1 537 ? 21.813 -2.078 -1.061 1.00 56.66 537 ASP A CA 1
ATOM 4159 C C . ASP A 1 537 ? 22.658 -3.015 -1.963 1.00 56.66 537 ASP A C 1
ATOM 4161 O O . ASP A 1 537 ? 23.309 -3.937 -1.479 1.00 56.66 537 ASP A O 1
ATOM 4165 N N . HIS A 1 538 ? 22.705 -2.761 -3.278 1.00 58.22 538 HIS A N 1
ATOM 4166 C CA . HIS A 1 538 ? 23.387 -3.578 -4.293 1.00 58.22 538 HIS A CA 1
ATOM 4167 C C . HIS A 1 538 ? 24.834 -3.147 -4.610 1.00 58.22 538 HIS A C 1
ATOM 4169 O O . HIS A 1 538 ? 25.371 -3.526 -5.654 1.00 58.22 538 HIS A O 1
ATOM 4175 N N . ILE A 1 539 ? 25.496 -2.361 -3.747 1.00 60.94 539 ILE A N 1
ATOM 4176 C CA . ILE A 1 539 ? 26.870 -1.851 -3.979 1.00 60.94 539 ILE A CA 1
ATOM 4177 C C . ILE A 1 539 ? 27.846 -2.970 -4.387 1.00 60.94 539 ILE A C 1
ATOM 4179 O O . ILE A 1 539 ? 28.647 -2.784 -5.302 1.00 60.94 539 ILE A O 1
ATOM 4183 N N . THR A 1 540 ? 27.759 -4.146 -3.759 1.00 65.75 540 THR A N 1
ATOM 4184 C CA . THR A 1 540 ? 28.639 -5.282 -4.072 1.00 65.75 540 THR A CA 1
ATOM 4185 C C . THR A 1 540 ? 28.412 -5.843 -5.476 1.00 65.75 540 THR A C 1
ATOM 4187 O O . THR A 1 540 ? 29.385 -6.147 -6.162 1.00 65.75 540 THR A O 1
ATOM 4190 N N . ASP A 1 541 ? 27.161 -5.936 -5.938 1.00 67.19 541 ASP A N 1
ATOM 4191 C CA . ASP A 1 541 ? 26.844 -6.406 -7.295 1.00 67.19 541 ASP A CA 1
ATOM 4192 C C . ASP A 1 541 ? 27.342 -5.421 -8.362 1.00 67.19 541 ASP A C 1
ATOM 4194 O O . ASP A 1 541 ? 27.802 -5.829 -9.430 1.00 67.19 541 ASP A O 1
ATOM 4198 N N . VAL A 1 542 ? 27.288 -4.117 -8.061 1.00 70.44 542 VAL A N 1
ATOM 4199 C CA . VAL A 1 542 ? 27.817 -3.048 -8.922 1.00 70.44 542 VAL A CA 1
ATOM 4200 C C . VAL A 1 542 ? 29.323 -3.167 -9.072 1.00 70.44 542 VAL A C 1
ATOM 4202 O O . VAL A 1 542 ? 29.815 -3.248 -10.197 1.00 70.44 542 VAL A O 1
ATOM 4205 N N . ASP A 1 543 ? 30.056 -3.221 -7.961 1.00 74.19 543 ASP A N 1
ATOM 4206 C CA . ASP A 1 543 ? 31.517 -3.295 -7.983 1.00 74.19 543 ASP A CA 1
ATOM 4207 C C . ASP A 1 543 ? 32.005 -4.567 -8.695 1.00 74.19 543 ASP A C 1
ATOM 4209 O O . ASP A 1 543 ? 32.936 -4.516 -9.507 1.00 74.19 543 ASP A O 1
ATOM 4213 N N . GLU A 1 544 ? 31.351 -5.710 -8.462 1.00 77.31 544 GLU A N 1
ATOM 4214 C CA . GLU A 1 544 ? 31.691 -6.961 -9.144 1.00 77.31 544 GLU A CA 1
ATOM 4215 C C . GLU A 1 544 ? 31.319 -6.966 -10.633 1.00 77.31 544 GLU A C 1
ATOM 4217 O O . GLU A 1 544 ? 32.073 -7.512 -11.445 1.00 77.31 544 GLU A O 1
ATOM 4222 N N . GLY A 1 545 ? 30.202 -6.343 -11.014 1.00 77.94 545 GLY A N 1
ATOM 4223 C CA . GLY A 1 545 ? 29.781 -6.186 -12.407 1.00 77.94 545 GLY A CA 1
ATOM 4224 C C . GLY A 1 545 ? 30.669 -5.240 -13.209 1.00 77.94 545 GLY A C 1
ATOM 4225 O O . GLY A 1 545 ? 31.055 -5.553 -14.338 1.00 77.94 545 GLY A O 1
ATOM 4226 N N . LEU A 1 546 ? 31.052 -4.107 -12.616 1.00 79.12 546 LEU A N 1
ATOM 4227 C CA . LEU A 1 546 ? 32.007 -3.158 -13.192 1.00 79.12 546 LEU A CA 1
ATOM 4228 C C . LEU A 1 546 ? 33.399 -3.787 -13.337 1.00 79.12 546 LEU A C 1
ATOM 4230 O O . LEU A 1 546 ? 34.049 -3.602 -14.369 1.00 79.12 546 LEU A O 1
ATOM 4234 N N . LEU A 1 547 ? 33.837 -4.584 -12.355 1.00 81.44 547 LEU A N 1
ATOM 4235 C CA . LEU A 1 547 ? 35.071 -5.365 -12.456 1.00 81.44 547 LEU A CA 1
ATOM 4236 C C . LEU A 1 547 ? 34.985 -6.402 -13.586 1.00 81.44 547 LEU A C 1
ATOM 4238 O O . LEU A 1 547 ? 35.894 -6.472 -14.411 1.00 81.44 547 LEU A O 1
ATOM 4242 N N . ALA A 1 548 ? 33.887 -7.160 -13.672 1.00 81.94 548 ALA A N 1
ATOM 4243 C CA . ALA A 1 548 ? 33.665 -8.132 -14.743 1.00 81.94 548 ALA A CA 1
ATOM 4244 C C . ALA A 1 548 ? 33.693 -7.470 -16.132 1.00 81.94 548 ALA A C 1
ATOM 4246 O O . ALA A 1 548 ? 34.364 -7.969 -17.031 1.00 81.94 548 ALA A O 1
ATOM 4247 N N . LEU A 1 549 ? 33.051 -6.307 -16.294 1.00 82.88 549 LEU A N 1
ATOM 4248 C CA . LEU A 1 549 ? 33.132 -5.494 -17.511 1.00 82.88 549 LEU A CA 1
ATOM 4249 C C . LEU A 1 549 ? 34.564 -5.042 -17.833 1.00 82.88 549 LEU A C 1
ATOM 4251 O O . LEU A 1 549 ? 34.926 -4.987 -19.007 1.00 82.88 549 LEU A O 1
ATOM 4255 N N . GLY A 1 550 ? 35.375 -4.718 -16.823 1.00 85.38 550 GLY A N 1
ATOM 4256 C CA . GLY A 1 550 ? 36.773 -4.306 -16.987 1.00 85.38 550 GLY A CA 1
ATOM 4257 C C . GLY A 1 550 ? 37.700 -5.408 -17.512 1.00 85.38 550 GLY A C 1
ATOM 4258 O O . GLY A 1 550 ? 38.665 -5.100 -18.212 1.00 85.38 550 GLY A O 1
ATOM 4259 N N . GLU A 1 551 ? 37.391 -6.674 -17.225 1.00 88.31 551 GLU A N 1
ATOM 4260 C CA . GLU A 1 551 ? 38.156 -7.850 -17.672 1.00 88.31 551 GLU A CA 1
ATOM 4261 C C . GLU A 1 551 ? 37.814 -8.294 -19.113 1.00 88.31 551 GLU A C 1
ATOM 4263 O O . GLU A 1 551 ? 38.566 -9.059 -19.723 1.00 88.31 551 GLU A O 1
ATOM 4268 N N . LEU A 1 552 ? 36.708 -7.808 -19.692 1.00 85.88 552 LEU A N 1
ATOM 4269 C CA . LEU A 1 552 ? 36.323 -8.109 -21.076 1.00 85.88 552 LEU A CA 1
ATOM 4270 C C . LEU A 1 552 ? 37.182 -7.346 -22.099 1.00 85.88 552 LEU A C 1
ATOM 4272 O O . LEU A 1 552 ? 37.504 -6.162 -21.930 1.00 85.88 552 LEU A O 1
ATOM 4276 N N . ASP A 1 553 ? 37.469 -7.997 -23.232 1.00 90.06 553 ASP A N 1
ATOM 4277 C CA . ASP A 1 553 ? 38.043 -7.318 -24.397 1.00 90.06 553 ASP A CA 1
ATOM 4278 C C . ASP A 1 553 ? 37.102 -6.237 -24.958 1.00 90.06 553 ASP A C 1
ATOM 4280 O O . ASP A 1 553 ? 35.900 -6.227 -24.696 1.00 90.06 553 ASP A O 1
ATOM 4284 N N . ASP A 1 554 ? 37.646 -5.311 -25.751 1.00 85.69 554 ASP A N 1
ATOM 4285 C CA . ASP A 1 554 ? 36.906 -4.139 -26.229 1.00 85.69 554 ASP A CA 1
ATOM 4286 C C . ASP A 1 554 ? 35.619 -4.482 -27.005 1.00 85.69 554 ASP A C 1
ATOM 4288 O O . ASP A 1 554 ? 34.650 -3.722 -26.929 1.00 85.69 554 ASP A O 1
ATOM 4292 N N . ALA A 1 555 ? 35.573 -5.602 -27.738 1.00 87.06 555 ALA A N 1
ATOM 4293 C CA . ALA A 1 555 ? 34.405 -5.986 -28.532 1.00 87.06 555 ALA A CA 1
ATOM 4294 C C . ALA A 1 555 ? 33.304 -6.589 -27.649 1.00 87.06 555 ALA A C 1
ATOM 4296 O O . ALA A 1 555 ? 32.133 -6.205 -27.754 1.00 87.06 555 ALA A O 1
ATOM 4297 N N . ASN A 1 556 ? 33.689 -7.477 -26.735 1.00 87.75 556 ASN A N 1
ATOM 4298 C CA . ASN A 1 556 ? 32.782 -8.086 -25.768 1.00 87.75 556 ASN A CA 1
ATOM 4299 C C . ASN A 1 556 ? 32.263 -7.057 -24.752 1.00 87.75 556 ASN A C 1
ATOM 4301 O O . ASN A 1 556 ? 31.054 -6.967 -24.534 1.00 87.75 556 ASN A O 1
ATOM 4305 N N . ARG A 1 557 ? 33.137 -6.178 -24.245 1.00 86.81 557 ARG A N 1
ATOM 4306 C CA . ARG A 1 557 ? 32.769 -5.049 -23.378 1.00 86.81 557 ARG A CA 1
ATOM 4307 C C . ARG A 1 557 ? 31.802 -4.092 -24.071 1.00 86.81 557 ARG A C 1
ATOM 4309 O O . ARG A 1 557 ? 30.791 -3.726 -23.485 1.00 86.81 557 ARG A O 1
ATOM 4316 N N . THR A 1 558 ? 32.050 -3.729 -25.333 1.00 83.81 558 THR A N 1
ATOM 4317 C CA . THR A 1 558 ? 31.119 -2.884 -26.112 1.00 83.81 558 THR A CA 1
ATOM 4318 C C . THR A 1 558 ? 29.759 -3.561 -26.304 1.00 83.81 558 THR A C 1
ATOM 4320 O O . THR A 1 558 ? 28.732 -2.891 -26.251 1.00 83.81 558 THR A O 1
ATOM 4323 N N . THR A 1 559 ? 29.726 -4.882 -26.498 1.00 84.94 559 THR A N 1
ATOM 4324 C CA . THR A 1 559 ? 28.473 -5.639 -26.662 1.00 84.94 559 THR A CA 1
ATOM 4325 C C . THR A 1 559 ? 27.662 -5.658 -25.364 1.00 84.94 559 THR A C 1
ATOM 4327 O O . THR A 1 559 ? 26.476 -5.332 -25.378 1.00 84.94 559 THR A O 1
ATOM 4330 N N . ALA A 1 560 ? 28.314 -5.940 -24.234 1.00 84.00 560 ALA A N 1
ATOM 4331 C CA . ALA A 1 560 ? 27.707 -5.896 -22.906 1.00 84.00 560 ALA A CA 1
ATOM 4332 C C . ALA A 1 560 ? 27.167 -4.494 -22.557 1.00 84.00 560 ALA A C 1
ATOM 4334 O O . ALA A 1 560 ? 26.008 -4.334 -22.179 1.00 84.00 560 ALA A O 1
ATOM 4335 N N . LEU A 1 561 ? 27.959 -3.447 -22.793 1.00 83.50 561 LEU A N 1
ATOM 4336 C CA . LEU A 1 561 ? 27.545 -2.067 -22.529 1.00 83.50 561 LEU A CA 1
ATOM 4337 C C . LEU A 1 561 ? 26.394 -1.592 -23.428 1.00 83.50 561 LEU A C 1
ATOM 4339 O O . LEU A 1 561 ? 25.537 -0.835 -22.972 1.00 83.50 561 LEU A O 1
ATOM 4343 N N . ARG A 1 562 ? 26.332 -2.042 -24.688 1.00 81.25 562 ARG A N 1
ATOM 4344 C CA . ARG A 1 562 ? 25.187 -1.765 -25.571 1.00 81.25 562 ARG A CA 1
ATOM 4345 C C . ARG A 1 562 ? 23.901 -2.382 -25.038 1.00 81.25 562 ARG A C 1
ATOM 4347 O O . ARG A 1 562 ? 22.886 -1.698 -25.033 1.00 81.25 562 ARG A O 1
ATOM 4354 N N . ALA A 1 563 ? 23.947 -3.618 -24.543 1.00 81.00 563 ALA A N 1
ATOM 4355 C CA . ALA A 1 563 ? 22.773 -4.258 -23.956 1.00 81.00 563 ALA A CA 1
ATOM 4356 C C . ALA A 1 563 ? 22.258 -3.505 -22.719 1.00 81.00 563 ALA A C 1
ATOM 4358 O O . ALA A 1 563 ? 21.054 -3.299 -22.596 1.00 81.00 563 ALA A O 1
ATOM 4359 N N . ILE A 1 564 ? 23.163 -3.011 -21.863 1.00 80.56 564 ILE A N 1
ATOM 4360 C CA . ILE A 1 564 ? 22.808 -2.126 -20.743 1.00 80.56 564 ILE A CA 1
ATOM 4361 C C . ILE A 1 564 ? 22.076 -0.879 -21.262 1.00 80.56 564 ILE A C 1
ATOM 4363 O O . ILE A 1 564 ? 20.949 -0.620 -20.848 1.00 80.56 564 ILE A O 1
ATOM 4367 N N . ILE A 1 565 ? 22.655 -0.145 -22.222 1.00 81.56 565 ILE A N 1
ATOM 4368 C CA . ILE A 1 565 ? 22.002 1.038 -22.818 1.00 81.56 565 ILE A CA 1
ATOM 4369 C C . ILE A 1 565 ? 20.641 0.692 -23.439 1.00 81.56 565 ILE A C 1
ATOM 4371 O O . ILE A 1 565 ? 19.712 1.492 -23.338 1.00 81.56 565 ILE A O 1
ATOM 4375 N N . GLU A 1 566 ? 20.478 -0.473 -24.064 1.00 79.94 566 GLU A N 1
ATOM 4376 C CA . GLU A 1 566 ? 19.201 -0.883 -24.659 1.00 79.94 566 GLU A CA 1
ATOM 4377 C C . GLU A 1 566 ? 18.092 -1.086 -23.610 1.00 79.94 566 GLU A C 1
ATOM 4379 O O . GLU A 1 566 ? 16.966 -0.667 -23.874 1.00 79.94 566 GLU A O 1
ATOM 4384 N N . ILE A 1 567 ? 18.390 -1.614 -22.413 1.00 79.69 567 ILE A N 1
ATOM 4385 C CA . ILE A 1 567 ? 17.418 -1.691 -21.296 1.00 79.69 567 ILE A CA 1
ATOM 4386 C C . ILE A 1 567 ? 16.924 -0.284 -20.926 1.00 79.69 567 ILE A C 1
ATOM 4388 O O . ILE A 1 567 ? 15.722 -0.041 -20.817 1.00 79.69 567 ILE A O 1
ATOM 4392 N N . TYR A 1 568 ? 17.852 0.666 -20.781 1.00 80.06 568 TYR A N 1
ATOM 4393 C CA . TYR A 1 568 ? 17.532 2.034 -20.370 1.00 80.06 568 TYR A CA 1
ATOM 4394 C C . TYR A 1 568 ? 16.858 2.868 -21.462 1.00 80.06 568 TYR A C 1
ATOM 4396 O O . TYR A 1 568 ? 16.012 3.696 -21.149 1.00 80.06 568 TYR A O 1
ATOM 4404 N N . THR A 1 569 ? 17.197 2.665 -22.737 1.00 79.44 569 THR A N 1
ATOM 4405 C CA . THR A 1 569 ? 16.713 3.499 -23.858 1.00 79.44 569 THR A CA 1
ATOM 4406 C C . THR A 1 569 ? 15.541 2.897 -24.633 1.00 79.44 569 THR A C 1
ATOM 4408 O O . THR A 1 569 ? 14.911 3.606 -25.425 1.00 79.44 569 THR A O 1
ATOM 4411 N N . ARG A 1 570 ? 15.239 1.604 -24.443 1.00 79.56 570 ARG A N 1
ATOM 4412 C CA . ARG A 1 570 ? 14.185 0.864 -25.161 1.00 79.56 570 ARG A CA 1
ATOM 4413 C C . ARG A 1 570 ? 13.411 -0.081 -24.217 1.00 79.56 570 ARG A C 1
ATOM 4415 O O . ARG A 1 570 ? 13.411 -1.292 -24.448 1.00 79.56 570 ARG A O 1
ATOM 4422 N N . PRO A 1 571 ? 12.672 0.457 -23.224 1.00 76.12 571 PRO A N 1
ATOM 4423 C CA . PRO A 1 571 ? 12.023 -0.306 -22.143 1.00 76.12 571 PRO A CA 1
ATOM 4424 C C . PRO A 1 571 ? 10.932 -1.304 -22.568 1.00 76.12 571 PRO A C 1
ATOM 4426 O O . PRO A 1 571 ? 10.400 -2.030 -21.730 1.00 76.12 571 PRO A O 1
ATOM 4429 N N . GLY A 1 572 ? 10.558 -1.324 -23.852 1.00 81.62 572 GLY A N 1
ATOM 4430 C CA . GLY A 1 572 ? 9.464 -2.143 -24.367 1.00 81.62 572 GLY A CA 1
ATOM 4431 C C . GLY A 1 572 ? 8.106 -1.709 -23.811 1.00 81.62 572 GLY A C 1
ATOM 4432 O O . GLY A 1 572 ? 7.816 -0.517 -23.671 1.00 81.62 572 GLY A O 1
ATOM 4433 N N . SER A 1 573 ? 7.268 -2.695 -23.509 1.00 84.88 573 SER A N 1
ATOM 4434 C CA . SER A 1 573 ? 6.037 -2.519 -22.744 1.00 84.88 573 SER A CA 1
ATOM 4435 C C . SER A 1 573 ? 6.341 -2.687 -21.256 1.00 84.88 573 SER A C 1
ATOM 4437 O O . SER A 1 573 ? 6.575 -3.799 -20.778 1.00 84.88 573 SER A O 1
ATOM 4439 N N . VAL A 1 574 ? 6.312 -1.580 -20.514 1.00 86.62 574 VAL A N 1
ATOM 4440 C CA . VAL A 1 574 ? 6.354 -1.598 -19.046 1.00 86.62 574 VAL A CA 1
ATOM 4441 C C . VAL A 1 574 ? 4.997 -2.077 -18.532 1.00 86.62 574 VAL A C 1
ATOM 4443 O O . VAL A 1 574 ? 3.954 -1.603 -18.993 1.00 86.62 574 VAL A O 1
ATOM 4446 N N . SER A 1 575 ? 4.987 -3.056 -17.627 1.00 87.69 575 SER A N 1
ATOM 4447 C CA . SER A 1 575 ? 3.736 -3.579 -17.075 1.00 87.69 575 SER A CA 1
ATOM 4448 C C . SER A 1 575 ? 3.093 -2.587 -16.105 1.00 87.69 575 SER A C 1
ATOM 4450 O O . SER A 1 575 ? 3.748 -1.663 -15.639 1.00 87.69 575 SER A O 1
ATOM 4452 N N . ASN A 1 576 ? 1.818 -2.767 -15.755 1.00 88.19 576 ASN A N 1
ATOM 4453 C CA . ASN A 1 576 ? 1.123 -1.802 -14.897 1.00 88.19 576 ASN A CA 1
ATOM 4454 C C . ASN A 1 576 ? 1.796 -1.658 -13.528 1.00 88.19 576 ASN A C 1
ATOM 4456 O O . ASN A 1 576 ? 2.071 -0.539 -13.100 1.00 88.19 576 ASN A O 1
ATOM 4460 N N . PHE A 1 577 ? 2.117 -2.778 -12.876 1.00 90.62 577 PHE A N 1
ATOM 4461 C CA . PHE A 1 577 ? 2.735 -2.757 -11.552 1.00 90.62 577 PHE A CA 1
ATOM 4462 C C . PHE A 1 577 ? 4.194 -2.271 -11.556 1.00 90.62 577 PHE A C 1
ATOM 4464 O O . PHE A 1 577 ? 4.642 -1.706 -10.562 1.00 90.62 577 PHE A O 1
ATOM 4471 N N . ALA A 1 578 ? 4.904 -2.420 -12.682 1.00 89.69 578 ALA A N 1
ATOM 4472 C CA . ALA A 1 578 ? 6.283 -1.950 -12.854 1.00 89.69 578 ALA A CA 1
ATOM 4473 C C . ALA A 1 578 ? 6.435 -0.424 -12.871 1.00 89.69 578 ALA A C 1
ATOM 4475 O O . ALA A 1 578 ? 7.545 0.090 -12.756 1.00 89.69 578 ALA A O 1
ATOM 4476 N N . THR A 1 579 ? 5.332 0.302 -13.028 1.00 86.62 579 THR A N 1
ATOM 4477 C CA . THR A 1 579 ? 5.323 1.764 -13.030 1.00 86.62 579 THR A CA 1
ATOM 4478 C C . THR A 1 579 ? 5.093 2.277 -11.609 1.00 86.62 579 THR A C 1
ATOM 4480 O O . THR A 1 579 ? 4.004 2.031 -11.095 1.00 86.62 579 THR A O 1
ATOM 4483 N N . PRO A 1 580 ? 6.011 3.010 -10.952 1.00 81.56 580 PRO A N 1
ATOM 4484 C CA . PRO A 1 580 ? 5.727 3.524 -9.610 1.00 81.56 580 PRO A CA 1
ATOM 4485 C C . PRO A 1 580 ? 4.441 4.363 -9.599 1.00 81.56 580 PRO A C 1
ATOM 4487 O O . PRO A 1 580 ? 3.486 4.050 -8.893 1.00 81.56 580 PRO A O 1
ATOM 4490 N N . PHE A 1 581 ? 4.320 5.307 -10.532 1.00 84.44 581 PHE A N 1
ATOM 4491 C CA . PHE A 1 581 ? 3.205 6.252 -10.609 1.00 84.44 581 PHE A CA 1
ATOM 4492 C C . PHE A 1 581 ? 1.848 5.651 -11.005 1.00 84.44 581 PHE A C 1
ATOM 4494 O O . PHE A 1 581 ? 0.820 6.209 -10.627 1.00 84.44 581 PHE A O 1
ATOM 4501 N N . THR A 1 582 ? 1.803 4.551 -11.768 1.00 86.94 582 THR A N 1
ATOM 4502 C CA . THR A 1 582 ? 0.540 3.988 -12.307 1.00 86.94 582 THR A CA 1
ATOM 4503 C C . THR A 1 582 ? 0.239 2.575 -11.799 1.00 86.94 582 THR A C 1
ATOM 4505 O O . THR A 1 582 ? -0.817 2.022 -12.121 1.00 86.94 582 THR A O 1
ATOM 4508 N N . SER A 1 583 ? 1.117 2.029 -10.951 1.00 91.12 583 SER A N 1
ATOM 4509 C CA . SER A 1 583 ? 1.002 0.742 -10.252 1.00 91.12 583 SER A CA 1
ATOM 4510 C C . SER A 1 583 ? -0.337 0.530 -9.560 1.00 91.12 583 SER A C 1
ATOM 4512 O O . SER A 1 583 ? -0.809 -0.599 -9.523 1.00 91.12 583 SER A O 1
ATOM 4514 N N . VAL A 1 584 ? -0.990 1.603 -9.109 1.00 92.06 584 VAL A N 1
ATOM 4515 C CA . VAL A 1 584 ? -2.365 1.638 -8.583 1.00 92.06 584 VAL A CA 1
ATOM 4516 C C . VAL A 1 584 ? -3.381 0.926 -9.490 1.00 92.06 584 VAL A C 1
ATOM 4518 O O . VAL A 1 584 ? -4.324 0.324 -8.975 1.00 92.06 584 VAL A O 1
ATOM 4521 N N . ASN A 1 585 ? -3.190 0.943 -10.821 1.00 89.56 585 ASN A N 1
ATOM 4522 C CA . ASN A 1 585 ? -3.997 0.168 -11.780 1.00 89.56 585 ASN A CA 1
ATOM 4523 C C . ASN A 1 585 ? -3.978 -1.340 -11.468 1.00 89.56 585 ASN A C 1
ATOM 4525 O O . ASN A 1 585 ? -4.920 -2.048 -11.808 1.00 89.56 585 ASN A O 1
ATOM 4529 N N . ASP A 1 586 ? -2.904 -1.848 -10.864 1.00 92.12 586 ASP A N 1
ATOM 4530 C CA . ASP A 1 586 ? -2.758 -3.242 -10.477 1.00 92.12 586 ASP A CA 1
ATOM 4531 C C . ASP A 1 586 ? -3.322 -3.486 -9.061 1.00 92.12 586 ASP A C 1
ATOM 4533 O O . ASP A 1 586 ? -2.869 -2.873 -8.092 1.00 92.12 586 ASP A O 1
ATOM 4537 N N . PRO A 1 587 ? -4.270 -4.423 -8.873 1.00 93.25 587 PRO A N 1
ATOM 4538 C CA . PRO A 1 587 ? -4.774 -4.774 -7.546 1.00 93.25 587 PRO A CA 1
ATOM 4539 C C . PRO A 1 587 ? -3.703 -5.245 -6.541 1.00 93.25 587 PRO A C 1
ATOM 4541 O O . PRO A 1 587 ? -3.949 -5.207 -5.339 1.00 93.25 587 PRO A O 1
ATOM 4544 N N . MET A 1 588 ? -2.533 -5.700 -6.986 1.00 93.00 588 MET A N 1
ATOM 4545 C CA . MET A 1 588 ? -1.430 -6.130 -6.117 1.00 93.00 588 MET A CA 1
ATOM 4546 C C . MET A 1 588 ? -0.727 -4.950 -5.421 1.00 93.00 588 MET A C 1
ATOM 4548 O O . MET A 1 588 ? -0.077 -5.149 -4.397 1.00 93.00 588 MET A O 1
ATOM 4552 N N . PHE A 1 589 ? -0.922 -3.720 -5.915 1.00 94.81 589 PHE A N 1
ATOM 4553 C CA . PHE A 1 589 ? -0.460 -2.481 -5.284 1.00 94.81 589 PHE A CA 1
ATOM 4554 C C . PHE A 1 589 ? -0.840 -2.403 -3.807 1.00 94.81 589 PHE A C 1
ATOM 4556 O O . PHE A 1 589 ? 0.021 -2.213 -2.953 1.00 94.81 589 PHE A O 1
ATOM 4563 N N . TRP A 1 590 ? -2.117 -2.615 -3.503 1.00 95.75 590 TRP A N 1
ATOM 4564 C CA . TRP A 1 590 ? -2.698 -2.349 -2.190 1.00 95.75 590 TRP A CA 1
ATOM 4565 C C . TRP A 1 590 ? -2.055 -3.158 -1.052 1.00 95.75 590 TRP A C 1
ATOM 4567 O O . TRP A 1 590 ? -1.560 -2.528 -0.120 1.00 95.75 590 TRP A O 1
ATOM 4577 N N . PRO A 1 591 ? -1.956 -4.504 -1.109 1.00 95.94 591 PRO A N 1
ATOM 4578 C CA . PRO A 1 591 ? -1.278 -5.255 -0.052 1.00 95.94 591 PRO A CA 1
ATOM 4579 C C . PRO A 1 591 ? 0.234 -5.001 0.018 1.00 95.94 591 PRO A C 1
ATOM 4581 O O . PRO A 1 591 ? 0.799 -5.116 1.101 1.00 95.94 591 PRO A O 1
ATOM 4584 N N . ILE A 1 592 ? 0.892 -4.627 -1.087 1.00 95.00 592 ILE A N 1
ATOM 4585 C CA . ILE A 1 592 ? 2.331 -4.320 -1.084 1.00 95.00 592 ILE A CA 1
ATOM 4586 C C . ILE A 1 592 ? 2.617 -2.958 -0.441 1.00 95.00 592 ILE A C 1
ATOM 4588 O O . ILE A 1 592 ? 3.538 -2.851 0.364 1.00 95.00 592 ILE A O 1
ATOM 4592 N N . HIS A 1 593 ? 1.838 -1.922 -0.753 1.00 95.44 593 HIS A N 1
ATOM 4593 C CA . HIS A 1 593 ? 2.134 -0.552 -0.310 1.00 95.44 593 HIS A CA 1
ATOM 4594 C C . HIS A 1 593 ? 1.711 -0.292 1.140 1.00 95.44 593 HIS A C 1
ATOM 4596 O O . HIS A 1 593 ? 2.258 0.580 1.810 1.00 95.44 593 HIS A O 1
ATOM 4602 N N . ASN A 1 594 ? 0.802 -1.115 1.660 1.00 94.50 594 ASN A N 1
ATOM 4603 C CA . ASN A 1 594 ? 0.413 -1.141 3.066 1.00 94.50 594 ASN A CA 1
ATOM 4604 C C . ASN A 1 594 ? 1.587 -1.485 4.012 1.00 94.50 594 ASN A C 1
ATOM 4606 O O . ASN A 1 594 ? 1.580 -1.086 5.174 1.00 94.50 594 ASN A O 1
ATOM 4610 N N . ASN A 1 595 ? 2.622 -2.168 3.506 1.00 94.44 595 ASN A N 1
ATOM 4611 C CA . ASN A 1 595 ? 3.845 -2.457 4.258 1.00 94.44 595 ASN A CA 1
ATOM 4612 C C . ASN A 1 595 ? 4.623 -1.192 4.655 1.00 94.44 595 ASN A C 1
ATOM 4614 O O . ASN A 1 595 ? 5.173 -1.127 5.747 1.00 94.44 595 ASN A O 1
ATOM 4618 N N . PHE A 1 596 ? 4.648 -0.158 3.807 1.00 94.31 596 PHE A N 1
ATOM 4619 C CA . PHE A 1 596 ? 5.389 1.070 4.117 1.00 94.31 596 PHE A CA 1
ATOM 4620 C C . PHE A 1 596 ? 4.760 1.821 5.298 1.00 94.31 596 PHE A C 1
ATOM 4622 O O . PHE A 1 596 ? 5.461 2.344 6.165 1.00 94.31 596 PHE A O 1
ATOM 4629 N N . GLU A 1 597 ? 3.426 1.813 5.369 1.00 95.00 597 GLU A N 1
ATOM 4630 C CA . GLU A 1 597 ? 2.691 2.321 6.525 1.00 95.00 597 GLU A CA 1
ATOM 4631 C C . GLU A 1 597 ? 2.859 1.404 7.753 1.00 95.00 597 GLU A C 1
ATOM 4633 O O . GLU A 1 597 ? 3.031 1.908 8.862 1.00 95.00 597 GLU A O 1
ATOM 4638 N N . HIS A 1 598 ? 2.891 0.077 7.575 1.00 95.31 598 HIS A N 1
ATOM 4639 C CA . HIS A 1 598 ? 3.156 -0.885 8.657 1.00 95.31 598 HIS A CA 1
ATOM 4640 C C . HIS A 1 598 ? 4.510 -0.632 9.333 1.00 95.31 598 HIS A C 1
ATOM 4642 O O . HIS A 1 598 ? 4.551 -0.442 10.551 1.00 95.31 598 HIS A O 1
ATOM 4648 N N . SER A 1 599 ? 5.591 -0.505 8.555 1.00 94.69 599 SER A N 1
ATOM 4649 C CA . SER A 1 599 ? 6.913 -0.101 9.050 1.00 94.69 599 SER A CA 1
ATOM 4650 C C . SER A 1 599 ? 6.859 1.237 9.787 1.00 94.69 599 SER A C 1
ATOM 4652 O O . SER A 1 599 ? 7.375 1.364 10.896 1.00 94.69 599 SER A O 1
ATOM 4654 N N . TYR A 1 600 ? 6.199 2.245 9.216 1.00 95.31 600 TYR A N 1
ATOM 4655 C CA . TYR A 1 600 ? 6.055 3.557 9.849 1.00 95.31 600 TYR A CA 1
ATOM 4656 C C . TYR A 1 600 ? 5.287 3.497 11.186 1.00 95.31 600 TYR A C 1
ATOM 4658 O O . TYR A 1 600 ? 5.673 4.160 12.153 1.00 95.31 600 TYR A O 1
ATOM 4666 N N . VAL A 1 601 ? 4.251 2.660 11.288 1.00 94.88 601 VAL A N 1
ATOM 4667 C CA . VAL A 1 601 ? 3.525 2.392 12.540 1.00 94.88 601 VAL A CA 1
ATOM 4668 C C . VAL A 1 601 ? 4.405 1.652 13.550 1.00 94.88 601 VAL A C 1
ATOM 4670 O O . VAL A 1 601 ? 4.394 2.020 14.726 1.00 94.88 601 VAL A O 1
ATOM 4673 N N . TYR A 1 602 ? 5.215 0.680 13.119 1.00 93.69 602 TYR A N 1
ATOM 4674 C CA . TYR A 1 602 ? 6.214 0.032 13.974 1.00 93.69 602 TYR A CA 1
ATOM 4675 C C . TYR A 1 602 ? 7.195 1.054 14.569 1.00 93.69 602 TYR A C 1
ATOM 4677 O O . TYR A 1 602 ? 7.381 1.082 15.790 1.00 93.69 602 TYR A O 1
ATOM 4685 N N . PHE A 1 603 ? 7.758 1.955 13.755 1.00 93.50 603 PHE A N 1
ATOM 4686 C CA . PHE A 1 603 ? 8.631 3.027 14.249 1.00 93.50 603 PHE A CA 1
ATOM 4687 C C . PHE A 1 603 ? 7.897 3.984 15.198 1.00 93.50 603 PHE A C 1
ATOM 4689 O O . PHE A 1 603 ? 8.433 4.309 16.253 1.00 93.50 603 PHE A O 1
ATOM 4696 N N . GLN A 1 604 ? 6.654 4.383 14.907 1.00 92.75 604 GLN A N 1
ATOM 4697 C CA . GLN A 1 604 ? 5.875 5.238 15.816 1.00 92.75 604 GLN A CA 1
ATOM 4698 C C . GLN A 1 604 ? 5.554 4.590 17.169 1.00 92.75 604 GLN A C 1
ATOM 4700 O O . GLN A 1 604 ? 5.454 5.303 18.166 1.00 92.75 604 GLN A O 1
ATOM 4705 N N . LEU A 1 605 ? 5.360 3.271 17.230 1.00 91.50 605 LEU A N 1
ATOM 4706 C CA . LEU A 1 605 ? 5.037 2.580 18.483 1.00 91.50 605 LEU A CA 1
ATOM 4707 C C . LEU A 1 605 ? 6.286 2.201 19.294 1.00 91.50 605 LEU A C 1
ATOM 4709 O O . LEU A 1 605 ? 6.232 2.192 20.522 1.00 91.50 605 LEU A O 1
ATOM 4713 N N . THR A 1 606 ? 7.414 1.936 18.630 1.00 89.38 606 THR A N 1
ATOM 4714 C CA . THR A 1 606 ? 8.698 1.623 19.289 1.00 89.38 606 THR A CA 1
ATOM 4715 C C . THR A 1 606 ? 9.511 2.864 19.662 1.00 89.38 606 THR A C 1
ATOM 4717 O O . THR A 1 606 ? 10.204 2.858 20.679 1.00 89.38 606 THR A O 1
ATOM 4720 N N . HIS A 1 607 ? 9.389 3.944 18.888 1.00 84.75 607 HIS A N 1
ATOM 4721 C CA . HIS A 1 607 ? 10.098 5.212 19.064 1.00 84.75 607 HIS A CA 1
ATOM 4722 C C . HIS A 1 607 ? 9.099 6.383 19.110 1.00 84.75 607 HIS A C 1
ATOM 4724 O O . HIS A 1 607 ? 9.100 7.231 18.218 1.00 84.75 607 HIS A O 1
ATOM 4730 N N . PRO A 1 608 ? 8.204 6.451 20.113 1.00 74.12 608 PRO A N 1
ATOM 4731 C CA . PRO A 1 608 ? 7.069 7.372 20.107 1.00 74.12 608 PRO A CA 1
ATOM 4732 C C . PRO A 1 608 ? 7.471 8.836 19.908 1.00 74.12 608 PRO A C 1
ATOM 4734 O O . PRO A 1 608 ? 8.334 9.348 20.617 1.00 74.12 608 PRO A O 1
ATOM 4737 N N . MET A 1 609 ? 6.745 9.543 19.029 1.00 64.44 609 MET A N 1
ATOM 4738 C CA . MET A 1 609 ? 6.928 10.970 18.672 1.00 64.44 609 MET A CA 1
ATOM 4739 C C . MET A 1 609 ? 7.027 11.959 19.851 1.00 64.44 609 MET A C 1
ATOM 4741 O O . MET A 1 609 ? 7.301 13.142 19.653 1.00 64.44 609 MET A O 1
ATOM 4745 N N . ARG A 1 610 ? 6.720 11.513 21.072 1.00 59.50 610 ARG A N 1
ATOM 4746 C CA . ARG A 1 610 ? 6.632 12.328 22.289 1.00 59.50 610 ARG A CA 1
ATOM 4747 C C . ARG A 1 610 ? 7.848 12.182 23.209 1.00 59.50 610 ARG A C 1
ATOM 4749 O O . ARG A 1 610 ? 7.981 13.001 24.114 1.00 59.50 610 ARG A O 1
ATOM 4756 N N . GLU A 1 611 ? 8.711 11.190 22.987 1.00 62.78 611 GLU A N 1
ATOM 4757 C CA . GLU A 1 611 ? 9.927 10.976 23.779 1.00 62.78 611 GLU A CA 1
ATOM 4758 C C . GLU A 1 611 ? 11.160 11.511 23.019 1.00 62.78 611 GLU A C 1
ATOM 4760 O O . GLU A 1 611 ? 11.362 11.154 21.859 1.00 62.78 611 GLU A O 1
ATOM 4765 N N . PRO A 1 612 ? 11.983 12.391 23.624 1.00 56.22 612 PRO A N 1
ATOM 4766 C CA . PRO A 1 612 ? 12.999 13.163 22.895 1.00 56.22 612 PRO A CA 1
ATOM 4767 C C . PRO A 1 612 ? 14.296 12.404 22.561 1.00 56.22 612 PRO A C 1
ATOM 4769 O O . PRO A 1 612 ? 15.080 12.879 21.738 1.00 56.22 612 PRO A O 1
ATOM 4772 N N . ASP A 1 613 ? 14.543 11.255 23.193 1.00 63.47 613 ASP A N 1
ATOM 4773 C CA . ASP A 1 613 ? 15.875 10.647 23.268 1.00 63.47 613 ASP A CA 1
ATOM 4774 C C . ASP A 1 613 ? 15.970 9.353 22.432 1.00 63.47 613 ASP A C 1
ATOM 4776 O O . ASP A 1 613 ? 16.052 8.251 22.974 1.00 63.47 613 ASP A O 1
ATOM 4780 N N . GLY A 1 614 ? 15.982 9.475 21.099 1.00 81.38 614 GLY A N 1
ATOM 4781 C CA . GLY A 1 614 ? 16.328 8.347 20.220 1.00 81.38 614 GLY A CA 1
ATOM 4782 C C . GLY A 1 614 ? 16.071 8.563 18.730 1.00 81.38 614 GLY A C 1
ATOM 4783 O O . GLY A 1 614 ? 16.980 8.368 17.930 1.00 81.38 614 GLY A O 1
ATOM 4784 N N . PHE A 1 615 ? 14.859 8.992 18.363 1.00 91.81 615 PHE A N 1
ATOM 4785 C CA . PHE A 1 615 ? 14.433 9.098 16.963 1.00 91.81 615 PHE A CA 1
ATOM 4786 C C . PHE A 1 615 ? 14.042 10.533 16.589 1.00 91.81 615 PHE A C 1
ATOM 4788 O O . PHE A 1 615 ? 13.210 11.170 17.238 1.00 91.81 615 PHE A O 1
ATOM 4795 N N . ASN A 1 616 ? 14.628 11.052 15.514 1.00 92.38 616 ASN A N 1
ATOM 4796 C CA . ASN A 1 616 ? 14.387 12.402 15.027 1.00 92.38 616 ASN A CA 1
ATOM 4797 C C . ASN A 1 616 ? 13.158 12.461 14.101 1.00 92.38 616 ASN A C 1
ATOM 4799 O O . ASN A 1 616 ? 13.257 12.283 12.886 1.00 92.38 616 ASN A O 1
ATOM 4803 N N . TRP A 1 617 ? 12.008 12.794 14.685 1.00 92.12 617 TRP A N 1
ATOM 4804 C CA . TRP A 1 617 ? 10.729 13.007 13.994 1.00 92.12 617 TRP A CA 1
ATOM 4805 C C . TRP A 1 617 ? 10.606 14.348 13.241 1.00 92.12 617 TRP A C 1
ATOM 4807 O O . TRP A 1 617 ? 9.521 14.696 12.779 1.00 92.12 617 TRP A O 1
ATOM 4817 N N . SER A 1 618 ? 11.682 15.134 13.123 1.00 91.44 618 SER A N 1
ATOM 4818 C CA . SER A 1 618 ? 11.624 16.445 12.464 1.00 91.44 618 SER A CA 1
ATOM 4819 C C . SER A 1 618 ? 11.345 16.321 10.966 1.00 91.44 618 SER A C 1
ATOM 4821 O O . SER A 1 618 ? 12.101 15.671 10.246 1.00 91.44 618 SER A O 1
ATOM 4823 N N . TRP A 1 619 ? 10.340 17.049 10.473 1.00 91.81 619 TRP A N 1
ATOM 4824 C CA . TRP A 1 619 ? 10.213 17.356 9.048 1.00 91.81 619 TRP A CA 1
ATOM 4825 C C . TRP A 1 619 ? 11.150 18.532 8.725 1.00 91.81 619 TRP A C 1
ATOM 4827 O O . TRP A 1 619 ? 10.909 19.643 9.209 1.00 91.81 619 TRP A O 1
ATOM 4837 N N . PRO A 1 620 ? 12.246 18.340 7.970 1.00 88.56 620 PRO A N 1
ATOM 4838 C CA . PRO A 1 620 ? 13.142 19.436 7.629 1.00 88.56 620 PRO A CA 1
ATOM 4839 C C . PRO A 1 620 ? 12.418 20.430 6.712 1.00 88.56 620 PRO A C 1
ATOM 4841 O O . PRO A 1 620 ? 11.850 20.061 5.689 1.00 88.56 620 PRO A O 1
ATOM 4844 N N . VAL A 1 621 ? 12.449 21.705 7.095 1.00 71.88 621 VAL A N 1
ATOM 4845 C CA . VAL A 1 621 ? 11.721 22.801 6.422 1.00 71.88 621 VAL A CA 1
ATOM 4846 C C . VAL A 1 621 ? 12.424 23.272 5.137 1.00 71.88 621 VAL A C 1
ATOM 4848 O O . VAL A 1 621 ? 11.886 24.082 4.397 1.00 71.88 621 VAL A O 1
ATOM 4851 N N . ASP A 1 622 ? 13.653 22.807 4.906 1.00 59.75 622 ASP A N 1
ATOM 4852 C CA . ASP A 1 622 ? 14.597 23.402 3.953 1.00 59.75 622 ASP A CA 1
ATOM 4853 C C . ASP A 1 622 ? 15.464 22.306 3.295 1.00 59.75 622 ASP A C 1
ATOM 4855 O O . ASP A 1 622 ? 16.688 22.407 3.181 1.00 59.75 622 ASP A O 1
ATOM 4859 N N . SER A 1 623 ? 14.842 21.177 2.929 1.00 55.91 623 SER A N 1
ATOM 4860 C CA . SER A 1 623 ? 15.522 20.108 2.194 1.00 55.91 623 SER A CA 1
ATOM 4861 C C . SER A 1 623 ? 15.863 20.586 0.785 1.00 55.91 623 SER A C 1
ATOM 4863 O O . SER A 1 623 ? 14.999 20.667 -0.090 1.00 55.91 623 SER A O 1
ATOM 4865 N N . SER A 1 624 ? 17.154 20.834 0.551 1.00 54.06 624 SER A N 1
ATOM 4866 C CA . SER A 1 624 ? 17.720 21.299 -0.724 1.00 54.06 624 SER A CA 1
ATOM 4867 C C . SER A 1 624 ? 17.423 20.403 -1.931 1.00 54.06 624 SER A C 1
ATOM 4869 O O . SER A 1 624 ? 17.711 20.805 -3.054 1.00 54.06 624 SER A O 1
ATOM 4871 N N . GLN A 1 625 ? 16.857 19.213 -1.711 1.00 60.94 625 GLN A N 1
ATOM 4872 C CA . GLN A 1 625 ? 16.383 18.317 -2.760 1.00 60.94 625 GLN A CA 1
ATOM 4873 C C . GLN A 1 625 ? 15.244 18.936 -3.586 1.00 60.94 625 GLN A C 1
ATOM 4875 O O . GLN A 1 625 ? 15.267 18.784 -4.803 1.00 60.94 625 GLN A O 1
ATOM 4880 N N . CYS A 1 626 ? 14.301 19.683 -2.981 1.00 67.12 626 CYS A N 1
ATOM 4881 C CA . CYS A 1 626 ? 13.288 20.409 -3.759 1.00 67.12 626 CYS A CA 1
ATOM 4882 C C . CYS A 1 626 ? 12.520 21.511 -2.991 1.00 67.12 626 CYS A C 1
ATOM 4884 O O . CYS A 1 626 ? 11.371 21.338 -2.589 1.00 67.12 626 CYS A O 1
ATOM 4886 N N . ALA A 1 627 ? 13.107 22.705 -2.869 1.00 68.06 627 ALA A N 1
ATOM 4887 C CA . ALA A 1 627 ? 12.458 23.854 -2.214 1.00 68.06 627 ALA A CA 1
ATOM 4888 C C . ALA A 1 627 ? 11.187 24.389 -2.925 1.00 68.06 627 ALA A C 1
ATOM 4890 O O . ALA A 1 627 ? 10.434 25.155 -2.330 1.00 68.06 627 ALA A O 1
ATOM 4891 N N . ASN A 1 628 ? 10.945 23.998 -4.184 1.00 74.31 628 ASN A N 1
ATOM 4892 C CA . ASN A 1 628 ? 9.780 24.418 -4.978 1.00 74.31 628 ASN A CA 1
ATOM 4893 C C . ASN A 1 628 ? 8.735 23.297 -5.173 1.00 74.31 628 ASN A C 1
ATOM 4895 O O . ASN A 1 628 ? 7.742 23.504 -5.872 1.00 74.31 628 ASN A O 1
ATOM 4899 N N . CYS A 1 629 ? 8.934 22.113 -4.585 1.00 78.38 629 CYS A N 1
ATOM 4900 C CA . CYS A 1 629 ? 8.009 20.993 -4.748 1.00 78.38 629 CYS A CA 1
ATOM 4901 C C . CYS A 1 629 ? 6.727 21.213 -3.953 1.00 78.38 629 CYS A C 1
ATOM 4903 O O . CYS A 1 629 ? 6.734 21.177 -2.724 1.00 78.38 629 CYS A O 1
ATOM 4905 N N . THR A 1 630 ? 5.605 21.369 -4.656 1.00 81.62 630 THR A N 1
ATOM 4906 C CA . THR A 1 630 ? 4.290 21.373 -4.007 1.00 81.62 630 THR A CA 1
ATOM 4907 C C . THR A 1 630 ? 3.961 19.973 -3.498 1.00 81.62 630 THR A C 1
ATOM 4909 O O . THR A 1 630 ? 3.958 19.018 -4.271 1.00 81.62 630 THR A O 1
ATOM 4912 N N . GLY A 1 631 ? 3.621 19.867 -2.217 1.00 85.25 631 GLY A N 1
ATOM 4913 C CA . GLY A 1 631 ? 3.237 18.614 -1.564 1.00 85.25 631 GLY A CA 1
ATOM 4914 C C . GLY A 1 631 ? 4.360 17.989 -0.741 1.00 85.25 631 GLY A C 1
ATOM 4915 O O . GLY A 1 631 ? 4.120 16.978 -0.096 1.00 85.25 631 GLY A O 1
ATOM 4916 N N . HIS A 1 632 ? 5.565 18.568 -0.736 1.00 87.06 632 HIS A N 1
ATOM 4917 C CA . HIS A 1 632 ? 6.747 18.019 -0.050 1.00 87.06 632 HIS A CA 1
ATOM 4918 C C . HIS A 1 632 ? 7.018 18.686 1.303 1.00 87.06 632 HIS A C 1
ATOM 4920 O O . HIS A 1 632 ? 7.682 18.102 2.164 1.00 87.06 632 HIS A O 1
ATOM 4926 N N . ASN A 1 633 ? 6.503 19.894 1.536 1.00 88.88 633 ASN A N 1
ATOM 4927 C CA . ASN A 1 633 ? 6.646 20.573 2.823 1.00 88.88 633 ASN A CA 1
ATOM 4928 C C . ASN A 1 633 ? 5.602 20.081 3.832 1.00 88.88 633 ASN A C 1
ATOM 4930 O O . ASN A 1 633 ? 4.510 19.640 3.472 1.00 88.88 633 ASN A O 1
ATOM 4934 N N . PHE A 1 634 ? 5.907 20.222 5.123 1.00 92.19 634 PHE A N 1
ATOM 4935 C CA . PHE A 1 634 ? 5.046 19.753 6.215 1.00 92.19 634 PHE A CA 1
ATOM 4936 C C . PHE A 1 634 ? 3.625 20.345 6.182 1.00 92.19 634 PHE A C 1
ATOM 4938 O O . PHE A 1 634 ? 2.675 19.690 6.590 1.00 92.19 634 PHE A O 1
ATOM 4945 N N . HIS A 1 635 ? 3.459 21.563 5.665 1.00 92.25 635 HIS A N 1
ATOM 4946 C CA . HIS A 1 635 ? 2.159 22.234 5.548 1.00 92.25 635 HIS A CA 1
ATOM 4947 C C . HIS A 1 635 ? 1.640 22.327 4.108 1.00 92.25 635 HIS A C 1
ATOM 4949 O O . HIS A 1 635 ? 0.671 23.041 3.861 1.00 92.25 635 HIS A O 1
ATOM 4955 N N . ASP A 1 636 ? 2.259 21.624 3.156 1.00 90.19 636 ASP A N 1
ATOM 4956 C CA . ASP A 1 636 ? 1.719 21.579 1.801 1.00 90.19 636 ASP A CA 1
ATOM 4957 C C . ASP A 1 636 ? 0.472 20.685 1.740 1.00 90.19 636 ASP A C 1
ATOM 4959 O O . ASP A 1 636 ? 0.445 19.634 2.394 1.00 90.19 636 ASP A O 1
ATOM 4963 N N . PRO A 1 637 ? -0.533 21.055 0.925 1.00 89.44 637 PRO A N 1
ATOM 4964 C CA . PRO A 1 637 ? -1.684 20.210 0.655 1.00 89.44 637 PRO A CA 1
ATOM 4965 C C . PRO A 1 637 ? -1.299 19.011 -0.221 1.00 89.44 637 PRO A C 1
ATOM 4967 O O . PRO A 1 637 ? -0.609 19.153 -1.236 1.00 89.44 637 PRO A O 1
ATOM 4970 N N . VAL A 1 638 ? -1.818 17.838 0.128 1.00 87.81 638 VAL A N 1
ATOM 4971 C CA . VAL A 1 638 ? -1.770 16.621 -0.695 1.00 87.81 638 VAL A CA 1
ATOM 4972 C C . VAL A 1 638 ? -3.000 16.542 -1.623 1.00 87.81 638 VAL A C 1
ATOM 4974 O O . VAL A 1 638 ? -4.000 17.228 -1.385 1.00 87.81 638 VAL A O 1
ATOM 4977 N N . PRO A 1 639 ? -3.004 15.708 -2.688 1.00 86.25 639 PRO A N 1
ATOM 4978 C CA . PRO A 1 639 ? -4.161 15.524 -3.584 1.00 86.25 639 PRO A CA 1
ATOM 4979 C C . PRO A 1 639 ? -5.324 14.724 -2.943 1.00 86.25 639 PRO A C 1
ATOM 4981 O O . PRO A 1 639 ? -5.963 13.873 -3.573 1.00 86.25 639 PRO A O 1
ATOM 4984 N N . VAL A 1 640 ? -5.608 14.995 -1.667 1.00 87.81 640 VAL A N 1
ATOM 4985 C CA . VAL A 1 640 ? -6.598 14.323 -0.822 1.00 87.81 640 VAL A CA 1
ATOM 4986 C C . VAL A 1 640 ? -7.422 15.367 -0.075 1.00 87.81 640 VAL A C 1
ATOM 4988 O O . VAL A 1 640 ? -6.849 16.257 0.545 1.00 87.81 640 VAL A O 1
ATOM 4991 N N . THR A 1 641 ? -8.753 15.266 -0.138 1.00 89.44 641 THR A N 1
ATOM 4992 C CA . THR A 1 641 ? -9.665 16.131 0.629 1.00 89.44 641 THR A CA 1
ATOM 4993 C C . THR A 1 641 ? -10.166 15.437 1.890 1.00 89.44 641 THR A C 1
ATOM 4995 O O . THR A 1 641 ? -10.261 14.204 1.908 1.00 89.44 641 THR A O 1
ATOM 4998 N N . ALA A 1 642 ? -10.534 16.204 2.919 1.00 88.50 642 ALA A N 1
ATOM 4999 C CA . ALA A 1 642 ? -11.036 15.679 4.191 1.00 88.50 642 ALA A CA 1
ATOM 5000 C C . ALA A 1 642 ? -12.220 14.712 3.999 1.00 88.50 642 ALA A C 1
ATOM 5002 O O . ALA A 1 642 ? -12.187 13.583 4.495 1.00 88.50 642 ALA A O 1
ATOM 5003 N N . GLY A 1 643 ? -13.204 15.099 3.181 1.0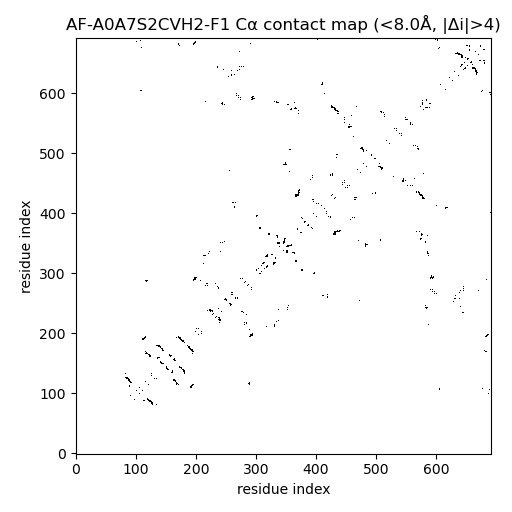0 85.50 643 GLY A N 1
ATOM 5004 C CA . GLY A 1 643 ? -14.369 14.276 2.847 1.00 85.50 643 GLY A CA 1
ATOM 5005 C C . GLY A 1 643 ? -14.033 12.956 2.150 1.00 85.50 643 GLY A C 1
ATOM 5006 O O . GLY A 1 643 ? -14.725 11.952 2.311 1.00 85.50 643 GLY A O 1
ATOM 5007 N N . SER A 1 644 ? -12.927 12.924 1.401 1.00 85.12 644 SER A N 1
ATOM 5008 C CA . SER A 1 644 ? -12.481 11.731 0.671 1.00 85.12 644 SER A CA 1
ATOM 5009 C C . SER A 1 644 ? -11.820 10.666 1.558 1.00 85.12 644 SER A C 1
ATOM 5011 O O . SER A 1 644 ? -11.631 9.539 1.107 1.00 85.12 644 SER A O 1
ATOM 5013 N N . VAL A 1 645 ? -11.489 11.006 2.809 1.00 85.75 645 VAL A N 1
ATOM 5014 C CA . VAL A 1 645 ? -10.972 10.076 3.833 1.00 85.75 645 VAL A CA 1
ATOM 5015 C C . VAL A 1 645 ? -11.844 10.030 5.095 1.00 85.75 645 VAL A C 1
ATOM 5017 O O . VAL A 1 645 ? -11.425 9.503 6.123 1.00 85.75 645 VAL A O 1
ATOM 5020 N N . GLY A 1 646 ? -13.078 10.540 5.027 1.00 79.00 646 GLY A N 1
ATOM 5021 C CA . GLY A 1 646 ? -14.016 10.497 6.148 1.00 79.00 646 GLY A CA 1
ATOM 5022 C C . GLY A 1 646 ? -13.620 11.393 7.327 1.00 79.00 646 GLY A C 1
ATOM 5023 O O . GLY A 1 646 ? -14.034 11.113 8.451 1.00 79.00 646 GLY A O 1
ATOM 5024 N N . MET A 1 647 ? -12.779 12.413 7.114 1.00 71.12 647 MET A N 1
ATOM 5025 C CA . MET A 1 647 ? -12.329 13.324 8.175 1.00 71.12 647 MET A CA 1
ATOM 5026 C C . MET A 1 647 ? -13.388 14.354 8.584 1.00 71.12 647 MET A C 1
ATOM 5028 O O . MET A 1 647 ? -13.228 14.998 9.620 1.00 71.12 647 MET A O 1
ATOM 5032 N N . GLU A 1 648 ? -14.483 14.485 7.836 1.00 63.44 648 GLU A N 1
ATOM 5033 C CA . GLU A 1 648 ? -15.595 15.357 8.194 1.00 63.44 648 GLU A CA 1
ATOM 5034 C C . GLU A 1 648 ? -16.218 14.966 9.550 1.00 63.44 648 GLU A C 1
ATOM 5036 O O . GLU A 1 648 ? -16.545 13.808 9.828 1.00 63.44 648 GLU A O 1
ATOM 5041 N N . GLY A 1 649 ? -16.391 15.949 10.435 1.00 60.28 649 GLY A N 1
ATOM 5042 C CA . GLY A 1 649 ? -16.965 15.726 11.760 1.00 60.28 649 GLY A CA 1
ATOM 5043 C C . GLY A 1 649 ? -16.016 14.994 12.713 1.00 60.28 649 GLY A C 1
ATOM 5044 O O . GLY A 1 649 ? -15.016 15.556 13.148 1.00 60.28 649 GLY A O 1
ATOM 5045 N N . MET A 1 650 ? -16.365 13.771 13.133 1.00 50.94 650 MET A N 1
ATOM 5046 C CA . MET A 1 650 ? -15.747 13.167 14.326 1.00 50.94 650 MET A CA 1
ATOM 5047 C C . MET A 1 650 ? -14.273 12.818 14.171 1.00 50.94 650 MET A C 1
ATOM 5049 O O . MET A 1 650 ? -13.511 12.997 15.115 1.00 50.94 650 MET A O 1
ATOM 5053 N N . TYR A 1 651 ? -13.864 12.358 12.994 1.00 63.94 651 TYR A N 1
ATOM 5054 C CA . TYR A 1 651 ? -12.475 11.986 12.768 1.00 63.94 651 TYR A CA 1
ATOM 5055 C C . TYR A 1 651 ? -11.553 13.211 12.786 1.00 63.94 651 TYR A C 1
ATOM 5057 O O . TYR A 1 651 ? -10.507 13.140 13.425 1.00 63.94 651 TYR A O 1
ATOM 5065 N N . GLY A 1 652 ? -11.974 14.343 12.205 1.00 61.81 652 GLY A N 1
ATOM 5066 C CA . GLY A 1 652 ? -11.310 15.642 12.345 1.00 61.81 652 GLY A CA 1
ATOM 5067 C C . GLY A 1 652 ? -11.331 16.172 13.783 1.00 61.81 652 GLY A C 1
ATOM 5068 O O . GLY A 1 652 ? -10.280 16.479 14.348 1.00 61.81 652 GLY A O 1
ATOM 5069 N N . HIS A 1 653 ? -12.501 16.204 14.429 1.00 66.19 653 HIS A N 1
ATOM 5070 C CA . HIS A 1 653 ? -12.644 16.741 15.787 1.00 66.19 653 HIS A CA 1
ATOM 5071 C C . HIS A 1 653 ? -11.787 15.985 16.822 1.00 66.19 653 HIS A C 1
ATOM 5073 O O . HIS A 1 653 ? -11.154 16.617 17.669 1.00 66.19 653 HIS A O 1
ATOM 5079 N N . ASP A 1 654 ? -11.698 14.653 16.736 1.00 66.00 654 ASP A N 1
ATOM 5080 C CA . ASP A 1 654 ? -10.851 13.832 17.619 1.00 66.00 654 ASP A CA 1
ATOM 5081 C C . ASP A 1 654 ? -9.346 14.110 17.441 1.00 66.00 654 ASP A C 1
ATOM 5083 O O . ASP A 1 654 ? -8.566 13.906 18.376 1.00 66.00 654 ASP A O 1
ATOM 5087 N N . VAL A 1 655 ? -8.918 14.593 16.267 1.00 68.81 655 VAL A N 1
ATOM 5088 C CA . VAL A 1 655 ? -7.529 15.020 16.019 1.00 68.81 655 VAL A CA 1
ATOM 5089 C C . VAL A 1 655 ? -7.299 16.525 16.198 1.00 68.81 655 VAL A C 1
ATOM 5091 O O . VAL A 1 655 ? -6.146 16.958 16.144 1.00 68.81 655 VAL A O 1
ATOM 5094 N N . GLY A 1 656 ? -8.354 17.296 16.488 1.00 76.50 656 GLY A N 1
ATOM 5095 C CA . GLY A 1 656 ? -8.315 18.750 16.673 1.00 76.50 656 GLY A CA 1
ATOM 5096 C C . GLY A 1 656 ? -8.350 19.560 15.373 1.00 76.50 656 GLY A C 1
ATOM 5097 O O . GLY A 1 656 ? -7.902 20.705 15.375 1.00 76.50 656 GLY A O 1
ATOM 5098 N N . LEU A 1 657 ? -8.847 18.971 14.283 1.00 80.00 657 LEU A N 1
ATOM 5099 C CA . LEU A 1 657 ? -8.931 19.576 12.954 1.00 80.00 657 LEU A CA 1
ATOM 5100 C C . LEU A 1 657 ? -10.393 19.853 12.578 1.00 80.00 657 LEU A C 1
ATOM 5102 O O . LEU A 1 657 ? -11.235 18.958 12.628 1.00 80.00 657 LEU A O 1
ATOM 5106 N N . ASP A 1 658 ? -10.677 21.094 12.190 1.00 81.94 658 ASP A N 1
ATOM 5107 C CA . ASP A 1 658 ? -11.999 21.580 11.769 1.00 81.94 658 ASP A CA 1
ATOM 5108 C C . ASP A 1 658 ? -11.976 21.820 10.250 1.00 81.94 658 ASP A C 1
ATOM 5110 O O . ASP A 1 658 ? -11.989 22.959 9.792 1.00 81.94 658 ASP A O 1
ATOM 5114 N N . LEU A 1 659 ? -11.806 20.730 9.488 1.00 83.19 659 LEU A N 1
ATOM 5115 C CA . LEU A 1 659 ? -11.646 20.756 8.029 1.00 83.19 659 LEU A CA 1
ATOM 5116 C C . LEU A 1 659 ? -12.997 20.711 7.308 1.00 83.19 659 LEU A C 1
ATOM 5118 O O . LEU A 1 659 ? -13.872 19.907 7.653 1.00 83.19 659 LEU A O 1
ATOM 5122 N N . GLU A 1 660 ? -13.144 21.508 6.250 1.00 86.12 660 GLU A N 1
ATOM 5123 C CA . GLU A 1 660 ? -14.308 21.416 5.360 1.00 86.12 660 GLU A CA 1
ATOM 5124 C C . GLU A 1 660 ? -14.222 20.171 4.451 1.00 86.12 660 GLU A C 1
ATOM 5126 O O . GLU A 1 660 ? -13.144 19.698 4.105 1.00 86.12 660 GLU A O 1
ATOM 5131 N N . PHE A 1 661 ? -15.366 19.620 4.022 1.00 84.56 661 PHE A N 1
ATOM 5132 C CA . PHE A 1 661 ? -15.420 18.368 3.240 1.00 84.56 661 PHE A CA 1
ATOM 5133 C C . PHE A 1 661 ? -14.567 18.406 1.952 1.00 84.56 661 PHE A C 1
ATOM 5135 O O . PHE A 1 661 ? -13.908 17.421 1.608 1.00 84.56 661 PHE A O 1
ATOM 5142 N N . ASP A 1 662 ? -14.555 19.555 1.270 1.00 86.50 662 ASP A N 1
ATOM 5143 C CA . ASP A 1 662 ? -13.800 19.794 0.034 1.00 86.50 662 ASP A CA 1
ATOM 5144 C C . ASP A 1 662 ? -12.377 20.344 0.283 1.00 86.50 662 ASP A C 1
ATOM 5146 O O . ASP A 1 662 ? -11.637 20.602 -0.668 1.00 86.50 662 ASP A O 1
ATOM 5150 N N . GLU A 1 663 ? -11.965 20.532 1.541 1.00 89.56 663 GLU A N 1
ATOM 5151 C CA . GLU A 1 663 ? -10.649 21.069 1.895 1.00 89.56 663 GLU A CA 1
ATOM 5152 C C . GLU A 1 663 ? -9.547 20.022 1.708 1.00 89.56 663 GLU A C 1
ATOM 5154 O O . GLU A 1 663 ? -9.683 18.869 2.125 1.00 89.56 663 GLU A O 1
ATOM 5159 N N . HIS A 1 664 ? -8.442 20.428 1.077 1.00 90.50 664 HIS A N 1
ATOM 5160 C CA . HIS A 1 664 ? -7.261 19.585 0.912 1.00 90.50 664 HIS A CA 1
ATOM 5161 C C . HIS A 1 664 ? -6.487 19.461 2.224 1.00 90.50 664 HIS A C 1
ATOM 5163 O O . HIS A 1 664 ? -6.058 20.462 2.791 1.00 90.50 664 HIS A O 1
ATOM 5169 N N . ILE A 1 665 ? -6.245 18.223 2.647 1.00 91.94 665 ILE A N 1
ATOM 5170 C CA . ILE A 1 665 ? -5.467 17.897 3.845 1.00 91.94 665 ILE A CA 1
ATOM 5171 C C . ILE A 1 665 ? -3.991 18.211 3.579 1.00 91.94 665 ILE A C 1
ATOM 5173 O O . ILE A 1 665 ? -3.506 18.038 2.458 1.00 91.94 665 ILE A O 1
ATOM 5177 N N . THR A 1 666 ? -3.255 18.628 4.602 1.00 92.94 666 THR A N 1
ATOM 5178 C CA . THR A 1 666 ? -1.798 18.817 4.553 1.00 92.94 666 THR A CA 1
ATOM 5179 C C . THR A 1 666 ? -1.015 17.595 5.040 1.00 92.94 666 THR A C 1
ATOM 5181 O O . THR A 1 666 ? -1.543 16.711 5.722 1.00 92.94 666 THR A O 1
ATOM 5184 N N . ASN A 1 667 ? 0.289 17.543 4.754 1.00 93.25 667 ASN A N 1
ATOM 5185 C CA . ASN A 1 667 ? 1.167 16.511 5.322 1.00 93.25 667 ASN A CA 1
ATOM 5186 C C . ASN A 1 667 ? 1.102 16.462 6.862 1.00 93.25 667 ASN A C 1
ATOM 5188 O O . ASN A 1 667 ? 0.976 15.382 7.433 1.00 93.25 667 ASN A O 1
ATOM 5192 N N . ALA A 1 668 ? 1.115 17.611 7.540 1.00 93.81 668 ALA A N 1
ATOM 5193 C CA . ALA A 1 668 ? 1.024 17.714 8.996 1.00 93.81 668 ALA A CA 1
ATOM 5194 C C . ALA A 1 668 ? -0.252 17.070 9.547 1.00 93.81 668 ALA A C 1
ATOM 5196 O O . ALA A 1 668 ? -0.204 16.286 10.492 1.00 93.81 668 ALA A O 1
ATOM 5197 N N . GLU A 1 669 ? -1.390 17.372 8.935 1.00 93.44 669 GLU A N 1
ATOM 5198 C CA . GLU A 1 669 ? -2.698 16.841 9.323 1.00 93.44 669 GLU A CA 1
ATOM 5199 C C . GLU A 1 669 ? -2.807 15.348 9.031 1.00 93.44 669 GLU A C 1
ATOM 5201 O O . GLU A 1 669 ? -3.362 14.595 9.830 1.00 93.44 669 GLU A O 1
ATOM 5206 N N . THR A 1 670 ? -2.180 14.903 7.943 1.00 93.19 670 THR A N 1
ATOM 5207 C CA . THR A 1 670 ? -2.053 13.483 7.623 1.00 93.19 670 THR A CA 1
ATOM 5208 C C . THR A 1 670 ? -1.264 12.748 8.697 1.00 93.19 670 THR A C 1
ATOM 5210 O O . THR A 1 670 ? -1.746 11.742 9.201 1.00 93.19 670 THR A O 1
ATOM 5213 N N . MET A 1 671 ? -0.105 13.269 9.119 1.00 93.50 671 MET A N 1
ATOM 5214 C CA . MET A 1 671 ? 0.708 12.678 10.194 1.00 93.50 671 MET A CA 1
ATOM 5215 C C . MET A 1 671 ? -0.071 12.569 11.518 1.00 93.50 671 MET A C 1
ATOM 5217 O O . MET A 1 671 ? 0.136 11.619 12.269 1.00 93.50 671 MET A O 1
ATOM 5221 N N . LEU A 1 672 ? -0.998 13.499 11.791 1.00 91.75 672 LEU A N 1
ATOM 5222 C CA . LEU A 1 672 ? -1.925 13.414 12.928 1.00 91.75 672 LEU A CA 1
ATOM 5223 C C . LEU A 1 672 ? -3.027 12.362 12.719 1.00 91.75 672 LEU A C 1
ATOM 5225 O O . LEU A 1 672 ? -3.455 11.753 13.696 1.00 91.75 672 LEU A O 1
ATOM 5229 N N . LEU A 1 673 ? -3.505 12.156 11.490 1.00 90.56 673 LEU A N 1
ATOM 5230 C CA . LEU A 1 673 ? -4.505 11.137 11.151 1.00 90.56 673 LEU A CA 1
ATOM 5231 C C . LEU A 1 673 ? -3.937 9.717 11.289 1.00 90.56 673 LEU A C 1
ATOM 5233 O O . LEU A 1 673 ? -4.600 8.854 11.861 1.00 90.56 673 LEU A O 1
ATOM 5237 N N . ILE A 1 674 ? -2.707 9.498 10.812 1.00 93.19 674 ILE A N 1
ATOM 5238 C CA . ILE A 1 674 ? -2.017 8.193 10.778 1.00 93.19 674 ILE A CA 1
ATOM 5239 C C . ILE A 1 674 ? -1.186 7.903 12.045 1.00 93.19 674 ILE A C 1
ATOM 5241 O O . ILE A 1 674 ? -0.305 7.047 12.052 1.00 93.19 674 ILE A O 1
ATOM 5245 N N . ASP A 1 675 ? -1.460 8.618 13.138 1.00 93.75 675 ASP A N 1
ATOM 5246 C CA . ASP A 1 675 ? -0.919 8.350 14.476 1.00 93.75 675 ASP A CA 1
ATOM 5247 C C . ASP A 1 675 ? -1.589 7.073 15.046 1.00 93.75 675 ASP A C 1
ATOM 5249 O O . ASP A 1 675 ? -2.781 7.098 15.388 1.00 93.75 675 ASP A O 1
ATOM 5253 N N . PRO A 1 676 ? -0.863 5.942 15.190 1.00 94.50 676 PRO A N 1
ATOM 5254 C CA . PRO A 1 676 ? -1.416 4.669 15.640 1.00 94.50 676 PRO A CA 1
ATOM 5255 C C . PRO A 1 676 ? -1.875 4.702 17.099 1.00 94.50 676 PRO A C 1
ATOM 5257 O O . PRO A 1 676 ? -2.546 3.768 17.532 1.00 94.50 676 PRO A O 1
ATOM 5260 N N . SER A 1 677 ? -1.566 5.760 17.859 1.00 91.88 677 SER A N 1
ATOM 5261 C CA . SER A 1 677 ? -2.093 5.968 19.210 1.00 91.88 677 SER A CA 1
ATOM 5262 C C . SER A 1 677 ? -3.491 6.603 19.231 1.00 91.88 677 SER A C 1
ATOM 5264 O O . SER A 1 677 ? -4.131 6.655 20.287 1.00 91.88 677 SER A O 1
ATOM 5266 N N . ARG A 1 678 ? -4.004 7.086 18.089 1.00 91.88 678 ARG A N 1
ATOM 5267 C CA . ARG A 1 678 ? -5.287 7.802 18.022 1.00 91.88 678 ARG A CA 1
ATOM 5268 C C . ARG A 1 678 ? -6.462 6.908 17.693 1.00 91.88 678 ARG A C 1
ATOM 5270 O O . ARG A 1 678 ? -6.384 5.972 16.901 1.00 91.88 678 ARG A O 1
ATOM 5277 N N . VAL A 1 679 ? -7.594 7.251 18.297 1.00 90.44 679 VAL A N 1
ATOM 5278 C CA . VAL A 1 679 ? -8.891 6.600 18.067 1.00 90.44 679 VAL A CA 1
ATOM 5279 C C . VAL A 1 679 ? -9.390 6.867 16.644 1.00 90.44 679 VAL A C 1
ATOM 5281 O O . VAL A 1 679 ? -10.012 5.986 16.059 1.00 90.44 679 VAL A O 1
ATOM 5284 N N . ALA A 1 680 ? -9.051 8.033 16.079 1.00 87.00 680 ALA A N 1
ATOM 5285 C CA . ALA A 1 680 ? -9.456 8.456 14.743 1.00 87.00 680 ALA A CA 1
ATOM 5286 C C . ALA A 1 680 ? -8.936 7.548 13.611 1.00 87.00 680 ALA A C 1
ATOM 5288 O O . ALA A 1 680 ? -9.666 7.312 12.656 1.00 87.00 680 ALA A O 1
ATOM 5289 N N . LEU A 1 681 ? -7.728 6.979 13.714 1.00 92.44 681 LEU A N 1
ATOM 5290 C CA . LEU A 1 681 ? -7.256 5.989 12.739 1.00 92.44 681 LEU A CA 1
ATOM 5291 C C . LEU A 1 681 ? -8.170 4.745 12.813 1.00 92.44 681 LEU A C 1
ATOM 5293 O O . LEU A 1 681 ? -8.189 4.091 13.858 1.00 92.44 681 LEU A O 1
ATOM 5297 N N . PRO A 1 682 ? -8.942 4.370 11.776 1.00 92.12 682 PRO A N 1
ATOM 5298 C CA . PRO A 1 682 ? -10.014 3.383 11.933 1.00 92.12 682 PRO A CA 1
ATOM 5299 C C . PRO A 1 682 ? -9.521 1.929 12.053 1.00 92.12 682 PRO A C 1
ATOM 5301 O O . PRO A 1 682 ? -10.342 1.030 12.256 1.00 92.12 682 PRO A O 1
ATOM 5304 N N . TYR A 1 683 ? -8.209 1.690 11.963 1.00 94.88 683 TYR A N 1
ATOM 5305 C CA . TYR A 1 683 ? -7.572 0.374 12.053 1.00 94.88 683 TYR A CA 1
ATOM 5306 C C . TYR A 1 683 ? -6.368 0.325 13.012 1.00 94.88 683 TYR A C 1
ATOM 5308 O O . TYR A 1 683 ? -5.894 1.342 13.529 1.00 94.88 683 TYR A O 1
ATOM 5316 N N . VAL A 1 684 ? -5.903 -0.902 13.242 1.00 95.38 684 VAL A N 1
ATOM 5317 C CA . VAL A 1 684 ? -4.582 -1.296 13.762 1.00 95.38 684 VAL A CA 1
ATOM 5318 C C . VAL A 1 684 ? -3.996 -2.387 12.858 1.00 95.38 684 VAL A C 1
ATOM 5320 O O . VAL A 1 684 ? -4.733 -2.961 12.054 1.00 95.38 684 VAL A O 1
ATOM 5323 N N . TYR A 1 685 ? -2.712 -2.708 13.010 1.00 94.81 685 TYR A N 1
ATOM 5324 C CA . TYR A 1 685 ? -2.111 -3.914 12.431 1.00 94.81 685 TYR A CA 1
ATOM 5325 C C . TYR A 1 685 ? -2.159 -5.071 13.437 1.00 94.81 685 TYR A C 1
ATOM 5327 O O . TYR A 1 685 ? -2.161 -4.844 14.649 1.00 94.81 685 TYR A O 1
ATOM 5335 N N . ASP A 1 686 ? -2.241 -6.307 12.946 1.00 91.06 686 ASP A N 1
ATOM 5336 C CA . ASP A 1 686 ? -2.296 -7.511 13.779 1.00 91.06 686 ASP A CA 1
ATOM 5337 C C . ASP A 1 686 ? -0.932 -7.884 14.377 1.00 91.06 686 ASP A C 1
ATOM 5339 O O . ASP A 1 686 ? -0.892 -8.354 15.517 1.00 91.06 686 ASP A O 1
AT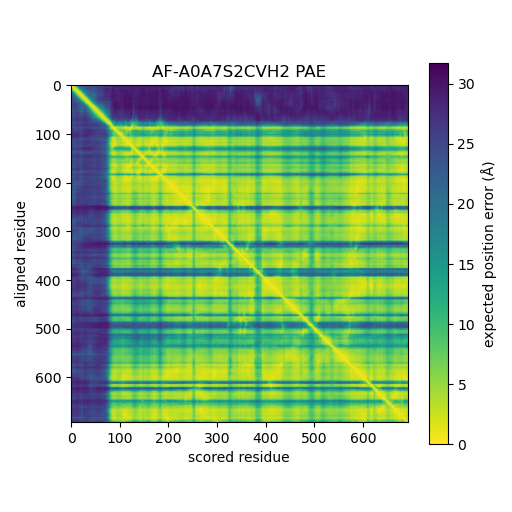OM 5343 N N . THR A 1 687 ? 0.174 -7.618 13.670 1.00 89.19 687 THR A N 1
ATOM 5344 C CA . THR A 1 687 ? 1.541 -7.678 14.215 1.00 89.19 687 THR A CA 1
ATOM 5345 C C . THR A 1 687 ? 2.224 -6.316 14.260 1.00 89.19 687 THR A C 1
ATOM 5347 O O . THR A 1 687 ? 2.044 -5.489 13.369 1.00 89.19 687 THR A O 1
ATOM 5350 N N . ILE A 1 688 ? 3.029 -6.081 15.304 1.00 89.19 688 ILE A N 1
ATOM 5351 C CA . ILE A 1 688 ? 3.920 -4.915 15.411 1.00 89.19 688 ILE A CA 1
ATOM 5352 C C . ILE A 1 688 ? 5.346 -5.427 15.612 1.00 89.19 688 ILE A C 1
ATOM 5354 O O . ILE A 1 688 ? 5.842 -5.584 16.726 1.00 89.19 688 ILE A O 1
ATOM 5358 N N . SER A 1 689 ? 5.977 -5.712 14.485 1.00 84.38 689 SER A N 1
ATOM 5359 C CA . SER A 1 689 ? 7.370 -6.112 14.324 1.00 84.38 689 SER A CA 1
ATOM 5360 C C . SER A 1 689 ? 7.984 -5.230 13.228 1.00 84.38 689 SER A C 1
ATOM 5362 O O . SER A 1 689 ? 7.238 -4.542 12.519 1.00 84.38 689 SER A O 1
ATOM 5364 N N . PRO A 1 690 ? 9.313 -5.247 13.027 1.00 82.75 690 PRO A N 1
ATOM 5365 C CA . PRO A 1 690 ? 9.833 -5.039 11.681 1.00 82.75 690 PRO A CA 1
ATOM 5366 C C . PRO A 1 690 ? 9.051 -5.946 10.713 1.00 82.75 690 PRO A C 1
ATOM 5368 O O . PRO A 1 690 ? 8.580 -7.008 11.115 1.00 82.75 690 PRO A O 1
ATOM 5371 N N . MET A 1 691 ? 8.890 -5.551 9.452 1.00 80.25 691 MET A N 1
ATOM 5372 C CA . MET A 1 691 ? 8.611 -6.551 8.417 1.00 80.25 691 MET A CA 1
ATOM 5373 C C . MET A 1 691 ? 9.715 -7.620 8.487 1.00 80.25 691 MET A C 1
ATOM 5375 O O . MET A 1 691 ? 10.869 -7.217 8.672 1.00 80.25 691 MET A O 1
ATOM 5379 N N . CYS A 1 692 ? 9.361 -8.904 8.330 1.00 80.31 692 CYS A N 1
ATOM 5380 C CA . CYS A 1 692 ? 10.012 -10.121 8.875 1.00 80.31 692 CYS A CA 1
ATOM 5381 C C . CYS A 1 692 ? 9.378 -10.696 10.164 1.00 80.31 692 CYS A C 1
ATOM 5383 O O . CYS A 1 692 ? 9.179 -11.933 10.171 1.00 80.31 692 CYS A O 1
#

Radius of gyration: 31.09 Å; Cα contacts (8 Å, |Δi|>4): 1159; chains: 1; bounding box: 80×65×112 Å

Organism: NCBI:txid3111310

Sequence (692 aa):
MIYTASEMNLQEGVKKEIAPLLCEEGTRSNPNDIKLLSSTKKMALLACIIIPTVLFSGDMLLASSLLATGRASGAVEEMRSSTIVSLNVSNSDYGSDWEDLYSHNMGMYPWKFLVEPFRLTTFRAACENGGLTCAVGATWTMTYDEIDGPQTAILSVIDGGQSALHTCTKPGRMWTVEVSIPEGADSQSFKGVCKYVRRELNRLHDADRVRFLTALGKYHRIATTSIGKELGYGDRFLGIDDVIRGHIARRDFDGGFTPIHTWLSFITGHSLFMLRLDISLHEIDPTLPVSVPYWDYLSAASEYSDMYDAVIFSPKWFGNLSHLMPNSGLLHGALAVKATAEDVEVNPYGYLQQTTYSNHLPYVTRANTICGYDLTTDDCYDSDGSTANSIRTAWPQCDSYNDAASETTSLVELNTLLNSLHGSVHLAGGGTYDCASGGFETVHAAVGDIYWEKYRSFTKSLAIKSYDFWDPLGDFECPVPGSCDTTSTTYVSPNTSWPDPSNPCRCSHTLTAYEDLSTYDFSRLLEVFSEIVHTSDHITDVDEGLLALGELDDANRTTALRAIIEIYTRPGSVSNFATPFTSVNDPMFWPIHNNFEHSYVYFQLTHPMREPDGFNWSWPVDSSQCANCTGHNFHDPVPVTAGSVGMEGMYGHDVGLDLEFDEHITNAETMLLIDPSRVALPYVYDTISPMC

Solvent-accessible surface area (backbone atoms only — not comparable to full-atom values): 39719 Å² total; per-residue (Å²): 137,91,81,79,91,79,89,82,83,89,79,91,86,88,87,87,89,88,84,87,91,85,80,83,90,79,93,75,90,79,96,78,88,88,84,90,82,89,86,81,93,88,88,86,88,89,86,85,90,86,84,90,90,86,86,92,78,89,84,87,84,83,88,85,88,84,90,79,92,76,93,70,96,66,83,77,74,76,78,73,82,61,49,70,70,46,76,48,73,47,45,73,88,57,52,71,60,46,57,57,39,46,67,64,30,40,70,61,41,86,46,89,36,72,42,44,30,67,37,64,34,41,40,32,47,30,25,79,85,75,45,53,72,60,27,48,59,25,47,52,39,36,34,33,65,48,94,96,48,73,50,76,46,77,46,53,68,36,81,67,23,23,24,30,37,46,61,46,84,56,55,34,25,45,35,38,40,38,42,35,37,81,86,78,50,79,67,46,78,47,61,28,37,24,26,28,49,24,36,50,54,86,76,44,54,69,70,59,45,54,48,50,46,50,38,51,35,47,47,44,58,31,66,33,34,67,58,37,46,74,74,66,30,49,95,55,39,62,17,54,44,61,52,39,47,47,55,49,40,58,38,83,78,84,80,61,55,44,35,44,49,101,45,67,22,25,62,42,41,51,48,51,52,51,45,31,47,39,48,23,39,36,43,72,35,80,67,63,69,53,42,71,35,25,44,63,57,31,37,41,50,71,73,34,77,36,65,77,74,39,65,60,36,30,44,80,42,66,20,54,52,53,72,80,62,95,79,53,43,63,39,52,73,28,42,50,44,72,47,61,96,84,56,87,50,29,7,24,50,34,30,57,30,54,46,78,37,40,51,60,62,66,45,62,36,26,22,56,20,49,46,66,43,71,47,63,50,75,79,62,53,37,100,83,71,49,77,42,85,82,81,54,56,58,48,62,48,38,68,64,49,48,55,53,57,73,69,46,46,30,50,64,48,45,41,51,54,47,50,54,52,52,55,29,42,20,30,40,70,2,12,17,41,81,28,69,47,85,42,56,65,57,38,43,72,44,57,30,83,92,37,32,65,43,39,48,49,22,49,50,59,50,56,37,52,34,60,72,43,54,69,86,68,46,58,54,55,45,42,59,60,49,73,36,68,69,80,67,75,77,72,68,52,97,89,55,72,76,56,62,89,80,53,75,62,46,49,42,29,72,71,72,62,55,88,74,59,48,80,68,55,51,52,53,51,49,49,55,50,45,60,58,44,61,76,42,97,51,44,69,38,46,55,46,18,54,50,42,50,67,73,42,55,74,68,31,31,51,48,44,52,48,54,55,50,30,56,61,46,34,54,36,29,43,20,35,31,28,32,81,54,37,12,70,62,23,81,64,38,58,27,50,58,41,42,57,49,47,44,51,45,32,47,45,57,77,51,39,92,86,56,88,88,70,50,44,76,67,76,74,94,75,52,84,89,52,87,77,48,69,16,56,44,58,79,25,50,41,88,45,32,27,35,55,62,58,29,46,63,64,38,17,53,76,70,74,41,92,60,50,50,85,36,58,40,26,39,51,57,39,54,60,47,71,31,77,77,44,55,54,31,45,53,47,64,50,71,70,51,69,75,98

Nearest PDB structures (foldseek):
  8tgy-assembly2_D  TM=5.729E-01  e=3.197E-02  Homo sapiens
  8iow-assembly1_I  TM=4.869E-01  e=7.680E-01  Homo sapiens
  8d7h-assembly1_E  TM=4.429E-01  e=9.311E-01  Homo sapiens
  5fuc-assembly2_C  TM=4.760E-01  e=9.771E-01  Homo sapiens
  1n26-assembly1_A  TM=4.752E-01  e=1.507E+00  Homo sapiens

Foldseek 3Di:
DDDDDDDDDDDDDDDDDDDDDDDDDDDDDDPDDDDDDDDDDDDDDDDDDDDDDDDDDDDDDDDDDDDDDDDDPDDPPVVPPLDFDDKDKDFPVCPPVRVVLLVAFCVLFPFNDEDFALTKIKIFTAGPVRDLPSQQCKWKKKWKDDPVDIDIDGFQADPNRGMTIDHHLDFLIKMWMWIGGPPPDDIDIHIGGYFFAAEAQVPDDPVLNLLLLLLLLVLLQQLAPVSLVVVPQDPLAGHLVLLLCLLLPDCPDPAGDRLQADFLNVLLSLVLSQLLVQSNSCSSPVSNRHRQHAHLLQVCLVVDQWSQVPCCCPLAHQHHQPQPDQDGYSSRPSFQRADDPPQDAFDQQRGSHHPQFLDLDGAFHAHCAFAQLGQTNPDPQDPVRHRPPQLRGLADHDVVLVVQLVVAFESGSLSLSLNQNLLSVQCNGGHFDQWQFPHPVLLCVLLDPVLSVLQSSLLSLLLSCLLVCSRNPFQWDANDGNNDHSPPPPPQDRPHDGDDPPPNHHIFGPCPVVVPDDPVNLVVVLVVSLVSSVSHPCNVSSVSNVVSLVPGDPVSSSSSSVSSVSSNGTRGRGGQSNNSSRVSSRSSCRNHSVLSLLSVQLCCSVPPPPDDPTHHHDLDQCPVVDVPDANNHQFHFRSDFCLNSVVAPPLQVQLPHHGDNRDTDHNNNSCSCSNSNRSSVSYDYSDNDNSD

InterPro domains:
  IPR002227 Tyrosinase copper-binding domain [PF00264] (257-434)
  IPR008922 Di-copper centre-containing domain superfamily [G3DSA:1.10.1280.10] (193-457)
  IPR008922 Di-copper centre-containing domain superfamily [SSF48056] (196-439)